Protein AF-0000000080760108 (afdb_homodimer)

Organism: Bordetella avium (strain 197N) (NCBI:txid360910)

Structure (mmCIF, N/CA/C/O backbone):
data_AF-0000000080760108-model_v1
#
loop_
_entity.id
_entity.type
_entity.pdbx_description
1 polymer 'LacI-family transcriptional regulator'
#
loop_
_atom_site.group_PDB
_atom_site.id
_atom_site.type_symbol
_atom_site.label_atom_id
_atom_site.label_alt_id
_atom_site.label_comp_id
_atom_site.label_asym_id
_atom_site.label_entity_id
_atom_site.label_seq_id
_atom_site.pdbx_PDB_ins_code
_atom_site.Cartn_x
_atom_site.Cartn_y
_atom_site.Cartn_z
_atom_site.occupancy
_atom_site.B_iso_or_equiv
_atom_site.auth_seq_id
_atom_site.auth_comp_id
_atom_site.auth_asym_id
_atom_site.auth_atom_id
_atom_site.pdbx_PDB_model_num
ATOM 1 N N . MET A 1 1 ? 56.406 7.102 24.297 1 26.84 1 MET A N 1
ATOM 2 C CA . MET A 1 1 ? 55.156 6.387 24.047 1 26.84 1 MET A CA 1
ATOM 3 C C . MET A 1 1 ? 54 7.359 23.828 1 26.84 1 MET A C 1
ATOM 5 O O . MET A 1 1 ? 53.469 7.953 24.766 1 26.84 1 MET A O 1
ATOM 9 N N . LEU A 1 2 ? 53.938 8.141 22.734 1 29.58 2 LEU A N 1
ATOM 10 C CA . LEU A 1 2 ? 53.25 9.406 22.516 1 29.58 2 LEU A CA 1
ATOM 11 C C . LEU A 1 2 ? 51.75 9.18 22.359 1 29.58 2 LEU A C 1
ATOM 13 O O . LEU A 1 2 ? 51.312 8.211 21.734 1 29.58 2 LEU A O 1
ATOM 17 N N . PRO A 1 3 ? 50.906 9.734 23.25 1 31.17 3 PRO A N 1
ATOM 18 C CA . PRO A 1 3 ? 49.438 9.531 23.359 1 31.17 3 PRO A CA 1
ATOM 19 C C . PRO A 1 3 ? 48.719 9.812 22.047 1 31.17 3 PRO A C 1
ATOM 21 O O . PRO A 1 3 ? 49.062 10.742 21.328 1 31.17 3 PRO A O 1
ATOM 24 N N . SER A 1 4 ? 48.375 8.789 21.188 1 29.73 4 SER A N 1
ATOM 25 C CA . SER A 1 4 ? 47.688 8.844 19.906 1 29.73 4 SER A CA 1
ATOM 26 C C . SER A 1 4 ? 46.344 9.57 20.031 1 29.73 4 SER A C 1
ATOM 28 O O . SER A 1 4 ? 45.469 9.141 20.781 1 29.73 4 SER A O 1
ATOM 30 N N . VAL A 1 5 ? 46.312 10.945 19.953 1 28.78 5 VAL A N 1
ATOM 31 C CA . VAL A 1 5 ? 45.188 11.867 19.953 1 28.78 5 VAL A CA 1
ATOM 32 C C . VAL A 1 5 ? 44.156 11.398 18.938 1 28.78 5 VAL A C 1
ATOM 34 O O . VAL A 1 5 ? 44.438 11.289 17.75 1 28.78 5 VAL A O 1
ATOM 37 N N . VAL A 1 6 ? 43.281 10.5 19.25 1 29.16 6 VAL A N 1
ATOM 38 C CA . VAL A 1 6 ? 42.094 10.117 18.5 1 29.16 6 VAL A CA 1
ATOM 39 C C . VAL A 1 6 ? 41.375 11.375 18.031 1 29.16 6 VAL A C 1
ATOM 41 O O . VAL A 1 6 ? 40.844 12.125 18.859 1 29.16 6 VAL A O 1
ATOM 44 N N . THR A 1 7 ? 41.938 12.148 17.031 1 29.31 7 THR A N 1
ATOM 45 C CA . THR A 1 7 ? 41.281 13.289 16.406 1 29.31 7 THR A CA 1
ATOM 46 C C . THR A 1 7 ? 39.875 12.938 15.977 1 29.31 7 THR A C 1
ATOM 48 O O . THR A 1 7 ? 39.656 11.992 15.211 1 29.31 7 THR A O 1
ATOM 51 N N . SER A 1 8 ? 38.906 12.945 16.797 1 30.22 8 SER A N 1
ATOM 52 C CA . SER A 1 8 ? 37.469 12.875 16.562 1 30.22 8 SER A CA 1
ATOM 53 C C . SER A 1 8 ? 37.062 13.727 15.375 1 30.22 8 SER A C 1
ATOM 55 O O . SER A 1 8 ? 37 14.953 15.469 1 30.22 8 SER A O 1
ATOM 57 N N . LYS A 1 9 ? 37.688 13.648 14.211 1 31.19 9 LYS A N 1
ATOM 58 C CA . LYS A 1 9 ? 37.375 14.461 13.039 1 31.19 9 LYS A CA 1
ATOM 59 C C . LYS A 1 9 ? 35.875 14.406 12.711 1 31.19 9 LYS A C 1
ATOM 61 O O . LYS A 1 9 ? 35.375 13.367 12.258 1 31.19 9 LYS A O 1
ATOM 66 N N . ALA A 1 10 ? 35 14.93 13.469 1 33.34 10 ALA A N 1
ATOM 67 C CA . ALA A 1 10 ? 33.656 15.297 13.008 1 33.34 10 ALA A CA 1
ATOM 68 C C . ALA A 1 10 ? 33.688 15.734 11.547 1 33.34 10 ALA A C 1
ATOM 70 O O . ALA A 1 10 ? 34.375 16.703 11.195 1 33.34 10 ALA A O 1
ATOM 71 N N . SER A 1 11 ? 33.812 14.953 10.594 1 37.62 11 SER A N 1
ATOM 72 C CA . SER A 1 11 ? 33.812 15.25 9.164 1 37.62 11 SER A CA 1
ATOM 73 C C . SER A 1 11 ? 32.844 16.375 8.844 1 37.62 11 SER A C 1
ATOM 75 O O . SER A 1 11 ? 31.625 16.234 9.062 1 37.62 11 SER A O 1
ATOM 77 N N . LEU A 1 12 ? 33.125 17.625 9.109 1 37.25 12 LEU A N 1
ATOM 78 C CA . LEU A 1 12 ? 32.469 18.906 8.844 1 37.25 12 LEU A CA 1
ATOM 79 C C . LEU A 1 12 ? 31.844 18.922 7.457 1 37.25 12 LEU A C 1
ATOM 81 O O . LEU A 1 12 ? 32.531 18.75 6.453 1 37.25 12 LEU A O 1
ATOM 85 N N . ARG A 1 13 ? 30.656 18.359 7.297 1 45.84 13 ARG A N 1
ATOM 86 C CA . ARG A 1 13 ? 29.938 18.703 6.074 1 45.84 13 ARG A CA 1
ATOM 87 C C . ARG A 1 13 ? 30.234 20.141 5.652 1 45.84 13 ARG A C 1
ATOM 89 O O . ARG A 1 13 ? 30.281 21.047 6.492 1 45.84 13 ARG A O 1
ATOM 96 N N . THR A 1 14 ? 30.922 20.297 4.52 1 54.53 14 THR A N 1
ATOM 97 C CA . THR A 1 14 ? 31.266 21.578 3.945 1 54.53 14 THR A CA 1
ATOM 98 C C . THR A 1 14 ? 30.078 22.547 3.992 1 54.53 14 THR A C 1
ATOM 100 O O . THR A 1 14 ? 29 22.219 3.518 1 54.53 14 THR A O 1
ATOM 103 N N . SER A 1 15 ? 30.094 23.484 4.891 1 61.66 15 SER A N 1
ATOM 104 C CA . SER A 1 15 ? 29.062 24.5 5.102 1 61.66 15 SER A CA 1
ATOM 105 C C . SER A 1 15 ? 29.031 25.5 3.951 1 61.66 15 SER A C 1
ATOM 107 O O . SER A 1 15 ? 29.969 25.562 3.145 1 61.66 15 SER A O 1
ATOM 109 N N . ILE A 1 16 ? 27.844 26.062 3.863 1 72.19 16 ILE A N 1
ATOM 110 C CA . ILE A 1 16 ? 27.688 27.125 2.879 1 72.19 16 ILE A CA 1
ATOM 111 C C . ILE A 1 16 ? 28.844 28.125 3.023 1 72.19 16 ILE A C 1
ATOM 113 O O . ILE A 1 16 ? 29.328 28.672 2.029 1 72.19 16 ILE A O 1
ATOM 117 N N . VAL A 1 17 ? 29.312 28.25 4.25 1 74.31 17 VAL A N 1
ATOM 118 C CA . VAL A 1 17 ? 30.391 29.203 4.527 1 74.31 17 VAL A CA 1
ATOM 119 C C . VAL A 1 17 ? 31.703 28.688 3.922 1 74.31 17 VAL A C 1
ATOM 121 O O . VAL A 1 17 ? 32.469 29.453 3.322 1 74.31 17 VAL A O 1
ATOM 124 N N . GLU A 1 18 ? 31.812 27.422 4.016 1 77.75 18 GLU A N 1
ATOM 125 C CA . GLU A 1 18 ? 33.031 26.859 3.467 1 77.75 18 GLU A CA 1
ATOM 126 C C . GLU A 1 18 ? 33.031 26.891 1.941 1 77.75 18 GLU A C 1
ATOM 128 O O . GLU A 1 18 ? 34.062 27.188 1.321 1 77.75 18 GLU A O 1
ATOM 133 N N . ILE A 1 19 ? 31.875 26.625 1.45 1 80.25 19 ILE A N 1
ATOM 134 C CA . ILE A 1 19 ? 31.766 26.688 -0.003 1 80.25 19 ILE A CA 1
ATOM 135 C C . ILE A 1 19 ? 31.984 28.125 -0.473 1 80.25 19 ILE A C 1
ATOM 137 O O . ILE A 1 19 ? 32.656 28.359 -1.484 1 80.25 19 ILE A O 1
ATOM 141 N N . ALA A 1 20 ? 31.469 29 0.285 1 83.69 20 ALA A N 1
ATOM 142 C CA . ALA A 1 20 ? 31.641 30.406 -0.04 1 83.69 20 ALA A CA 1
ATOM 143 C C . ALA A 1 20 ? 33.125 30.797 -0.015 1 83.69 20 ALA A C 1
ATOM 145 O O . ALA A 1 20 ? 33.594 31.469 -0.927 1 83.69 20 ALA A O 1
ATOM 146 N N . ARG A 1 21 ? 33.75 30.344 0.896 1 83.62 21 ARG A N 1
ATOM 147 C CA . ARG A 1 21 ? 35.156 30.609 1.043 1 83.62 21 ARG A CA 1
ATOM 148 C C . ARG A 1 21 ? 35.969 29.984 -0.102 1 83.62 21 ARG A C 1
ATOM 150 O O . ARG A 1 21 ? 36.812 30.641 -0.713 1 83.62 21 ARG A O 1
ATOM 157 N N . LYS A 1 22 ? 35.562 28.859 -0.383 1 85.12 22 LYS A N 1
ATOM 158 C CA . LYS A 1 22 ? 36.281 28.125 -1.404 1 85.12 22 LYS A CA 1
ATOM 159 C C . LYS A 1 22 ? 36 28.672 -2.797 1 85.12 22 LYS A C 1
ATOM 161 O O . LYS A 1 22 ? 36.875 28.672 -3.668 1 85.12 22 LYS A O 1
ATOM 166 N N . ALA A 1 23 ? 34.812 29.062 -2.936 1 86.31 23 ALA A N 1
ATOM 167 C CA . ALA A 1 23 ? 34.406 29.594 -4.227 1 86.31 23 ALA A CA 1
ATOM 168 C C . ALA A 1 23 ? 34.75 31.078 -4.348 1 86.31 23 ALA A C 1
ATOM 170 O O . ALA A 1 23 ? 34.688 31.656 -5.438 1 86.31 23 ALA A O 1
ATOM 171 N N . GLY A 1 24 ? 35.188 31.703 -3.283 1 88.12 24 GLY A N 1
ATOM 172 C CA . GLY A 1 24 ? 35.531 33.125 -3.277 1 88.12 24 GLY A CA 1
ATOM 173 C C . GLY A 1 24 ? 34.312 34 -3.447 1 88.12 24 GLY A C 1
ATOM 174 O O . GLY A 1 24 ? 34.406 35.031 -4.121 1 88.12 24 GLY A O 1
ATOM 175 N N . VAL A 1 25 ? 33.25 33.469 -3.068 1 85.81 25 VAL A N 1
ATOM 176 C CA . VAL A 1 25 ? 32 34.25 -3.162 1 85.81 25 VAL A CA 1
ATOM 177 C C . VAL A 1 25 ? 31.359 34.375 -1.784 1 85.81 25 VAL A C 1
ATOM 179 O O . VAL A 1 25 ? 31.828 33.75 -0.817 1 85.81 25 VAL A O 1
ATOM 182 N N . SER A 1 26 ? 30.453 35.312 -1.681 1 79.5 26 SER A N 1
ATOM 183 C CA . SER A 1 26 ? 29.734 35.438 -0.424 1 79.5 26 SER A CA 1
ATOM 184 C C . SER A 1 26 ? 28.828 34.25 -0.159 1 79.5 26 SER A C 1
ATOM 186 O O . SER A 1 26 ? 28.5 33.5 -1.083 1 79.5 26 SER A O 1
ATOM 188 N N . THR A 1 27 ? 28.453 34.062 1.079 1 79.88 27 THR A N 1
ATOM 189 C CA . THR A 1 27 ? 27.531 33 1.44 1 79.88 27 THR A CA 1
ATOM 190 C C . THR A 1 27 ? 26.188 33.188 0.746 1 79.88 27 THR A C 1
ATOM 192 O O . THR A 1 27 ? 25.516 32.219 0.387 1 79.88 27 THR A O 1
ATOM 195 N N . ALA A 1 28 ? 25.891 34.469 0.446 1 75.31 28 ALA A N 1
ATOM 196 C CA . ALA A 1 28 ? 24.656 34.781 -0.269 1 75.31 28 ALA A CA 1
ATOM 197 C C . ALA A 1 28 ? 24.719 34.312 -1.715 1 75.31 28 ALA A C 1
ATOM 199 O O . ALA A 1 28 ? 23.719 33.781 -2.25 1 75.31 28 ALA A O 1
ATOM 200 N N . THR A 1 29 ? 25.859 34.438 -2.205 1 79.75 29 THR A N 1
ATOM 201 C CA . THR A 1 29 ? 26.062 34 -3.586 1 79.75 29 THR A CA 1
ATOM 202 C C . THR A 1 29 ? 25.953 32.469 -3.701 1 79.75 29 THR A C 1
ATOM 204 O O . THR A 1 29 ? 25.344 31.969 -4.641 1 79.75 29 THR A O 1
ATOM 207 N N . VAL A 1 30 ? 26.469 31.781 -2.717 1 77.75 30 VAL A N 1
ATOM 208 C CA . VAL A 1 30 ? 26.375 30.328 -2.707 1 77.75 30 VAL A CA 1
ATOM 209 C C . VAL A 1 30 ? 24.906 29.906 -2.533 1 77.75 30 VAL A C 1
ATOM 211 O O . VAL A 1 30 ? 24.422 29.031 -3.238 1 77.75 30 VAL A O 1
ATOM 214 N N . SER A 1 31 ? 24.312 30.609 -1.715 1 71.75 31 SER A N 1
ATOM 215 C CA . SER A 1 31 ? 22.891 30.344 -1.481 1 71.75 31 SER A CA 1
ATOM 216 C C . SER A 1 31 ? 22.062 30.547 -2.748 1 71.75 31 SER A C 1
ATOM 218 O O . SER A 1 31 ? 21.25 29.703 -3.107 1 71.75 31 SER A O 1
ATOM 220 N N . ARG A 1 32 ? 22.375 31.672 -3.436 1 72.19 32 ARG A N 1
ATOM 221 C CA . ARG A 1 32 ? 21.656 32 -4.656 1 72.19 32 ARG A CA 1
ATOM 222 C C . ARG A 1 32 ? 21.953 31 -5.762 1 72.19 32 ARG A C 1
ATOM 224 O O . ARG A 1 32 ? 21.062 30.656 -6.551 1 72.19 32 ARG A O 1
ATOM 231 N N . ALA A 1 33 ? 23.047 30.453 -5.762 1 74.12 33 ALA A N 1
ATOM 232 C CA . ALA A 1 33 ? 23.438 29.5 -6.801 1 74.12 33 ALA A CA 1
ATOM 233 C C . ALA A 1 33 ? 22.578 28.234 -6.746 1 74.12 33 ALA A C 1
ATOM 235 O O . ALA A 1 33 ? 22.297 27.625 -7.777 1 74.12 33 ALA A O 1
ATOM 236 N N . PHE A 1 34 ? 22.125 27.953 -5.547 1 69.81 34 PHE A N 1
ATOM 237 C CA . PHE A 1 34 ? 21.406 26.703 -5.391 1 69.81 34 PHE A CA 1
ATOM 238 C C . PHE A 1 34 ? 19.906 26.938 -5.223 1 69.81 34 PHE A C 1
ATOM 240 O O . PHE A 1 34 ? 19.094 26.062 -5.539 1 69.81 34 PHE A O 1
ATOM 247 N N . ASN A 1 35 ? 19.562 28.203 -4.863 1 64.31 35 ASN A N 1
ATOM 248 C CA . ASN A 1 35 ? 18.156 28.438 -4.527 1 64.31 35 ASN A CA 1
ATOM 249 C C . ASN A 1 35 ? 17.484 29.344 -5.543 1 64.31 35 ASN A C 1
ATOM 251 O O . ASN A 1 35 ? 16.281 29.266 -5.758 1 64.31 35 ASN A O 1
ATOM 255 N N . ARG A 1 36 ? 18.141 30.266 -5.949 1 64.5 36 ARG A N 1
ATOM 256 C CA . ARG A 1 36 ? 17.672 31.203 -6.957 1 64.5 36 ARG A CA 1
ATOM 257 C C . ARG A 1 36 ? 18.734 31.422 -8.031 1 64.5 36 ARG A C 1
ATOM 259 O O . ARG A 1 36 ? 19.203 32.562 -8.219 1 64.5 36 ARG A O 1
ATOM 266 N N . PRO A 1 37 ? 18.953 30.344 -8.68 1 70.62 37 PRO A N 1
ATOM 267 C CA . PRO A 1 37 ? 20.047 30.422 -9.648 1 70.62 37 PRO A CA 1
ATOM 268 C C . PRO A 1 37 ? 19.812 31.484 -10.727 1 70.62 37 PRO A C 1
ATOM 270 O O . PRO A 1 37 ? 20.781 31.984 -11.32 1 70.62 37 PRO A O 1
ATOM 273 N N . GLU A 1 38 ? 18.594 31.781 -10.922 1 72.12 38 GLU A N 1
ATOM 274 C CA . GLU A 1 38 ? 18.25 32.75 -11.953 1 72.12 38 GLU A CA 1
ATOM 275 C C . GLU A 1 38 ? 18.812 34.125 -11.609 1 72.12 38 GLU A C 1
ATOM 277 O O . GLU A 1 38 ? 18.938 35 -12.492 1 72.12 38 GLU A O 1
ATOM 282 N N . LEU A 1 39 ? 19.172 34.375 -10.391 1 74.81 39 LEU A N 1
ATOM 283 C CA . LEU A 1 39 ? 19.672 35.656 -9.945 1 74.81 39 LEU A CA 1
ATOM 284 C C . LEU A 1 39 ? 21.172 35.781 -10.164 1 74.81 39 LEU A C 1
ATOM 286 O O . LEU A 1 39 ? 21.766 36.844 -9.961 1 74.81 39 LEU A O 1
ATOM 290 N N . LEU A 1 40 ? 21.75 34.656 -10.594 1 77.88 40 LEU A N 1
ATOM 291 C CA . LEU A 1 40 ? 23.203 34.656 -10.773 1 77.88 40 LEU A CA 1
ATOM 292 C C . LEU A 1 40 ? 23.562 34.531 -12.25 1 77.88 40 LEU A C 1
ATOM 294 O O . LEU A 1 40 ? 22.797 33.969 -13.039 1 77.88 40 LEU A O 1
ATOM 298 N N . ARG A 1 41 ? 24.672 35.188 -12.562 1 83.5 41 ARG A N 1
ATOM 299 C CA . ARG A 1 41 ? 25.25 34.938 -13.875 1 83.5 41 ARG A CA 1
ATOM 300 C C . ARG A 1 41 ? 25.609 33.438 -14.047 1 83.5 41 ARG A C 1
ATOM 302 O O . ARG A 1 41 ? 26.047 32.812 -13.094 1 83.5 41 ARG A O 1
ATOM 309 N N . PRO A 1 42 ? 25.375 32.906 -15.25 1 82.75 42 PRO A N 1
ATOM 310 C CA . PRO A 1 42 ? 25.641 31.5 -15.492 1 82.75 42 PRO A CA 1
ATOM 311 C C . PRO A 1 42 ? 27.031 31.062 -15.07 1 82.75 42 PRO A C 1
ATOM 313 O O . PRO A 1 42 ? 27.219 29.969 -14.523 1 82.75 42 PRO A O 1
ATOM 316 N N . GLU A 1 43 ? 27.969 31.922 -15.305 1 83.38 43 GLU A N 1
ATOM 317 C CA . GLU A 1 43 ? 29.359 31.594 -14.977 1 83.38 43 GLU A CA 1
ATOM 318 C C . GLU A 1 43 ? 29.547 31.391 -13.477 1 83.38 43 GLU A C 1
ATOM 320 O O . GLU A 1 43 ? 30.188 30.438 -13.047 1 83.38 43 GLU A O 1
ATOM 325 N N . THR A 1 44 ? 28.969 32.25 -12.75 1 85.06 44 THR A N 1
ATOM 326 C CA . THR A 1 44 ? 29.094 32.219 -11.297 1 85.06 44 THR A CA 1
ATOM 327 C C . THR A 1 44 ? 28.359 30.984 -10.75 1 85.06 44 THR A C 1
ATOM 329 O O . THR A 1 44 ? 28.859 30.297 -9.859 1 85.06 44 THR A O 1
ATOM 332 N N . ARG A 1 45 ? 27.234 30.75 -11.203 1 85.56 45 ARG A N 1
ATOM 333 C CA . ARG A 1 45 ? 26.438 29.594 -10.805 1 85.56 45 ARG A CA 1
ATOM 334 C C . ARG A 1 45 ? 27.203 28.297 -11.016 1 85.56 45 ARG A C 1
ATOM 336 O O . ARG A 1 45 ? 27.281 27.469 -10.109 1 85.56 45 ARG A O 1
ATOM 343 N N . GLN A 1 46 ? 27.719 28.188 -12.172 1 82.5 46 GLN A N 1
ATOM 344 C CA . GLN A 1 46 ? 28.438 26.984 -12.523 1 82.5 46 GLN A CA 1
ATOM 345 C C . GLN A 1 46 ? 29.672 26.797 -11.633 1 82.5 46 GLN A C 1
ATOM 347 O O . GLN A 1 46 ? 29.984 25.688 -11.219 1 82.5 46 GLN A O 1
ATOM 352 N N . HIS A 1 47 ? 30.359 27.922 -11.438 1 85.81 47 HIS A N 1
ATOM 353 C CA . HIS A 1 47 ? 31.547 27.922 -10.594 1 85.81 47 HIS A CA 1
ATOM 354 C C . HIS A 1 47 ? 31.219 27.406 -9.188 1 85.81 47 HIS A C 1
ATOM 356 O O . HIS A 1 47 ? 31.906 26.531 -8.664 1 85.81 47 HIS A O 1
ATOM 362 N N . VAL A 1 48 ? 30.141 27.906 -8.641 1 85 48 VAL A N 1
ATOM 363 C CA . VAL A 1 48 ? 29.734 27.547 -7.293 1 85 48 VAL A CA 1
ATOM 364 C C . VAL A 1 48 ? 29.281 26.078 -7.27 1 85 48 VAL A C 1
ATOM 366 O O . VAL A 1 48 ? 29.641 25.328 -6.363 1 85 48 VAL A O 1
ATOM 369 N N . GLU A 1 49 ? 28.547 25.719 -8.234 1 79.19 49 GLU A N 1
ATOM 370 C CA . GLU A 1 49 ? 28.047 24.344 -8.32 1 79.19 49 GLU A CA 1
ATOM 371 C C . GLU A 1 49 ? 29.188 23.344 -8.453 1 79.19 49 GLU A C 1
ATOM 373 O O . GLU A 1 49 ? 29.156 22.266 -7.863 1 79.19 49 GLU A O 1
ATOM 378 N N . LYS A 1 50 ? 30.141 23.672 -9.234 1 79.56 50 LYS A N 1
ATOM 379 C CA . LYS A 1 50 ? 31.328 22.828 -9.414 1 79.56 50 LYS A CA 1
ATOM 380 C C . LYS A 1 50 ? 32.062 22.641 -8.102 1 79.56 50 LYS A C 1
ATOM 382 O O . LYS A 1 50 ? 32.469 21.531 -7.758 1 79.56 50 LYS A O 1
ATOM 387 N N . ILE A 1 51 ? 32.281 23.719 -7.418 1 80.38 51 ILE A N 1
ATOM 388 C CA . ILE A 1 51 ? 33 23.672 -6.156 1 80.38 51 ILE A CA 1
ATOM 389 C C . ILE A 1 51 ? 32.219 22.859 -5.133 1 80.38 51 ILE A C 1
ATOM 391 O O . ILE A 1 51 ? 32.781 22.047 -4.395 1 80.38 51 ILE A O 1
ATOM 395 N N . ALA A 1 52 ? 30.938 23.109 -5.18 1 74.81 52 ALA A N 1
ATOM 396 C CA . ALA A 1 52 ? 30.062 22.359 -4.273 1 74.81 52 ALA A CA 1
ATOM 397 C C . ALA A 1 52 ? 30.141 20.859 -4.539 1 74.81 52 ALA A C 1
ATOM 399 O O . ALA A 1 52 ? 30.234 20.062 -3.605 1 74.81 52 ALA A O 1
ATOM 400 N N . LEU A 1 53 ? 30.109 20.562 -5.758 1 69.25 53 LEU A N 1
ATOM 401 C CA . LEU A 1 53 ? 30.203 19.172 -6.172 1 69.25 53 LEU A CA 1
ATOM 402 C C . LEU A 1 53 ? 31.547 18.562 -5.773 1 69.25 53 LEU A C 1
ATOM 404 O O . LEU A 1 53 ? 31.594 17.453 -5.262 1 69.25 53 LEU A O 1
ATOM 408 N N . GLU A 1 54 ? 32.562 19.344 -5.996 1 70.06 54 GLU A N 1
ATOM 409 C CA . GLU A 1 54 ? 33.938 18.891 -5.695 1 70.06 54 GLU A CA 1
ATOM 410 C C . GLU A 1 54 ? 34.094 18.641 -4.199 1 70.06 54 GLU A C 1
ATOM 412 O O . GLU A 1 54 ? 34.875 17.766 -3.801 1 70.06 54 GLU A O 1
ATOM 417 N N . HIS A 1 55 ? 33.344 19.406 -3.523 1 67.06 55 HIS A N 1
ATOM 418 C CA . HIS A 1 55 ? 33.531 19.312 -2.082 1 67.06 55 HIS A CA 1
ATOM 419 C C . HIS A 1 55 ? 32.344 18.641 -1.401 1 67.06 55 HIS A C 1
ATOM 421 O O . HIS A 1 55 ? 32.219 18.703 -0.178 1 67.06 55 HIS A O 1
ATOM 427 N N . GLY A 1 56 ? 31.562 18.109 -2.301 1 59.66 56 GLY A N 1
ATOM 428 C CA . GLY A 1 56 ? 30.469 17.281 -1.797 1 59.66 56 GLY A CA 1
ATOM 429 C C . GLY A 1 56 ? 29.422 18.094 -1.054 1 59.66 56 GLY A C 1
ATOM 430 O O . GLY A 1 56 ? 28.797 17.594 -0.113 1 59.66 56 GLY A O 1
ATOM 431 N N . PHE A 1 57 ? 29.453 19.438 -1.388 1 58.69 57 PHE A N 1
ATOM 432 C CA . PHE A 1 57 ? 28.469 20.297 -0.744 1 58.69 57 PHE A CA 1
ATOM 433 C C . PHE A 1 57 ? 27.094 20.125 -1.387 1 58.69 57 PHE A C 1
ATOM 435 O O . PHE A 1 57 ? 26.953 20.234 -2.607 1 58.69 57 PHE A O 1
ATOM 442 N N . ARG A 1 58 ? 26.219 19.578 -0.699 1 56.5 58 ARG A N 1
ATOM 443 C CA . ARG A 1 58 ? 24.828 19.578 -1.137 1 56.5 58 ARG A CA 1
ATOM 444 C C . ARG A 1 58 ? 24 20.578 -0.343 1 56.5 58 ARG A C 1
ATOM 446 O O . ARG A 1 58 ? 24.047 20.594 0.889 1 56.5 58 ARG A O 1
ATOM 453 N N . PRO A 1 59 ? 23.531 21.641 -1.18 1 50.91 59 PRO A N 1
ATOM 454 C CA . PRO A 1 59 ? 22.703 22.562 -0.421 1 50.91 59 PRO A CA 1
ATOM 455 C C . PRO A 1 59 ? 21.656 21.859 0.446 1 50.91 59 PRO A C 1
ATOM 457 O O . PRO A 1 59 ? 21.078 20.859 0.019 1 50.91 59 PRO A O 1
ATOM 460 N N . ASN A 1 60 ? 21.938 21.922 1.67 1 48.03 60 ASN A N 1
ATOM 461 C CA . ASN A 1 60 ? 21 21.312 2.605 1 48.03 60 ASN A CA 1
ATOM 462 C C . ASN A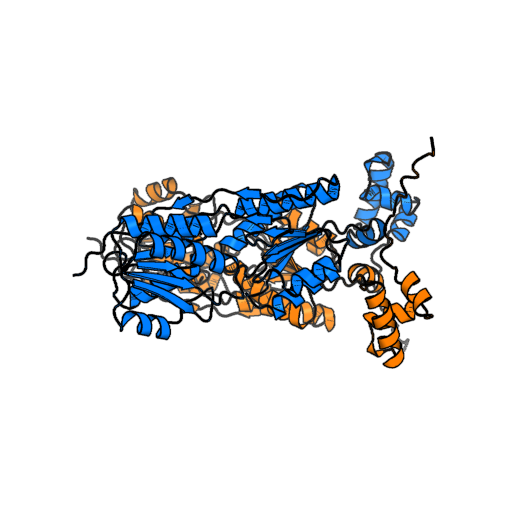 1 60 ? 19.594 21.891 2.445 1 48.03 60 ASN A C 1
ATOM 464 O O . ASN A 1 60 ? 19.391 23.094 2.617 1 48.03 60 ASN A O 1
ATOM 468 N N . LEU A 1 61 ? 18.766 21.281 1.682 1 47.5 61 LEU A N 1
ATOM 469 C CA . LEU A 1 61 ? 17.391 21.75 1.528 1 47.5 61 LEU A CA 1
ATOM 470 C C . LEU A 1 61 ? 16.781 22.094 2.883 1 47.5 61 LEU A C 1
ATOM 472 O O . LEU A 1 61 ? 15.961 23 2.986 1 47.5 61 LEU A O 1
ATOM 476 N N . VAL A 1 62 ? 17.219 21.312 3.92 1 44.94 62 VAL A N 1
ATOM 477 C CA . VAL A 1 62 ? 16.688 21.594 5.25 1 44.94 62 VAL A CA 1
ATOM 478 C C . VAL A 1 62 ? 17.219 22.922 5.766 1 44.94 62 VAL A C 1
ATOM 480 O O . VAL A 1 62 ? 16.484 23.703 6.359 1 44.94 62 VAL A O 1
ATOM 483 N N . GLY A 1 63 ? 18.484 23.109 5.551 1 45.28 63 GLY A N 1
ATOM 484 C CA . GLY A 1 63 ? 19.047 24.406 5.883 1 45.28 63 GLY A CA 1
ATOM 485 C C . GLY A 1 63 ? 18.422 25.547 5.117 1 45.28 63 GLY A C 1
ATOM 486 O O . GLY A 1 63 ? 18.219 26.641 5.664 1 45.28 63 GLY A O 1
ATOM 487 N N . ARG A 1 64 ? 18.172 25.266 3.859 1 43.66 64 ARG A N 1
ATOM 488 C CA . ARG A 1 64 ? 17.453 26.25 3.057 1 43.66 64 ARG A CA 1
ATOM 489 C C . ARG A 1 64 ? 16.078 26.516 3.637 1 43.66 64 ARG A C 1
ATOM 491 O O . ARG A 1 64 ? 15.57 27.641 3.568 1 43.66 64 ARG A O 1
ATOM 498 N N . SER A 1 65 ? 15.453 25.391 4.012 1 46.72 65 SER A N 1
ATOM 499 C CA . SER A 1 65 ? 14.133 25.516 4.613 1 46.72 65 SER A CA 1
ATOM 500 C C . SER A 1 65 ? 14.156 26.469 5.797 1 46.72 65 SER A C 1
ATOM 502 O O . SER A 1 65 ? 13.188 27.203 6.031 1 46.72 65 SER A O 1
ATOM 504 N N . LEU A 1 66 ? 15.242 26.438 6.527 1 42.19 66 LEU A N 1
ATOM 505 C CA . LEU A 1 66 ? 15.367 27.359 7.648 1 42.19 66 LEU A CA 1
ATOM 506 C C . LEU A 1 66 ? 15.398 28.812 7.168 1 42.19 66 LEU A C 1
ATOM 508 O O . LEU A 1 66 ? 14.828 29.688 7.809 1 42.19 66 LEU A O 1
ATOM 512 N N . ARG A 1 67 ? 16.188 29 6.105 1 40.44 67 ARG A N 1
ATOM 513 C CA . ARG A 1 67 ? 16.266 30.391 5.676 1 40.44 67 ARG A CA 1
ATOM 514 C C . ARG A 1 67 ? 15.016 30.797 4.906 1 40.44 67 ARG A C 1
ATOM 516 O O . ARG A 1 67 ? 14.555 31.938 5.027 1 40.44 67 ARG A O 1
ATOM 523 N N . GLN A 1 68 ? 14.586 29.891 4.027 1 44.47 68 GLN A N 1
ATOM 524 C CA . GLN A 1 68 ? 13.414 30.266 3.238 1 44.47 68 GLN A CA 1
ATOM 525 C C . GLN A 1 68 ? 12.125 29.766 3.883 1 44.47 68 GLN A C 1
ATOM 527 O O . GLN A 1 68 ? 11.031 30.109 3.443 1 44.47 68 GLN A O 1
ATOM 532 N N . GLY A 1 69 ? 12.242 29.141 4.969 1 52.25 69 GLY A N 1
ATOM 533 C CA . GLY A 1 69 ? 11.07 28.703 5.723 1 52.25 69 GLY A CA 1
ATOM 534 C C . GLY A 1 69 ? 10.328 27.562 5.07 1 52.25 69 GLY A C 1
ATOM 535 O O . GLY A 1 69 ? 9.195 27.25 5.438 1 52.25 69 GLY A O 1
ATOM 536 N N . ALA A 1 70 ? 10.82 27.047 3.836 1 62.31 70 ALA A N 1
ATOM 537 C CA . ALA A 1 70 ? 10.086 25.984 3.16 1 62.31 70 ALA A CA 1
ATOM 538 C C . ALA A 1 70 ? 10.945 24.734 3.002 1 62.31 70 ALA A C 1
ATOM 540 O O . ALA A 1 70 ? 12.102 24.812 2.584 1 62.31 70 ALA A O 1
ATOM 541 N N . THR A 1 71 ? 10.523 23.578 3.447 1 70.62 71 THR A N 1
ATOM 542 C CA . THR A 1 71 ? 11.219 22.297 3.359 1 70.62 71 THR A CA 1
ATOM 543 C C . THR A 1 71 ? 10.914 21.609 2.027 1 70.62 71 THR A C 1
ATOM 545 O O . THR A 1 71 ? 11.578 20.641 1.664 1 70.62 71 THR A O 1
ATOM 548 N N . ARG A 1 72 ? 10 22.141 1.249 1 82.56 72 ARG A N 1
ATOM 549 C CA . ARG A 1 72 ? 9.508 21.516 0.021 1 82.56 72 ARG A CA 1
ATOM 550 C C . ARG A 1 72 ? 9.07 20.078 0.267 1 82.56 72 ARG A C 1
ATOM 552 O O . ARG A 1 72 ? 9.398 19.188 -0.518 1 82.56 72 ARG A O 1
ATOM 559 N N . THR A 1 73 ? 8.461 19.922 1.418 1 87.5 73 THR A N 1
ATOM 560 C CA . THR A 1 73 ? 7.941 18.609 1.814 1 87.5 73 THR A CA 1
ATOM 561 C C . THR A 1 73 ? 6.465 18.703 2.176 1 87.5 73 THR A C 1
ATOM 563 O O . THR A 1 73 ? 6.047 19.625 2.879 1 87.5 73 THR A O 1
ATOM 566 N N . LEU A 1 74 ? 5.738 17.844 1.575 1 93.19 74 LEU A N 1
ATOM 567 C CA . LEU A 1 74 ? 4.344 17.688 1.975 1 93.19 74 LEU A CA 1
ATOM 568 C C . LEU A 1 74 ? 4.164 16.469 2.877 1 93.19 74 LEU A C 1
ATOM 570 O O . LEU A 1 74 ? 4.797 15.438 2.662 1 93.19 74 LEU A O 1
ATOM 574 N N . GLY A 1 75 ? 3.344 16.609 3.916 1 93.56 75 GLY A N 1
ATOM 575 C CA . GLY A 1 75 ? 2.951 15.484 4.742 1 93.56 75 GLY A CA 1
ATOM 576 C C . GLY A 1 75 ? 1.65 14.844 4.301 1 93.56 75 GLY A C 1
ATOM 577 O O . GLY A 1 75 ? 0.687 15.539 3.975 1 93.56 75 GLY A O 1
ATOM 578 N N . VAL A 1 76 ? 1.693 13.547 4.254 1 94.94 76 VAL A N 1
ATOM 579 C CA . VAL A 1 76 ? 0.487 12.789 3.938 1 94.94 76 VAL A CA 1
ATOM 580 C C . VAL A 1 76 ? 0.158 11.844 5.09 1 94.94 76 VAL A C 1
ATOM 582 O O . VAL A 1 76 ? 1.013 11.07 5.527 1 94.94 76 VAL A O 1
ATOM 585 N N . LEU A 1 77 ? -1.056 11.969 5.605 1 94.5 77 LEU A N 1
ATOM 586 C CA . LEU A 1 77 ? -1.528 11.125 6.695 1 94.5 77 LEU A CA 1
ATOM 587 C C . LEU A 1 77 ? -2.664 10.219 6.227 1 94.5 77 LEU A C 1
ATOM 589 O O . LEU A 1 77 ? -3.721 10.703 5.816 1 94.5 77 LEU A O 1
ATOM 593 N N . LEU A 1 78 ? -2.395 8.914 6.262 1 94.69 78 LEU A N 1
ATOM 594 C CA . LEU A 1 78 ? -3.355 7.918 5.801 1 94.69 78 LEU A CA 1
ATOM 595 C C . LEU A 1 78 ? -3.607 6.867 6.879 1 94.69 78 LEU A C 1
ATOM 597 O O . LEU A 1 78 ? -2.76 6.648 7.746 1 94.69 78 LEU A O 1
ATOM 601 N N . PRO A 1 79 ? -4.77 6.164 6.832 1 93.44 79 PRO A N 1
ATOM 602 C CA . PRO A 1 79 ? -5.023 5.125 7.832 1 93.44 79 PRO A CA 1
ATOM 603 C C . PRO A 1 79 ? -4.043 3.959 7.738 1 93.44 79 PRO A C 1
ATOM 605 O O . PRO A 1 79 ? -3.533 3.492 8.758 1 93.44 79 PRO A O 1
ATOM 608 N N . THR A 1 80 ? -3.844 3.504 6.59 1 90.75 80 THR A N 1
ATOM 609 C CA . THR A 1 80 ? -2.932 2.391 6.352 1 90.75 80 THR A CA 1
ATOM 610 C C . THR A 1 80 ? -2.535 2.32 4.879 1 90.75 80 THR A C 1
ATOM 612 O O . THR A 1 80 ? -3.328 2.666 4 1 90.75 80 THR A O 1
ATOM 615 N N . LEU A 1 81 ? -1.352 1.813 4.637 1 91.12 81 LEU A N 1
ATOM 616 C CA . LEU A 1 81 ? -0.93 1.637 3.25 1 91.12 81 LEU A CA 1
ATOM 617 C C . LEU A 1 81 ? -1.178 0.206 2.785 1 91.12 81 LEU A C 1
ATOM 619 O O . LEU A 1 81 ? -0.936 -0.124 1.621 1 91.12 81 LEU A O 1
ATOM 623 N N . ASN A 1 82 ? -1.736 -0.565 3.65 1 88.56 82 ASN A N 1
ATOM 624 C CA . ASN A 1 82 ? -2.088 -1.932 3.281 1 88.56 82 ASN A CA 1
ATOM 625 C C . ASN A 1 82 ? -3.389 -1.981 2.488 1 88.56 82 ASN A C 1
ATOM 627 O O . ASN A 1 82 ? -3.713 -3.004 1.882 1 88.56 82 ASN A O 1
ATOM 631 N N . ASN A 1 83 ? -4.121 -0.989 2.582 1 93.12 83 ASN A N 1
ATOM 632 C CA . ASN A 1 83 ? -5.25 -0.83 1.674 1 93.12 83 ASN A CA 1
ATOM 633 C C . ASN A 1 83 ? -4.828 -0.189 0.356 1 93.12 83 ASN A C 1
ATOM 635 O O . ASN A 1 83 ? -4.406 0.97 0.331 1 93.12 83 ASN A O 1
ATOM 639 N N . PRO A 1 84 ? -4.996 -0.93 -0.712 1 94.81 84 PRO A N 1
ATOM 640 C CA . PRO A 1 84 ? -4.531 -0.425 -2.006 1 94.81 84 PRO A CA 1
ATOM 641 C C . PRO A 1 84 ? -5.152 0.921 -2.371 1 94.81 84 PRO A C 1
ATOM 643 O O . PRO A 1 84 ? -4.539 1.714 -3.092 1 94.81 84 PRO A O 1
ATOM 646 N N . ALA A 1 85 ? -6.324 1.191 -1.914 1 96.12 85 ALA A N 1
ATOM 647 C CA . ALA A 1 85 ? -6.945 2.482 -2.199 1 96.12 85 ALA A CA 1
ATOM 648 C C . ALA A 1 85 ? -6.07 3.633 -1.707 1 96.12 85 ALA A C 1
ATOM 650 O O . ALA A 1 85 ? -5.879 4.625 -2.416 1 96.12 85 ALA A O 1
ATOM 651 N N . PHE A 1 86 ? -5.531 3.512 -0.55 1 96.31 86 PHE A N 1
ATOM 652 C CA . PHE A 1 86 ? -4.707 4.566 0.03 1 96.31 86 PHE A CA 1
ATOM 653 C C . PHE A 1 86 ? -3.34 4.617 -0.64 1 96.31 86 PHE A C 1
ATOM 655 O O . PHE A 1 86 ? -2.766 5.695 -0.812 1 96.31 86 PHE A O 1
ATOM 662 N N . ALA A 1 87 ? -2.832 3.484 -0.986 1 93.94 87 ALA A N 1
ATOM 663 C CA . ALA A 1 87 ? -1.568 3.449 -1.716 1 93.94 87 ALA A CA 1
ATOM 664 C C . ALA A 1 87 ? -1.688 4.168 -3.057 1 93.94 87 ALA A C 1
ATOM 666 O O . ALA A 1 87 ? -0.784 4.906 -3.457 1 93.94 87 ALA A O 1
ATOM 667 N N . GLU A 1 88 ? -2.766 3.924 -3.715 1 94.88 88 GLU A N 1
ATOM 668 C CA . GLU A 1 88 ? -3.018 4.594 -4.988 1 94.88 88 GLU A CA 1
ATOM 669 C C . GLU A 1 88 ? -3.137 6.102 -4.805 1 94.88 88 GLU A C 1
ATOM 671 O O . GLU A 1 88 ? -2.658 6.875 -5.641 1 94.88 88 GLU A O 1
ATOM 676 N N . CYS A 1 89 ? -3.799 6.484 -3.775 1 96.19 89 CYS A N 1
ATOM 677 C CA . CYS A 1 89 ? -3.914 7.898 -3.439 1 96.19 89 CYS A CA 1
ATOM 678 C C . CYS A 1 89 ? -2.541 8.523 -3.23 1 96.19 89 CYS A C 1
ATOM 680 O O . CYS A 1 89 ? -2.24 9.578 -3.791 1 96.19 89 CYS A O 1
ATOM 682 N N . PHE A 1 90 ? -1.741 7.828 -2.482 1 93.75 90 PHE A N 1
ATOM 683 C CA . PHE A 1 90 ? -0.373 8.266 -2.23 1 93.75 90 PHE A CA 1
ATOM 684 C C . PHE A 1 90 ? 0.397 8.414 -3.537 1 93.75 90 PHE A C 1
ATOM 686 O O . PHE A 1 90 ? 1.076 9.422 -3.754 1 93.75 90 PHE A O 1
ATOM 693 N N . ASP A 1 91 ? 0.254 7.465 -4.355 1 90.75 91 ASP A N 1
ATOM 694 C CA . ASP A 1 91 ? 0.95 7.488 -5.641 1 90.75 91 ASP A CA 1
ATOM 695 C C . ASP A 1 91 ? 0.508 8.688 -6.48 1 90.75 91 ASP A C 1
ATOM 697 O O . ASP A 1 91 ? 1.329 9.32 -7.141 1 90.75 91 ASP A O 1
ATOM 701 N N . GLY A 1 92 ? -0.719 8.883 -6.492 1 92.75 92 GLY A N 1
ATOM 702 C CA . GLY A 1 92 ? -1.233 10.047 -7.199 1 92.75 92 GLY A CA 1
ATOM 703 C C . GLY A 1 92 ? -0.656 11.359 -6.695 1 92.75 92 GLY A C 1
ATOM 704 O O . GLY A 1 92 ? -0.309 12.234 -7.484 1 92.75 92 GLY A O 1
ATOM 705 N N . ALA A 1 93 ? -0.534 11.469 -5.359 1 94.25 93 ALA A N 1
ATOM 706 C CA . ALA A 1 93 ? 0.042 12.664 -4.75 1 94.25 93 ALA A CA 1
ATOM 707 C C . ALA A 1 93 ? 1.521 12.797 -5.102 1 94.25 93 ALA A C 1
ATOM 709 O O . ALA A 1 93 ? 1.998 13.898 -5.387 1 94.25 93 ALA A O 1
ATOM 710 N N . CYS A 1 94 ? 2.252 11.695 -5.105 1 87 94 CYS A N 1
ATOM 711 C CA . CYS A 1 94 ? 3.691 11.688 -5.352 1 87 94 CYS A CA 1
ATOM 712 C C . CYS A 1 94 ? 4.008 12.148 -6.77 1 87 94 CYS A C 1
ATOM 714 O O . CYS A 1 94 ? 4.961 12.898 -6.984 1 87 94 CYS A O 1
ATOM 716 N N . ARG A 1 95 ? 3.301 11.656 -7.695 1 80.88 95 ARG A N 1
ATOM 717 C CA . ARG A 1 95 ? 3.568 11.953 -9.094 1 80.88 95 ARG A CA 1
ATOM 718 C C . ARG A 1 95 ? 3.57 13.461 -9.344 1 80.88 95 ARG A C 1
ATOM 720 O O . ARG A 1 95 ? 4.453 13.977 -10.031 1 80.88 95 ARG A O 1
ATOM 727 N N . ASP A 1 96 ? 2.703 14.125 -8.758 1 80.12 96 ASP A N 1
ATOM 728 C CA . ASP A 1 96 ? 2.609 15.57 -8.969 1 80.12 96 ASP A CA 1
ATOM 729 C C . ASP A 1 96 ? 3.635 16.312 -8.109 1 80.12 96 ASP A C 1
ATOM 731 O O . ASP A 1 96 ? 4.203 17.312 -8.547 1 80.12 96 ASP A O 1
ATOM 735 N N . ALA A 1 97 ? 3.838 15.852 -6.914 1 86.75 97 ALA A N 1
ATOM 736 C CA . ALA A 1 97 ? 4.805 16.5 -6.023 1 86.75 97 ALA A CA 1
ATOM 737 C C . ALA A 1 97 ? 6.207 16.453 -6.621 1 86.75 97 ALA A C 1
ATOM 739 O O . ALA A 1 97 ? 6.914 17.469 -6.621 1 86.75 97 ALA A O 1
ATOM 740 N N . GLN A 1 98 ? 6.539 15.367 -7.145 1 77.31 98 GLN A N 1
ATOM 741 C CA . GLN A 1 98 ? 7.875 15.188 -7.703 1 77.31 98 GLN A CA 1
ATOM 742 C C . GLN A 1 98 ? 8.102 16.109 -8.891 1 77.31 98 GLN A C 1
ATOM 744 O O . GLN A 1 98 ? 9.188 16.672 -9.047 1 77.31 98 GLN A O 1
ATOM 749 N N . LYS A 1 99 ? 7.102 16.266 -9.68 1 77.81 99 LYS A N 1
ATOM 750 C CA . LYS A 1 99 ? 7.188 17.141 -10.844 1 77.81 99 LYS A CA 1
ATOM 751 C C . LYS A 1 99 ? 7.488 18.578 -10.422 1 77.81 99 LYS A C 1
ATOM 753 O O . LYS A 1 99 ? 8.086 19.344 -11.188 1 77.81 99 LYS A O 1
ATOM 758 N N . LEU A 1 100 ? 7.121 18.922 -9.242 1 79.44 100 LEU A N 1
ATOM 759 C CA . LEU A 1 100 ? 7.293 20.297 -8.758 1 79.44 100 LEU A CA 1
ATOM 760 C C . LEU A 1 100 ? 8.398 20.359 -7.703 1 79.44 100 LEU A C 1
ATOM 762 O O . LEU A 1 100 ? 8.469 21.312 -6.93 1 79.44 100 LEU A O 1
ATOM 766 N N . ASN A 1 101 ? 9.141 19.281 -7.645 1 78.06 101 ASN A N 1
ATOM 767 C CA . ASN A 1 101 ? 10.312 19.172 -6.773 1 78.06 101 ASN A CA 1
ATOM 768 C C . ASN A 1 101 ? 9.914 19.188 -5.301 1 78.06 101 ASN A C 1
ATOM 770 O O . ASN A 1 101 ? 10.562 19.844 -4.484 1 78.06 101 ASN A O 1
ATOM 774 N N . TYR A 1 102 ? 8.742 18.719 -5.023 1 84.5 102 TYR A N 1
ATOM 775 C CA . TYR A 1 102 ? 8.312 18.484 -3.65 1 84.5 102 TYR A CA 1
ATOM 776 C C . TYR A 1 102 ? 8.469 17.016 -3.285 1 84.5 102 TYR A C 1
ATOM 778 O O . TYR A 1 102 ? 8.234 16.125 -4.117 1 84.5 102 TYR A O 1
ATOM 786 N N . SER A 1 103 ? 8.812 16.875 -2.043 1 83.31 103 SER A N 1
ATOM 787 C CA . SER A 1 103 ? 8.852 15.516 -1.494 1 83.31 103 SER A CA 1
ATOM 788 C C . SER A 1 103 ? 7.637 15.25 -0.614 1 83.31 103 SER A C 1
ATOM 790 O O . SER A 1 103 ? 6.992 16.188 -0.132 1 83.31 103 SER A O 1
ATOM 792 N N . ILE A 1 104 ? 7.41 13.977 -0.487 1 88.69 104 ILE A N 1
ATOM 793 C CA . ILE A 1 104 ? 6.27 13.609 0.347 1 88.69 104 ILE A CA 1
ATOM 794 C C . ILE A 1 104 ? 6.742 12.75 1.52 1 88.69 104 ILE A C 1
ATOM 796 O O . ILE A 1 104 ? 7.52 11.812 1.337 1 88.69 104 ILE A O 1
ATOM 800 N N . MET A 1 105 ? 6.324 13.102 2.699 1 86.75 105 MET A N 1
ATOM 801 C CA . MET A 1 105 ? 6.457 12.305 3.914 1 86.75 105 MET A CA 1
ATOM 802 C C . MET A 1 105 ? 5.117 11.68 4.301 1 86.75 105 MET A C 1
ATOM 804 O O . MET A 1 105 ? 4.109 12.383 4.402 1 86.75 105 MET A O 1
ATOM 808 N N . VAL A 1 106 ? 5.199 10.375 4.496 1 89.25 106 VAL A N 1
ATOM 809 C CA . VAL A 1 106 ? 3.932 9.703 4.766 1 89.25 106 VAL A CA 1
ATOM 810 C C . VAL A 1 106 ? 3.932 9.148 6.188 1 89.25 106 VAL A C 1
ATOM 812 O O . VAL A 1 106 ? 4.953 8.648 6.668 1 89.25 106 VAL A O 1
ATOM 815 N N . ALA A 1 107 ? 2.824 9.281 6.859 1 88.38 107 ALA A N 1
ATOM 816 C CA . ALA A 1 107 ? 2.549 8.648 8.148 1 88.38 107 ALA A CA 1
ATOM 817 C C . ALA A 1 107 ? 1.193 7.949 8.141 1 88.38 107 ALA A C 1
ATOM 819 O O . ALA A 1 107 ? 0.312 8.297 7.348 1 88.38 107 ALA A O 1
ATOM 820 N N . THR A 1 108 ? 1.094 6.906 8.961 1 90.38 108 THR A N 1
ATOM 821 C CA . THR A 1 108 ? -0.148 6.145 9.023 1 90.38 108 THR A CA 1
ATOM 822 C C . THR A 1 108 ? -0.745 6.207 10.43 1 90.38 108 THR A C 1
ATOM 824 O O . THR A 1 108 ? -0.032 6.461 11.406 1 90.38 108 THR A O 1
ATOM 827 N N . THR A 1 109 ? -2.055 5.992 10.484 1 89.31 109 THR A N 1
ATOM 828 C CA . THR A 1 109 ? -2.734 6.145 11.766 1 89.31 109 THR A CA 1
ATOM 829 C C . THR A 1 109 ? -3.174 4.789 12.305 1 89.31 109 THR A C 1
ATOM 831 O O . THR A 1 109 ? -3.514 4.664 13.484 1 89.31 109 THR A O 1
ATOM 834 N N . ASP A 1 110 ? -3.256 3.766 11.414 1 86.62 110 ASP A N 1
ATOM 835 C CA . ASP A 1 110 ? -3.756 2.434 11.734 1 86.62 110 ASP A CA 1
ATOM 836 C C . ASP A 1 110 ? -5.172 2.502 12.305 1 86.62 110 ASP A C 1
ATOM 838 O O . ASP A 1 110 ? -5.52 1.731 13.203 1 86.62 110 ASP A O 1
ATOM 842 N N . TYR A 1 111 ? -5.867 3.479 11.906 1 89.5 111 TYR A N 1
ATOM 843 C CA . TYR A 1 111 ? -7.246 3.703 12.32 1 89.5 111 TYR A CA 1
ATOM 844 C C . TYR A 1 111 ? -7.336 3.926 13.828 1 89.5 111 TYR A C 1
ATOM 846 O O . TYR A 1 111 ? -8.328 3.545 14.461 1 89.5 111 TYR A O 1
ATOM 854 N N . CYS A 1 112 ? -6.344 4.414 14.344 1 88.44 112 CYS A N 1
ATOM 855 C CA . CYS A 1 112 ? -6.277 4.672 15.773 1 88.44 112 CYS A CA 1
ATOM 856 C C . CYS A 1 112 ? -6.145 6.168 16.047 1 88.44 112 CYS A C 1
ATOM 858 O O . CYS A 1 112 ? -5.223 6.816 15.555 1 88.44 112 CYS A O 1
ATOM 860 N N . THR A 1 113 ? -7.008 6.656 16.938 1 87.88 113 THR A N 1
ATOM 861 C CA . THR A 1 113 ? -7.062 8.086 17.219 1 87.88 113 THR A CA 1
ATOM 862 C C . THR A 1 113 ? -5.766 8.555 17.875 1 87.88 113 THR A C 1
ATOM 864 O O . THR A 1 113 ? -5.262 9.633 17.547 1 87.88 113 THR A O 1
ATOM 867 N N . LYS A 1 114 ? -5.305 7.797 18.781 1 86.81 114 LYS A N 1
ATOM 868 C CA . LYS A 1 114 ? -4.059 8.148 19.453 1 86.81 114 LYS A CA 1
ATOM 869 C C . LYS A 1 114 ? -2.898 8.219 18.469 1 86.81 114 LYS A C 1
ATOM 871 O O . LYS A 1 114 ? -2.135 9.188 18.469 1 86.81 114 LYS A O 1
ATOM 876 N N . THR A 1 115 ? -2.842 7.246 17.625 1 87.06 115 THR A N 1
ATOM 877 C CA . THR A 1 115 ? -1.785 7.207 16.625 1 87.06 115 THR A CA 1
ATOM 878 C C . THR A 1 115 ? -1.949 8.344 15.617 1 87.06 115 THR A C 1
ATOM 880 O O . THR A 1 115 ? -0.961 8.891 15.125 1 87.06 115 THR A O 1
ATOM 883 N N . GLU A 1 116 ? -3.176 8.625 15.312 1 90.69 116 GLU A N 1
ATOM 884 C CA . GLU A 1 116 ? -3.471 9.734 14.422 1 90.69 116 GLU A CA 1
ATOM 885 C C . GLU A 1 116 ? -2.859 11.031 14.93 1 90.69 116 GLU A C 1
ATOM 887 O O . GLU A 1 116 ? -2.184 11.742 14.188 1 90.69 116 GLU A O 1
ATOM 892 N N . LEU A 1 117 ? -3.045 11.328 16.203 1 87.75 117 LEU A N 1
ATOM 893 C CA . LEU A 1 117 ? -2.521 12.547 16.812 1 87.75 117 LEU A CA 1
ATOM 894 C C . LEU A 1 117 ? -0.997 12.523 16.859 1 87.75 117 LEU A C 1
ATOM 896 O O . LEU A 1 117 ? -0.344 13.523 16.547 1 87.75 117 LEU A O 1
ATOM 900 N N . GLU A 1 118 ? -0.491 11.414 17.203 1 83.44 118 GLU A N 1
ATOM 901 C CA . GLU A 1 118 ? 0.959 11.258 17.281 1 83.44 118 GLU A CA 1
ATOM 902 C C . GLU A 1 118 ? 1.604 11.469 15.914 1 83.44 118 GLU A C 1
ATOM 904 O O . GLU A 1 118 ? 2.617 12.164 15.797 1 83.44 118 GLU A O 1
ATOM 909 N N . SER A 1 119 ? 1.016 10.875 14.93 1 87.75 119 SER A N 1
ATOM 910 C CA . SER A 1 119 ? 1.534 10.992 13.57 1 87.75 119 SER A CA 1
ATOM 911 C C . SER A 1 119 ? 1.415 12.422 13.055 1 87.75 119 SER A C 1
ATOM 913 O O . SER A 1 119 ? 2.305 12.906 12.352 1 87.75 119 SER A O 1
ATOM 915 N N . LEU A 1 120 ? 0.317 13.047 13.391 1 89.56 120 LEU A N 1
ATOM 916 C CA . LEU A 1 120 ? 0.134 14.445 13.008 1 89.56 120 LEU A CA 1
ATOM 917 C C . LEU A 1 120 ? 1.219 15.32 13.617 1 89.56 120 LEU A C 1
ATOM 919 O O . LEU A 1 120 ? 1.834 16.141 12.93 1 89.56 120 LEU A O 1
ATOM 923 N N . HIS A 1 121 ? 1.472 15.141 14.867 1 83.94 121 HIS A N 1
ATOM 924 C CA . HIS A 1 121 ? 2.508 15.906 15.555 1 83.94 121 HIS A CA 1
ATOM 925 C C . HIS A 1 121 ? 3.879 15.656 14.93 1 83.94 121 HIS A C 1
ATOM 927 O O . HIS A 1 121 ? 4.676 16.578 14.789 1 83.94 121 HIS A O 1
ATOM 933 N N . MET A 1 122 ? 4.078 14.484 14.594 1 80 122 MET A N 1
ATOM 934 C CA . MET A 1 122 ? 5.348 14.133 13.969 1 80 122 MET A CA 1
ATOM 935 C C . MET A 1 122 ? 5.535 14.898 12.656 1 80 122 MET A C 1
ATOM 937 O O . MET A 1 122 ? 6.602 15.461 12.414 1 80 122 MET A O 1
ATOM 941 N N . LEU A 1 123 ? 4.578 14.914 11.805 1 85.81 123 LEU A N 1
ATOM 942 C CA . LEU A 1 123 ? 4.652 15.625 10.531 1 85.81 123 LEU A CA 1
ATOM 943 C C . LEU A 1 123 ? 4.855 17.125 10.758 1 85.81 123 LEU A C 1
ATOM 945 O O . LEU A 1 123 ? 5.66 17.75 10.07 1 85.81 123 LEU A O 1
ATOM 949 N N . LEU A 1 124 ? 4.172 17.656 11.742 1 83.5 124 LEU A N 1
ATOM 950 C CA . LEU A 1 124 ? 4.297 19.078 12.07 1 83.5 124 LEU A CA 1
ATOM 951 C C . LEU A 1 124 ? 5.699 19.391 12.586 1 83.5 124 LEU A C 1
ATOM 953 O O . LEU A 1 124 ? 6.277 20.422 12.219 1 83.5 124 LEU A O 1
ATOM 957 N N . ASP A 1 125 ? 6.164 18.484 13.359 1 73.75 125 ASP A N 1
ATOM 958 C CA . ASP A 1 125 ? 7.5 18.672 13.922 1 73.75 125 ASP A CA 1
ATOM 959 C C . ASP A 1 125 ? 8.562 18.672 12.836 1 73.75 125 ASP A C 1
ATOM 961 O O . ASP A 1 125 ? 9.625 19.281 12.992 1 73.75 125 ASP A O 1
ATOM 965 N N . HIS A 1 126 ? 8.258 18.109 11.758 1 76.38 126 HIS A N 1
ATOM 966 C CA . HIS A 1 126 ? 9.203 18.047 10.648 1 76.38 126 HIS A CA 1
ATOM 967 C C . HIS A 1 126 ? 9.047 19.266 9.734 1 76.38 126 HIS A C 1
ATOM 969 O O . HIS A 1 126 ? 9.688 19.328 8.68 1 76.38 126 HIS A O 1
ATOM 975 N N . GLN A 1 127 ? 8.18 20.078 10.047 1 77.75 127 GLN A N 1
ATOM 976 C CA . GLN A 1 127 ? 7.984 21.375 9.391 1 77.75 127 GLN A CA 1
ATOM 977 C C . GLN A 1 127 ? 7.648 21.188 7.914 1 77.75 127 GLN A C 1
ATOM 979 O O . GLN A 1 127 ? 8.25 21.828 7.055 1 77.75 127 GLN A O 1
ATOM 984 N N . VAL A 1 128 ? 6.785 20.266 7.695 1 85.69 128 VAL A N 1
ATOM 985 C CA . VAL A 1 128 ? 6.305 20.109 6.328 1 85.69 128 VAL A CA 1
ATOM 986 C C . VAL A 1 128 ? 5.598 21.391 5.887 1 85.69 128 VAL A C 1
ATOM 988 O O . VAL A 1 128 ? 5.125 22.172 6.723 1 85.69 128 VAL A O 1
ATOM 991 N N . ASP A 1 129 ? 5.57 21.594 4.57 1 89.12 129 ASP A N 1
ATOM 992 C CA . ASP A 1 129 ? 4.996 22.828 4.043 1 89.12 129 ASP A CA 1
ATOM 993 C C . ASP A 1 129 ? 3.471 22.766 4.02 1 89.12 129 ASP A C 1
ATOM 995 O O . ASP A 1 129 ? 2.793 23.797 4.027 1 89.12 129 ASP A O 1
ATOM 999 N N . GLY A 1 130 ? 2.947 21.672 3.967 1 94.5 130 GLY A N 1
ATOM 1000 C CA . GLY A 1 130 ? 1.516 21.422 3.895 1 94.5 130 GLY A CA 1
ATOM 1001 C C . GLY A 1 130 ? 1.147 19.969 4.156 1 94.5 130 GLY A C 1
ATOM 1002 O O . GLY A 1 130 ? 2.012 19.094 4.137 1 94.5 130 GLY A O 1
ATOM 1003 N N . LEU A 1 131 ? -0.195 19.828 4.426 1 96 131 LEU A N 1
ATOM 1004 C CA . LEU A 1 131 ? -0.637 18.484 4.832 1 96 131 LEU A CA 1
ATOM 1005 C C . LEU A 1 131 ? -1.81 18.031 3.977 1 96 131 LEU A C 1
ATOM 1007 O O . LEU A 1 131 ? -2.715 18.812 3.676 1 96 131 LEU A O 1
ATOM 1011 N N . ILE A 1 132 ? -1.729 16.781 3.521 1 96.94 132 ILE A N 1
ATOM 1012 C CA . ILE A 1 132 ? -2.871 16.031 3 1 96.94 132 ILE A CA 1
ATOM 1013 C C . ILE A 1 132 ? -3.297 14.969 4.004 1 96.94 132 ILE A C 1
ATOM 1015 O O . ILE A 1 132 ? -2.537 14.039 4.297 1 96.94 132 ILE A O 1
ATOM 1019 N N . LEU A 1 133 ? -4.598 15.086 4.477 1 96.19 133 LEU A N 1
ATOM 1020 C CA . LEU A 1 133 ? -4.961 14.297 5.648 1 96.19 133 LEU A CA 1
ATOM 1021 C C . LEU A 1 133 ? -6.191 13.445 5.371 1 96.19 133 LEU A C 1
ATOM 1023 O O . LEU A 1 133 ? -7.145 13.914 4.742 1 96.19 133 LEU A O 1
ATOM 1027 N N . THR A 1 134 ? -6.078 12.18 5.715 1 95.69 134 THR A N 1
ATOM 1028 C CA . THR A 1 134 ? -7.258 11.336 5.883 1 95.69 134 THR A CA 1
ATOM 1029 C C . THR A 1 134 ? -7.527 11.07 7.359 1 95.69 134 THR A C 1
ATOM 1031 O O . THR A 1 134 ? -6.797 10.32 8.008 1 95.69 134 THR A O 1
ATOM 1034 N N . LEU A 1 135 ? -8.57 11.617 7.848 1 90.69 135 LEU A N 1
ATOM 1035 C CA . LEU A 1 135 ? -8.852 11.57 9.281 1 90.69 135 LEU A CA 1
ATOM 1036 C C . LEU A 1 135 ? -10.023 10.648 9.578 1 90.69 135 LEU A C 1
ATOM 1038 O O . LEU A 1 135 ? -10.859 10.398 8.711 1 90.69 135 LEU A O 1
ATOM 1042 N N . GLY A 1 136 ? -9.938 9.836 10.688 1 80.25 136 GLY A N 1
ATOM 1043 C CA . GLY A 1 136 ? -10.969 8.883 11.078 1 80.25 136 GLY A CA 1
ATOM 1044 C C . GLY A 1 136 ? -12.289 9.547 11.43 1 80.25 136 GLY A C 1
ATOM 1045 O O . GLY A 1 136 ? -13.352 8.953 11.25 1 80.25 136 GLY A O 1
ATOM 1046 N N . GLY A 1 137 ? -12.203 10.531 12.258 1 71.19 137 GLY A N 1
ATOM 1047 C CA . GLY A 1 137 ? -13.461 10.797 12.945 1 71.19 137 GLY A CA 1
ATOM 1048 C C . GLY A 1 137 ? -14.016 12.18 12.664 1 71.19 137 GLY A C 1
ATOM 1049 O O . GLY A 1 137 ? -13.508 12.891 11.797 1 71.19 137 GLY A O 1
ATOM 1050 N N . ALA A 1 138 ? -14.766 12.727 13.742 1 61.44 138 ALA A N 1
ATOM 1051 C CA . ALA A 1 138 ? -15.875 13.656 13.93 1 61.44 138 ALA A CA 1
ATOM 1052 C C . ALA A 1 138 ? -15.391 15.102 13.844 1 61.44 138 ALA A C 1
ATOM 1054 O O . ALA A 1 138 ? -14.203 15.383 14.016 1 61.44 138 ALA A O 1
ATOM 1055 N N . GLN A 1 139 ? -16.203 15.859 13.406 1 60.44 139 GLN A N 1
ATOM 1056 C CA . GLN A 1 139 ? -16.109 17.312 13.328 1 60.44 139 GLN A CA 1
ATOM 1057 C C . GLN A 1 139 ? -15.25 17.859 14.461 1 60.44 139 GLN A C 1
ATOM 1059 O O . GLN A 1 139 ? -14.508 18.828 14.273 1 60.44 139 GLN A O 1
ATOM 1064 N N . GLU A 1 140 ? -15.203 17.062 15.508 1 64.31 140 GLU A N 1
ATOM 1065 C CA . GLU A 1 140 ? -14.492 17.641 16.641 1 64.31 140 GLU A CA 1
ATOM 1066 C C . GLU A 1 140 ? -13.336 16.734 17.078 1 64.31 140 GLU A C 1
ATOM 1068 O O . GLU A 1 140 ? -13.109 16.547 18.281 1 64.31 140 GLU A O 1
ATOM 1073 N N . SER A 1 141 ? -12.562 16.391 16.062 1 76.44 141 SER A N 1
ATOM 1074 C CA . SER A 1 141 ? -11.445 15.523 16.422 1 76.44 141 SER A CA 1
ATOM 1075 C C . SER A 1 141 ? -10.273 16.328 16.969 1 76.44 141 SER A C 1
ATOM 1077 O O . SER A 1 141 ? -10.156 17.531 16.703 1 76.44 141 SER A O 1
ATOM 1079 N N . GLU A 1 142 ? -9.461 15.727 17.875 1 82.19 142 GLU A N 1
ATOM 1080 C CA . GLU A 1 142 ? -8.258 16.344 18.438 1 82.19 142 GLU A CA 1
ATOM 1081 C C . GLU A 1 142 ? -7.297 16.766 17.328 1 82.19 142 GLU A C 1
ATOM 1083 O O . GLU A 1 142 ? -6.617 17.781 17.453 1 82.19 142 GLU A O 1
ATOM 1088 N N . ALA A 1 143 ? -7.379 16.047 16.312 1 85.75 143 ALA A N 1
ATOM 1089 C CA . ALA A 1 143 ? -6.504 16.375 15.188 1 85.75 143 ALA A CA 1
ATOM 1090 C C . ALA A 1 143 ? -6.879 17.734 14.594 1 85.75 143 ALA A C 1
ATOM 1092 O O . ALA A 1 143 ? -6.004 18.547 14.312 1 85.75 143 ALA A O 1
ATOM 1093 N N . ILE A 1 144 ? -8.102 18 14.438 1 85 144 ILE A N 1
ATOM 1094 C CA . ILE A 1 144 ? -8.578 19.25 13.859 1 85 144 ILE A CA 1
ATOM 1095 C C . ILE A 1 144 ? -8.281 20.406 14.805 1 85 144 ILE A C 1
ATOM 1097 O O . ILE A 1 144 ? -7.941 21.5 14.367 1 85 144 ILE A O 1
ATOM 1101 N N . LYS A 1 145 ? -8.422 20.125 16.047 1 84.62 145 LYS A N 1
ATOM 1102 C CA . LYS A 1 145 ? -8.094 21.141 17.031 1 84.62 145 LYS A CA 1
ATOM 1103 C C . LYS A 1 145 ? -6.629 21.547 16.922 1 84.62 145 LYS A C 1
ATOM 1105 O O . LYS A 1 145 ? -6.309 22.75 16.938 1 84.62 145 LYS A O 1
ATOM 1110 N N . VAL A 1 146 ? -5.844 20.578 16.812 1 85.56 146 VAL A N 1
ATOM 1111 C CA . VAL A 1 146 ? -4.41 20.828 16.688 1 85.56 146 VAL A CA 1
ATOM 1112 C C . VAL A 1 146 ? -4.137 21.641 15.414 1 85.56 146 VAL A C 1
ATOM 1114 O O . VAL A 1 146 ? -3.361 22.594 15.438 1 85.56 146 VAL A O 1
ATOM 1117 N N . LEU A 1 147 ? -4.801 21.328 14.367 1 86.38 147 LEU A N 1
ATOM 1118 C CA . LEU A 1 147 ? -4.598 21.984 13.078 1 86.38 147 LEU A CA 1
ATOM 1119 C C . LEU A 1 147 ? -5.074 23.422 13.125 1 86.38 147 LEU A C 1
ATOM 1121 O O . LEU A 1 147 ? -4.457 24.312 12.523 1 86.38 147 LEU A O 1
ATOM 1125 N N . ARG A 1 148 ? -6.109 23.656 13.789 1 82.5 148 ARG A N 1
ATOM 1126 C CA . ARG A 1 148 ? -6.641 25.016 13.93 1 82.5 148 ARG A CA 1
ATOM 1127 C C . ARG A 1 148 ? -5.695 25.891 14.742 1 82.5 148 ARG A C 1
ATOM 1129 O O . ARG A 1 148 ? -5.613 27.094 14.508 1 82.5 148 ARG A O 1
ATOM 1136 N N . GLU A 1 149 ? -5.059 25.203 15.633 1 79.56 149 GLU A N 1
ATOM 1137 C CA . GLU A 1 149 ? -4.09 25.938 16.453 1 79.56 149 GLU A CA 1
ATOM 1138 C C . GLU A 1 149 ? -2.828 26.266 15.664 1 79.56 149 GLU A C 1
ATOM 1140 O O . GLU A 1 149 ? -2.15 27.25 15.953 1 79.56 149 GLU A O 1
ATOM 1145 N N . GLU A 1 150 ? -2.619 25.438 14.766 1 76.19 150 GLU A N 1
ATOM 1146 C CA . GLU A 1 150 ? -1.478 25.672 13.883 1 76.19 150 GLU A CA 1
ATOM 1147 C C . GLU A 1 150 ? -1.869 26.531 12.688 1 76.19 150 GLU A C 1
ATOM 1149 O O . GLU A 1 150 ? -1.844 26.062 11.547 1 76.19 150 GLU A O 1
ATOM 1154 N N . LYS A 1 151 ? -2.092 27.734 12.852 1 68.25 151 LYS A N 1
ATOM 1155 C CA . LYS A 1 151 ? -2.738 28.641 11.906 1 68.25 151 LYS A CA 1
ATOM 1156 C C . LYS A 1 151 ? -1.948 28.719 10.602 1 68.25 151 LYS A C 1
ATOM 1158 O O . LYS A 1 151 ? -2.529 28.891 9.531 1 68.25 151 LYS A O 1
ATOM 1163 N N . ALA A 1 152 ? -0.835 28.5 10.617 1 76.25 152 ALA A N 1
ATOM 1164 C CA . ALA A 1 152 ? -0.005 28.734 9.438 1 76.25 152 ALA A CA 1
ATOM 1165 C C . ALA A 1 152 ? 0.165 27.453 8.625 1 76.25 152 ALA A C 1
ATOM 1167 O O . ALA A 1 152 ? 0.669 27.484 7.5 1 76.25 152 ALA A O 1
ATOM 1168 N N . MET A 1 153 ? -0.437 26.406 9.062 1 89.5 153 MET A N 1
ATOM 1169 C CA . MET A 1 153 ? -0.232 25.141 8.352 1 89.5 153 MET A CA 1
ATOM 1170 C C . MET A 1 153 ? -1.374 24.875 7.375 1 89.5 153 MET A C 1
ATOM 1172 O O . MET A 1 153 ? -2.494 24.578 7.789 1 89.5 153 MET A O 1
ATOM 1176 N N . PRO A 1 154 ? -1.087 25.016 6.098 1 95.19 154 PRO A N 1
ATOM 1177 C CA . PRO A 1 154 ? -2.123 24.656 5.129 1 95.19 154 PRO A CA 1
ATOM 1178 C C . PRO A 1 154 ? -2.377 23.141 5.074 1 95.19 154 PRO A C 1
ATOM 1180 O O . PRO A 1 154 ? -1.436 22.359 5.172 1 95.19 154 PRO A O 1
ATOM 1183 N N . TYR A 1 155 ? -3.637 22.781 5.031 1 95.81 155 TYR A N 1
ATOM 1184 C CA . TYR A 1 155 ? -3.977 21.375 4.938 1 95.81 155 TYR A CA 1
ATOM 1185 C C . TYR A 1 155 ? -5.258 21.172 4.133 1 95.81 155 TYR A C 1
ATOM 1187 O O . TYR A 1 155 ? -6.078 22.078 4.027 1 95.81 155 TYR A O 1
ATOM 1195 N N . ILE A 1 156 ? -5.383 20.047 3.539 1 97.12 156 ILE A N 1
ATOM 1196 C CA . ILE A 1 156 ? -6.555 19.609 2.787 1 97.12 156 ILE A CA 1
ATOM 1197 C C . ILE A 1 156 ? -6.859 18.156 3.109 1 97.12 156 ILE A C 1
ATOM 1199 O O . ILE A 1 156 ? -5.945 17.359 3.33 1 97.12 156 ILE A O 1
ATOM 1203 N N . LEU A 1 157 ? -8.148 17.875 3.205 1 96.5 157 LEU A N 1
ATOM 1204 C CA . LEU A 1 157 ? -8.547 16.5 3.494 1 96.5 157 LEU A CA 1
ATOM 1205 C C . LEU A 1 157 ? -8.664 15.68 2.211 1 96.5 157 LEU A C 1
ATOM 1207 O O . LEU A 1 157 ? -9.07 16.203 1.171 1 96.5 157 LEU A O 1
ATOM 1211 N N . ALA A 1 158 ? -8.25 14.414 2.277 1 97.19 158 ALA A N 1
ATOM 1212 C CA . ALA A 1 158 ? -8.492 13.406 1.246 1 97.19 158 ALA A CA 1
ATOM 1213 C C . ALA A 1 158 ? -9.422 12.312 1.755 1 97.19 158 ALA A C 1
ATOM 1215 O O . ALA A 1 158 ? -9.203 11.75 2.832 1 97.19 158 ALA A O 1
ATOM 1216 N N . TYR A 1 159 ? -10.492 11.906 1.027 1 96.25 159 TYR A N 1
ATOM 1217 C CA . TYR A 1 159 ? -11.5 10.906 1.354 1 96.25 159 TYR A CA 1
ATOM 1218 C C . TYR A 1 159 ? -12.438 11.406 2.447 1 96.25 159 TYR A C 1
ATOM 1220 O O . TYR A 1 159 ? -13.656 11.273 2.338 1 96.25 159 TYR A O 1
ATOM 1228 N N . SER A 1 160 ? -11.852 12.016 3.473 1 92.62 160 SER A N 1
ATOM 1229 C CA . SER A 1 160 ? -12.648 12.492 4.602 1 92.62 160 SER A CA 1
ATOM 1230 C C . SER A 1 160 ? -13.195 13.891 4.336 1 92.62 160 SER A C 1
ATOM 1232 O O . SER A 1 160 ? -12.625 14.648 3.549 1 92.62 160 SER A O 1
ATOM 1234 N N . THR A 1 161 ? -14.273 14.156 5.016 1 90.75 161 THR A N 1
ATOM 1235 C CA . THR A 1 161 ? -14.891 15.477 4.902 1 90.75 161 THR A CA 1
ATOM 1236 C C . THR A 1 161 ? -15.281 16.016 6.277 1 90.75 161 THR A C 1
ATOM 1238 O O . THR A 1 161 ? -15.852 15.281 7.094 1 90.75 161 THR A O 1
ATOM 1241 N N . ILE A 1 162 ? -14.859 17.141 6.504 1 87.69 162 ILE A N 1
ATOM 1242 C CA . ILE A 1 162 ? -15.242 17.891 7.691 1 87.69 162 ILE A CA 1
ATOM 1243 C C . ILE A 1 162 ? -15.758 19.266 7.277 1 87.69 162 ILE A C 1
ATOM 1245 O O . ILE A 1 162 ? -15.172 19.922 6.41 1 87.69 162 ILE A O 1
ATOM 1249 N N . GLN A 1 163 ? -16.812 19.672 7.961 1 86.69 163 GLN A N 1
ATOM 1250 C CA . GLN A 1 163 ? -17.406 20.953 7.621 1 86.69 163 GLN A CA 1
ATOM 1251 C C . GLN A 1 163 ? -16.406 22.094 7.805 1 86.69 163 GLN A C 1
ATOM 1253 O O . GLN A 1 163 ? -15.734 22.188 8.836 1 86.69 163 GLN A O 1
ATOM 1258 N N . GLY A 1 164 ? -16.234 22.859 6.805 1 87.38 164 GLY A N 1
ATOM 1259 C CA . GLY A 1 164 ? -15.383 24.031 6.883 1 87.38 164 GLY A CA 1
ATOM 1260 C C . GLY A 1 164 ? -13.938 23.734 6.508 1 87.38 164 GLY A C 1
ATOM 1261 O O . GLY A 1 164 ? -13.117 24.656 6.422 1 87.38 164 GLY A O 1
ATOM 1262 N N . VAL A 1 165 ? -13.664 22.531 6.266 1 91.75 165 VAL A N 1
ATOM 1263 C CA . VAL A 1 165 ? -12.305 22.156 5.898 1 91.75 165 VAL A CA 1
ATOM 1264 C C . VAL A 1 165 ? -12.266 21.703 4.441 1 91.75 165 VAL A C 1
ATOM 1266 O O . VAL A 1 165 ? -13.055 20.844 4.031 1 91.75 165 VAL A O 1
ATOM 1269 N N . PRO A 1 166 ? -11.367 22.312 3.611 1 95.94 166 PRO A N 1
ATOM 1270 C CA . PRO A 1 166 ? -11.258 21.859 2.223 1 95.94 166 PRO A CA 1
ATOM 1271 C C . PRO A 1 166 ? -10.945 20.375 2.113 1 95.94 166 PRO A C 1
ATOM 1273 O O . PRO A 1 166 ? -10.164 19.844 2.906 1 95.94 166 PRO A O 1
ATOM 1276 N N . SER A 1 167 ? -11.609 19.734 1.146 1 97.19 167 SER A N 1
ATOM 1277 C CA . SER A 1 167 ? -11.453 18.297 1.01 1 97.19 167 SER A CA 1
ATOM 1278 C C . SER A 1 167 ? -11.586 17.859 -0.445 1 97.19 167 SER A C 1
ATOM 1280 O O . SER A 1 167 ? -12.156 18.578 -1.266 1 97.19 167 SER A O 1
ATOM 1282 N N . VAL A 1 168 ? -10.906 16.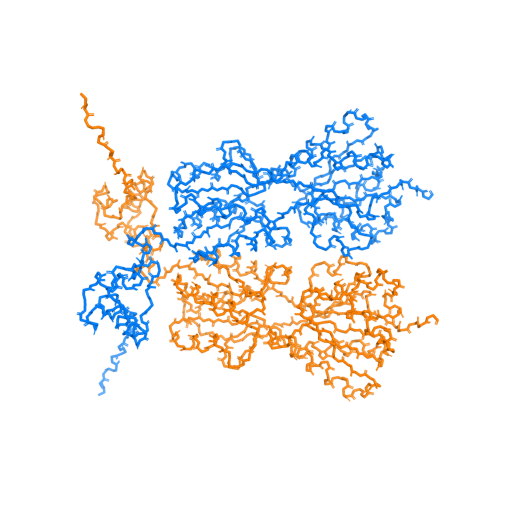766 -0.809 1 98.38 168 VAL A N 1
ATOM 1283 C CA . VAL A 1 168 ? -11.102 16.047 -2.064 1 98.38 168 VAL A CA 1
ATOM 1284 C C . VAL A 1 168 ? -11.633 14.633 -1.779 1 98.38 168 VAL A C 1
ATOM 1286 O O . VAL A 1 168 ? -10.961 13.836 -1.128 1 98.38 168 VAL A O 1
ATOM 1289 N N . SER A 1 169 ? -12.836 14.336 -2.184 1 97.75 169 SER A N 1
ATOM 1290 C CA . SER A 1 169 ? -13.461 13.047 -1.891 1 97.75 169 SER A CA 1
ATOM 1291 C C . SER A 1 169 ? -14.617 12.773 -2.84 1 97.75 169 SER A C 1
ATOM 1293 O O . SER A 1 169 ? -15.039 13.648 -3.596 1 97.75 169 SER A O 1
ATOM 1295 N N . ILE A 1 170 ? -15.047 11.555 -2.838 1 98.19 170 ILE A N 1
ATOM 1296 C CA . ILE A 1 170 ? -16.359 11.297 -3.402 1 98.19 170 ILE A CA 1
ATOM 1297 C C . ILE A 1 170 ? -17.453 11.672 -2.391 1 98.19 170 ILE A C 1
ATOM 1299 O O . ILE A 1 170 ? -17.141 12.047 -1.256 1 98.19 170 ILE A O 1
ATOM 1303 N N . ASP A 1 171 ? -18.719 11.695 -2.832 1 98.06 171 ASP A N 1
ATOM 1304 C CA . ASP A 1 171 ? -19.844 11.773 -1.918 1 98.06 171 ASP A CA 1
ATOM 1305 C C . ASP A 1 171 ? -20.203 10.398 -1.361 1 98.06 171 ASP A C 1
ATOM 1307 O O . ASP A 1 171 ? -20.984 9.664 -1.964 1 98.06 171 ASP A O 1
ATOM 1311 N N . ASP A 1 172 ? -19.656 10.117 -0.204 1 97.88 172 ASP A N 1
ATOM 1312 C CA . ASP A 1 172 ? -19.781 8.781 0.365 1 97.88 172 ASP A CA 1
ATOM 1313 C C . ASP A 1 172 ? -21.234 8.438 0.662 1 97.88 172 ASP A C 1
ATOM 1315 O O . ASP A 1 172 ? -21.641 7.281 0.553 1 97.88 172 ASP A O 1
ATOM 1319 N N . GLN A 1 173 ? -22 9.414 1.065 1 98.12 173 GLN A N 1
ATOM 1320 C CA . GLN A 1 173 ? -23.406 9.156 1.323 1 98.12 173 GLN A CA 1
ATOM 1321 C C . GLN A 1 173 ? -24.156 8.82 0.033 1 98.12 173 GLN A C 1
ATOM 1323 O O . GLN A 1 173 ? -24.922 7.859 -0.011 1 98.12 173 GLN A O 1
ATOM 1328 N N . LEU A 1 174 ? -23.891 9.609 -0.981 1 98.56 174 LEU A N 1
ATOM 1329 C CA . LEU A 1 174 ? -24.484 9.32 -2.281 1 98.56 174 LEU A CA 1
ATOM 1330 C C . LEU A 1 174 ? -24.031 7.957 -2.793 1 98.56 174 LEU A C 1
ATOM 1332 O O . LEU A 1 174 ? -24.828 7.203 -3.354 1 98.56 174 LEU A O 1
ATOM 1336 N N . ALA A 1 175 ? -22.797 7.691 -2.637 1 98.75 175 ALA A N 1
ATOM 1337 C CA . ALA A 1 175 ? -22.266 6.398 -3.057 1 98.75 175 ALA A CA 1
ATOM 1338 C C . ALA A 1 175 ? -22.969 5.25 -2.336 1 98.75 175 ALA A C 1
ATOM 1340 O O . ALA A 1 175 ? -23.266 4.223 -2.945 1 98.75 175 ALA A O 1
ATOM 1341 N N . GLY A 1 176 ? -23.156 5.445 -1 1 98.69 176 GLY A N 1
ATOM 1342 C CA . GLY A 1 176 ? -23.906 4.457 -0.241 1 98.69 176 GLY A CA 1
ATOM 1343 C C . GLY A 1 176 ? -25.312 4.246 -0.764 1 98.69 176 GLY A C 1
ATOM 1344 O O . GLY A 1 176 ? -25.781 3.107 -0.877 1 98.69 176 GLY A O 1
ATOM 1345 N N . ARG A 1 177 ? -25.984 5.316 -1.091 1 98.56 177 ARG A N 1
ATOM 1346 C CA . ARG A 1 177 ? -27.328 5.242 -1.648 1 98.56 177 ARG A CA 1
ATOM 1347 C C . ARG A 1 177 ? -27.328 4.48 -2.969 1 98.56 177 ARG A C 1
ATOM 1349 O O . ARG A 1 177 ? -28.141 3.564 -3.16 1 98.56 177 ARG A O 1
ATOM 1356 N N . ASP A 1 178 ? -26.406 4.863 -3.834 1 98.69 178 ASP A N 1
ATOM 1357 C CA . ASP A 1 178 ? -26.359 4.273 -5.168 1 98.69 178 ASP A CA 1
ATOM 1358 C C . ASP A 1 178 ? -26.109 2.771 -5.094 1 98.69 178 ASP A C 1
ATOM 1360 O O . ASP A 1 178 ? -26.75 1.993 -5.801 1 98.69 178 ASP A O 1
ATOM 1364 N N . LEU A 1 179 ? -25.203 2.381 -4.211 1 98.69 179 LEU A N 1
ATOM 1365 C CA . LEU A 1 179 ? -24.875 0.965 -4.105 1 98.69 179 LEU A CA 1
ATOM 1366 C C . LEU A 1 179 ? -26.031 0.178 -3.51 1 98.69 179 LEU A C 1
ATOM 1368 O O . LEU A 1 179 ? -26.328 -0.935 -3.953 1 98.69 179 LEU A O 1
ATOM 1372 N N . ALA A 1 180 ? -26.672 0.75 -2.545 1 98.25 180 ALA A N 1
ATOM 1373 C CA . ALA A 1 180 ? -27.844 0.105 -1.944 1 98.25 180 ALA A CA 1
ATOM 1374 C C . ALA A 1 180 ? -28.953 -0.081 -2.971 1 98.25 180 ALA A C 1
ATOM 1376 O O . ALA A 1 180 ? -29.594 -1.135 -3.018 1 98.25 180 ALA A O 1
ATOM 1377 N N . GLU A 1 181 ? -29.203 0.906 -3.732 1 97.81 181 GLU A N 1
ATOM 1378 C CA . GLU A 1 181 ? -30.203 0.817 -4.789 1 97.81 181 GLU A CA 1
ATOM 1379 C C . GLU A 1 181 ? -29.844 -0.263 -5.805 1 97.81 181 GLU A C 1
ATOM 1381 O O . GLU A 1 181 ? -30.703 -1.01 -6.262 1 97.81 181 GLU A O 1
ATOM 1386 N N . TYR A 1 182 ? -28.578 -0.271 -6.16 1 98.12 182 TYR A N 1
ATOM 1387 C CA . TYR A 1 182 ? -28.094 -1.299 -7.07 1 98.12 182 TYR A CA 1
ATOM 1388 C C . TYR A 1 182 ? -28.375 -2.693 -6.527 1 98.12 182 TYR A C 1
ATOM 1390 O O . TYR A 1 182 ? -28.906 -3.549 -7.242 1 98.12 182 TYR A O 1
ATOM 1398 N N . VAL A 1 183 ? -28.078 -2.936 -5.27 1 97.88 183 VAL A N 1
ATOM 1399 C CA . VAL A 1 183 ? -28.281 -4.23 -4.633 1 97.88 183 VAL A CA 1
ATOM 1400 C C . VAL A 1 183 ? -29.781 -4.555 -4.578 1 97.88 183 VAL A C 1
ATOM 1402 O O . VAL A 1 183 ? -30.188 -5.68 -4.879 1 97.88 183 VAL A O 1
ATOM 1405 N N . ALA A 1 184 ? -30.578 -3.623 -4.258 1 95.31 184 ALA A N 1
ATOM 1406 C CA . ALA A 1 184 ? -32.031 -3.811 -4.137 1 95.31 184 ALA A CA 1
ATOM 1407 C C . ALA A 1 184 ? -32.625 -4.168 -5.48 1 95.31 184 ALA A C 1
ATOM 1409 O O . ALA A 1 184 ? -33.656 -4.848 -5.539 1 95.31 184 ALA A O 1
ATOM 1410 N N . SER A 1 185 ? -32.031 -3.66 -6.508 1 96.06 185 SER A N 1
ATOM 1411 C CA . SER A 1 185 ? -32.562 -3.914 -7.848 1 96.06 185 SER A CA 1
ATOM 1412 C C . SER A 1 185 ? -32.5 -5.398 -8.188 1 96.06 185 SER A C 1
ATOM 1414 O O . SER A 1 185 ? -33.156 -5.852 -9.117 1 96.06 185 SER A O 1
ATOM 1416 N N . PHE A 1 186 ? -31.766 -6.129 -7.461 1 96.44 186 PHE A N 1
ATOM 1417 C CA . PHE A 1 186 ? -31.703 -7.578 -7.621 1 96.44 186 PHE A CA 1
ATOM 1418 C C . PHE A 1 186 ? -32.688 -8.273 -6.688 1 96.44 186 PHE A C 1
ATOM 1420 O O . PHE A 1 186 ? -32.562 -9.477 -6.445 1 96.44 186 PHE A O 1
ATOM 1427 N N . GLN A 1 187 ? -33.562 -7.5 -6.004 1 93.5 187 GLN A N 1
ATOM 1428 C CA . GLN A 1 187 ? -34.688 -7.977 -5.23 1 93.5 187 GLN A CA 1
ATOM 1429 C C . GLN A 1 187 ? -34.25 -8.492 -3.863 1 93.5 187 GLN A C 1
ATOM 1431 O O . GLN A 1 187 ? -34.938 -9.344 -3.273 1 93.5 187 GLN A O 1
ATOM 1436 N N . HIS A 1 188 ? -33.125 -8.102 -3.451 1 94.38 188 HIS A N 1
ATOM 1437 C CA . HIS A 1 188 ? -32.719 -8.398 -2.078 1 94.38 188 HIS A CA 1
ATOM 1438 C C . HIS A 1 188 ? -33.562 -7.578 -1.086 1 94.38 188 HIS A C 1
ATOM 1440 O O . HIS A 1 188 ? -33.625 -6.352 -1.188 1 94.38 188 HIS A O 1
ATOM 1446 N N . LYS A 1 189 ? -34.094 -8.297 -0.113 1 91.25 189 LYS A N 1
ATOM 1447 C CA . LYS A 1 189 ? -34.938 -7.621 0.875 1 91.25 189 LYS A CA 1
ATOM 1448 C C . LYS A 1 189 ? -34.312 -7.715 2.27 1 91.25 189 LYS A C 1
ATOM 1450 O O . LYS A 1 189 ? -34.719 -6.996 3.184 1 91.25 189 LYS A O 1
ATOM 1455 N N . ASN A 1 190 ? -33.469 -8.633 2.475 1 94.69 190 ASN A N 1
ATOM 1456 C CA . ASN A 1 190 ? -32.688 -8.773 3.689 1 94.69 190 ASN A CA 1
ATOM 1457 C C . ASN A 1 190 ? -31.219 -8.406 3.453 1 94.69 190 ASN A C 1
ATOM 1459 O O . ASN A 1 190 ? -30.438 -9.219 2.969 1 94.69 190 ASN A O 1
ATOM 1463 N N . ILE A 1 191 ? -30.938 -7.152 3.832 1 96.44 191 ILE A N 1
ATOM 1464 C CA . ILE A 1 191 ? -29.625 -6.598 3.506 1 96.44 191 ILE A CA 1
ATOM 1465 C C . ILE A 1 191 ? -28.906 -6.203 4.789 1 96.44 191 ILE A C 1
ATOM 1467 O O . ILE A 1 191 ? -29.516 -5.672 5.719 1 96.44 191 ILE A O 1
ATOM 1471 N N . ALA A 1 192 ? -27.609 -6.52 4.863 1 97.44 192 ALA A N 1
ATOM 1472 C CA . ALA A 1 192 ? -26.766 -6.07 5.973 1 97.44 192 ALA A CA 1
ATOM 1473 C C . ALA A 1 192 ? -25.656 -5.137 5.484 1 97.44 192 ALA A C 1
ATOM 1475 O O . ALA A 1 192 ? -25.25 -5.211 4.324 1 97.44 192 ALA A O 1
ATOM 1476 N N . PHE A 1 193 ? -25.312 -4.195 6.352 1 98.5 193 PHE A N 1
ATOM 1477 C CA . PHE A 1 193 ? -24.109 -3.383 6.18 1 98.5 193 PHE A CA 1
ATOM 1478 C C . PHE A 1 193 ? -23.016 -3.824 7.141 1 98.5 193 PHE A C 1
ATOM 1480 O O . PHE A 1 193 ? -23.281 -4.07 8.32 1 98.5 193 PHE A O 1
ATOM 1487 N N . LEU A 1 194 ? -21.828 -3.988 6.582 1 98.44 194 LEU A N 1
ATOM 1488 C CA . LEU A 1 194 ? -20.703 -4.465 7.371 1 98.44 194 LEU A CA 1
ATOM 1489 C C . LEU A 1 194 ? -19.578 -3.43 7.402 1 98.44 194 LEU A C 1
ATOM 1491 O O . LEU A 1 194 ? -19.141 -2.961 6.352 1 98.44 194 LEU A O 1
ATOM 1495 N N . SER A 1 195 ? -19.078 -3.045 8.594 1 98.12 195 SER A N 1
ATOM 1496 C CA . SER A 1 195 ? -17.984 -2.084 8.719 1 98.12 195 SER A CA 1
ATOM 1497 C C . SER A 1 195 ? -17.156 -2.348 9.969 1 98.12 195 SER A C 1
ATOM 1499 O O . SER A 1 195 ? -17.547 -3.137 10.828 1 98.12 195 SER A O 1
ATOM 1501 N N . GLY A 1 196 ? -15.93 -1.707 9.977 1 96.38 196 GLY A N 1
ATOM 1502 C CA . GLY A 1 196 ? -15.258 -1.518 11.258 1 96.38 196 GLY A CA 1
ATOM 1503 C C . GLY A 1 196 ? -15.922 -0.461 12.125 1 96.38 196 GLY A C 1
ATOM 1504 O O . GLY A 1 196 ? -17.031 -0.02 11.836 1 96.38 196 GLY A O 1
ATOM 1505 N N . PRO A 1 197 ? -15.203 -0.046 13.203 1 95.25 197 PRO A N 1
ATOM 1506 C CA . PRO A 1 197 ? -15.781 0.955 14.102 1 95.25 197 PRO A CA 1
ATOM 1507 C C . PRO A 1 197 ? -16.016 2.297 13.414 1 95.25 197 PRO A C 1
ATOM 1509 O O . PRO A 1 197 ? -15.078 2.9 12.891 1 95.25 197 PRO A O 1
ATOM 1512 N N . LEU A 1 198 ? -17.172 2.822 13.523 1 94.12 198 LEU A N 1
ATOM 1513 C CA . LEU A 1 198 ? -17.562 4 12.758 1 94.12 198 LEU A CA 1
ATOM 1514 C C . LEU A 1 198 ? -16.859 5.25 13.281 1 94.12 198 LEU A C 1
ATOM 1516 O O . LEU A 1 198 ? -16.672 6.211 12.539 1 94.12 198 LEU A O 1
ATOM 1520 N N . HIS A 1 199 ? -16.453 5.246 14.492 1 89.94 199 HIS A N 1
ATOM 1521 C CA . HIS A 1 199 ? -15.836 6.434 15.07 1 89.94 199 HIS A CA 1
ATOM 1522 C C . HIS A 1 199 ? -14.43 6.641 14.516 1 89.94 199 HIS A C 1
ATOM 1524 O O . HIS A 1 199 ? -13.844 7.711 14.695 1 89.94 199 HIS A O 1
ATOM 1530 N N . THR A 1 200 ? -13.93 5.691 13.859 1 91 200 THR A N 1
ATOM 1531 C CA . THR A 1 200 ? -12.586 5.82 13.312 1 91 200 THR A CA 1
ATOM 1532 C C . THR A 1 200 ? -12.625 5.922 11.789 1 91 200 THR A C 1
ATOM 1534 O O . THR A 1 200 ? -11.586 5.867 11.125 1 91 200 THR A O 1
ATOM 1537 N N . SER A 1 201 ? -13.828 6.047 11.25 1 93 201 SER A N 1
ATOM 1538 C CA . SER A 1 201 ? -13.969 6.195 9.805 1 93 201 SER A CA 1
ATOM 1539 C C . SER A 1 201 ? -15.242 6.957 9.445 1 93 201 SER A C 1
ATOM 1541 O O . SER A 1 201 ? -16.328 6.367 9.359 1 93 201 SER A O 1
ATOM 1543 N N . ASP A 1 202 ? -15.062 8.18 9.109 1 92.44 202 ASP A N 1
ATOM 1544 C CA . ASP A 1 202 ? -16.203 8.992 8.703 1 92.44 202 ASP A CA 1
ATOM 1545 C C . ASP A 1 202 ? -16.766 8.508 7.363 1 92.44 202 ASP A C 1
ATOM 1547 O O . ASP A 1 202 ? -17.969 8.609 7.117 1 92.44 202 ASP A O 1
ATOM 1551 N N . ARG A 1 203 ? -15.938 7.996 6.48 1 95.06 203 ARG A N 1
ATOM 1552 C CA . ARG A 1 203 ? -16.359 7.441 5.199 1 95.06 203 ARG A CA 1
ATOM 1553 C C . ARG A 1 203 ? -17.359 6.305 5.398 1 95.06 203 ARG A C 1
ATOM 1555 O O . ARG A 1 203 ? -18.438 6.305 4.797 1 95.06 203 ARG A O 1
ATOM 1562 N N . ALA A 1 204 ? -16.984 5.387 6.277 1 96.62 204 ALA A N 1
ATOM 1563 C CA . ALA A 1 204 ? -17.875 4.262 6.562 1 96.62 204 ALA A CA 1
ATOM 1564 C C . ALA A 1 204 ? -19.219 4.738 7.117 1 96.62 204 ALA A C 1
ATOM 1566 O O . ALA A 1 204 ? -20.266 4.227 6.734 1 96.62 204 ALA A O 1
ATOM 1567 N N . ALA A 1 205 ? -19.141 5.734 7.977 1 96.31 205 ALA A N 1
ATOM 1568 C CA . ALA A 1 205 ? -20.344 6.273 8.586 1 96.31 205 ALA A CA 1
ATOM 1569 C C . ALA A 1 205 ? -21.266 6.891 7.527 1 96.31 205 ALA A C 1
ATOM 1571 O O . ALA A 1 205 ? -22.469 6.66 7.535 1 96.31 205 ALA A O 1
ATOM 1572 N N . ARG A 1 206 ? -20.75 7.605 6.656 1 96.62 206 ARG A N 1
ATOM 1573 C CA . ARG A 1 206 ? -21.547 8.273 5.621 1 96.62 206 ARG A CA 1
ATOM 1574 C C . ARG A 1 206 ? -22.109 7.262 4.633 1 96.62 206 ARG A C 1
ATOM 1576 O O . ARG A 1 206 ? -23.25 7.41 4.18 1 96.62 206 ARG A O 1
ATOM 1583 N N . ARG A 1 207 ? -21.328 6.293 4.285 1 98.25 207 ARG A N 1
ATOM 1584 C CA . ARG A 1 207 ? -21.812 5.223 3.42 1 98.25 207 ARG A CA 1
ATOM 1585 C C . ARG A 1 207 ? -23 4.516 4.047 1 98.25 207 ARG A C 1
ATOM 1587 O O . ARG A 1 207 ? -24 4.266 3.379 1 98.25 207 ARG A O 1
ATOM 1594 N N . LEU A 1 208 ? -22.828 4.234 5.34 1 98.56 208 LEU A N 1
ATOM 1595 C CA . LEU A 1 208 ? -23.938 3.604 6.066 1 98.56 208 LEU A CA 1
ATOM 1596 C C . LEU A 1 208 ? -25.188 4.473 6.027 1 98.56 208 LEU A C 1
ATOM 1598 O O . LEU A 1 208 ? -26.297 3.967 5.848 1 98.56 208 LEU A O 1
ATOM 1602 N N . LEU A 1 209 ? -25.016 5.762 6.242 1 97.94 209 LEU A N 1
ATOM 1603 C CA . LEU A 1 209 ? -26.141 6.684 6.207 1 97.94 209 LEU A CA 1
ATOM 1604 C C . LEU A 1 209 ? -26.875 6.586 4.875 1 97.94 209 LEU A C 1
ATOM 1606 O O . LEU A 1 209 ? -28.109 6.574 4.844 1 97.94 209 LEU A O 1
ATOM 1610 N N . GLY A 1 210 ? -26.141 6.512 3.807 1 98.56 210 GLY A N 1
ATOM 1611 C CA . GLY A 1 210 ? -26.734 6.363 2.488 1 98.56 210 GLY A CA 1
ATOM 1612 C C . GLY A 1 210 ? -27.484 5.059 2.316 1 98.56 210 GLY A C 1
ATOM 1613 O O . GLY A 1 210 ? -28.609 5.039 1.801 1 98.56 210 GLY A O 1
ATOM 1614 N N . VAL A 1 211 ? -26.875 3.996 2.785 1 98.62 211 VAL A N 1
ATOM 1615 C CA . VAL A 1 211 ? -27.484 2.676 2.676 1 98.62 211 VAL A CA 1
ATOM 1616 C C . VAL A 1 211 ? -28.766 2.631 3.496 1 98.62 211 VAL A C 1
ATOM 1618 O O . VAL A 1 211 ? -29.781 2.113 3.035 1 98.62 211 VAL A O 1
ATOM 1621 N N . ARG A 1 212 ? -28.703 3.176 4.66 1 98.19 212 ARG A N 1
ATOM 1622 C CA . ARG A 1 212 ? -29.844 3.201 5.555 1 98.19 212 ARG A CA 1
ATOM 1623 C C . ARG A 1 212 ? -31 3.988 4.941 1 98.19 212 ARG A C 1
ATOM 1625 O O . ARG A 1 212 ? -32.156 3.617 5.102 1 98.19 212 ARG A O 1
ATOM 1632 N N . GLN A 1 213 ? -30.75 5.07 4.312 1 97.94 213 GLN A N 1
ATOM 1633 C CA . GLN A 1 213 ? -31.781 5.883 3.654 1 97.94 213 GLN A CA 1
ATOM 1634 C C . GLN A 1 213 ? -32.531 5.07 2.613 1 97.94 213 GLN A C 1
ATOM 1636 O O . GLN A 1 213 ? -33.781 5.141 2.545 1 97.94 213 GLN A O 1
ATOM 1641 N N . VAL A 1 214 ? -31.797 4.312 1.854 1 97.75 214 VAL A N 1
ATOM 1642 C CA . VAL A 1 214 ? -32.406 3.498 0.814 1 97.75 214 VAL A CA 1
ATOM 1643 C C . VAL A 1 214 ? -33.219 2.363 1.452 1 97.75 214 VAL A C 1
ATOM 1645 O O . VAL A 1 214 ? -34.312 2.045 1.006 1 97.75 214 VAL A O 1
ATOM 1648 N N . ALA A 1 215 ? -32.688 1.79 2.49 1 97 215 ALA A N 1
ATOM 1649 C CA . ALA A 1 215 ? -33.375 0.71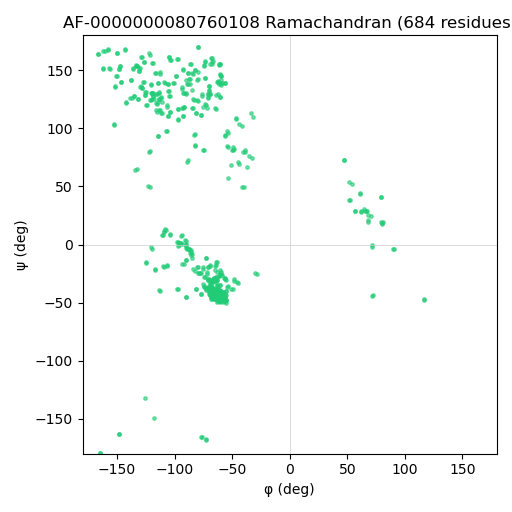9 3.193 1 97 215 ALA A CA 1
ATOM 1650 C C . ALA A 1 215 ? -34.719 1.2 3.717 1 97 215 ALA A C 1
ATOM 1652 O O . ALA A 1 215 ? -35.75 0.492 3.607 1 97 215 ALA A O 1
ATOM 1653 N N . ARG A 1 216 ? -34.75 2.361 4.262 1 96.56 216 ARG A N 1
ATOM 1654 C CA . ARG A 1 216 ? -35.969 2.955 4.785 1 96.56 216 ARG A CA 1
ATOM 1655 C C . ARG A 1 216 ? -36.938 3.277 3.658 1 96.56 216 ARG A C 1
ATOM 1657 O O . ARG A 1 216 ? -38.125 2.961 3.75 1 96.56 216 ARG A O 1
ATOM 1664 N N . ARG A 1 217 ? -36.438 3.875 2.654 1 96.38 217 ARG A N 1
ATOM 1665 C CA . ARG A 1 217 ? -37.25 4.312 1.53 1 96.38 217 ARG A CA 1
ATOM 1666 C C . ARG A 1 217 ? -37.938 3.125 0.851 1 96.38 217 ARG A C 1
ATOM 1668 O O . ARG A 1 217 ? -39.094 3.195 0.487 1 96.38 217 ARG A O 1
ATOM 1675 N N . LEU A 1 218 ? -37.188 2.029 0.722 1 94.81 218 LEU A N 1
ATOM 1676 C CA . LEU A 1 218 ? -37.688 0.86 0.011 1 94.81 218 LEU A CA 1
ATOM 1677 C C . LEU A 1 218 ? -38.406 -0.077 0.962 1 94.81 218 LEU A C 1
ATOM 1679 O O . LEU A 1 218 ? -38.938 -1.109 0.541 1 94.81 218 LEU A O 1
ATOM 1683 N N . LYS A 1 219 ? -38.438 0.265 2.207 1 92.38 219 LYS A N 1
ATOM 1684 C CA . LYS A 1 219 ? -39.094 -0.536 3.238 1 92.38 219 LYS A CA 1
ATOM 1685 C C . LYS A 1 219 ? -38.625 -1.981 3.203 1 92.38 219 LYS A C 1
ATOM 1687 O O . LYS A 1 219 ? -39.438 -2.912 3.152 1 92.38 219 LYS A O 1
ATOM 1692 N N . LEU A 1 220 ? -37.375 -2.121 3.264 1 91.38 220 LEU A N 1
ATOM 1693 C CA . LEU A 1 220 ? -36.781 -3.459 3.271 1 91.38 220 LEU A CA 1
ATOM 1694 C C . LEU A 1 220 ? -37.281 -4.266 4.461 1 91.38 220 LEU A C 1
ATOM 1696 O O . LEU A 1 220 ? -37.531 -3.713 5.539 1 91.38 220 LEU A O 1
ATOM 1700 N N . SER A 1 221 ? -37.438 -5.535 4.258 1 87.75 221 SER A N 1
ATOM 1701 C CA . SER A 1 221 ? -37.969 -6.398 5.316 1 87.75 221 SER A CA 1
ATOM 1702 C C . SER A 1 221 ? -37.031 -6.414 6.52 1 87.75 221 SER A C 1
ATOM 1704 O O . SER A 1 221 ? -37.469 -6.453 7.664 1 87.75 221 SER A O 1
ATOM 1706 N N . ARG A 1 222 ? -35.719 -6.371 6.172 1 91.88 222 ARG A N 1
ATOM 1707 C CA . ARG A 1 222 ? -34.75 -6.363 7.25 1 91.88 222 ARG A CA 1
ATOM 1708 C C . ARG A 1 222 ? -33.469 -5.648 6.816 1 91.88 222 ARG A C 1
ATOM 1710 O O . ARG A 1 222 ? -33 -5.84 5.695 1 91.88 222 ARG A O 1
ATOM 1717 N N . PHE A 1 223 ? -33 -4.848 7.727 1 95.19 223 PHE A N 1
ATOM 1718 C CA . PHE A 1 223 ? -31.719 -4.188 7.566 1 95.19 223 PHE A CA 1
ATOM 1719 C C . PHE A 1 223 ? -30.938 -4.199 8.875 1 95.19 223 PHE A C 1
ATOM 1721 O O . PHE A 1 223 ? -31.453 -3.807 9.922 1 95.19 223 PHE A O 1
ATOM 1728 N N . CYS A 1 224 ? -29.688 -4.707 8.812 1 95 224 CYS A N 1
ATOM 1729 C CA . CYS A 1 224 ? -28.844 -4.777 10 1 95 224 CYS A CA 1
ATOM 1730 C C . CYS A 1 224 ? -27.453 -4.199 9.719 1 95 224 CYS A C 1
ATOM 1732 O O . CYS A 1 224 ? -27 -4.203 8.57 1 95 224 CYS A O 1
ATOM 1734 N N . HIS A 1 225 ? -26.906 -3.652 10.75 1 97.06 225 HIS A N 1
ATOM 1735 C CA . HIS A 1 225 ? -25.531 -3.189 10.711 1 97.06 225 HIS A CA 1
ATOM 1736 C C . HIS A 1 225 ? -24.625 -4.051 11.586 1 97.06 225 HIS A C 1
ATOM 1738 O O . HIS A 1 225 ? -24.781 -4.059 12.812 1 97.06 225 HIS A O 1
ATOM 1744 N N . TYR A 1 226 ? -23.719 -4.777 10.938 1 96.19 226 TYR A N 1
ATOM 1745 C CA . TYR A 1 226 ? -22.688 -5.547 11.641 1 96.19 226 TYR A CA 1
ATOM 1746 C C . TYR A 1 226 ? -21.422 -4.738 11.812 1 96.19 226 TYR A C 1
ATOM 1748 O O . TYR A 1 226 ? -20.906 -4.16 10.852 1 96.19 226 TYR A O 1
ATOM 1756 N N . VAL A 1 227 ? -20.875 -4.684 13.039 1 97 227 VAL A N 1
ATOM 1757 C CA . VAL A 1 227 ? -19.641 -3.945 13.312 1 97 227 VAL A CA 1
ATOM 1758 C C . VAL A 1 227 ? -18.531 -4.918 13.688 1 97 227 VAL A C 1
ATOM 1760 O O . VAL A 1 227 ? -18.703 -5.742 14.586 1 97 227 VAL A O 1
ATOM 1763 N N . LEU A 1 228 ? -17.438 -4.828 12.961 1 97.38 228 LEU A N 1
ATOM 1764 C CA . LEU A 1 228 ? -16.25 -5.613 13.227 1 97.38 228 LEU A CA 1
ATOM 1765 C C . LEU A 1 228 ? -15.234 -4.809 14.039 1 97.38 228 LEU A C 1
ATOM 1767 O O . LEU A 1 228 ? -15.305 -3.58 14.086 1 97.38 228 LEU A O 1
ATOM 1771 N N . PRO A 1 229 ? -14.312 -5.527 14.695 1 95.62 229 PRO A N 1
ATOM 1772 C CA . PRO A 1 229 ? -13.273 -4.812 15.445 1 95.62 229 PRO A CA 1
ATOM 1773 C C . PRO A 1 229 ? -12.289 -4.082 14.539 1 95.62 229 PRO A C 1
ATOM 1775 O O . PRO A 1 229 ? -11.57 -3.193 14.992 1 95.62 229 PRO A O 1
ATOM 1778 N N . SER A 1 230 ? -12.266 -4.48 13.289 1 94.69 230 SER A N 1
ATOM 1779 C CA . SER A 1 230 ? -11.273 -3.932 12.359 1 94.69 230 SER A CA 1
ATOM 1780 C C . SER A 1 230 ? -11.922 -3.506 11.047 1 94.69 230 SER A C 1
ATOM 1782 O O . SER A 1 230 ? -12.961 -4.047 10.656 1 94.69 230 SER A O 1
ATOM 1784 N N . HIS A 1 231 ? -11.242 -2.521 10.383 1 94.94 231 HIS A N 1
ATOM 1785 C CA . HIS A 1 231 ? -11.695 -2.082 9.07 1 94.94 231 HIS A CA 1
ATOM 1786 C C . HIS A 1 231 ? -11.047 -2.895 7.957 1 94.94 231 HIS A C 1
ATOM 1788 O O . HIS A 1 231 ? -11.352 -2.701 6.781 1 94.94 231 HIS A O 1
ATOM 1794 N N . THR A 1 232 ? -10.234 -3.902 8.328 1 92.44 232 THR A N 1
ATOM 1795 C CA . THR A 1 232 ? -9.406 -4.48 7.277 1 92.44 232 THR A CA 1
ATOM 1796 C C . THR A 1 232 ? -9.617 -5.992 7.191 1 92.44 232 THR A C 1
ATOM 1798 O O . THR A 1 232 ? -9.227 -6.621 6.211 1 92.44 232 THR A O 1
ATOM 1801 N N . GLN A 1 233 ? -10.172 -6.547 8.133 1 93.56 233 GLN A N 1
ATOM 1802 C CA . GLN A 1 233 ? -10.32 -8 8.156 1 93.56 233 GLN A CA 1
ATOM 1803 C C . GLN A 1 233 ? -11.57 -8.406 8.938 1 93.56 233 GLN A C 1
ATOM 1805 O O . GLN A 1 233 ? -11.891 -7.805 9.961 1 93.56 233 GLN A O 1
ATOM 1810 N N . CYS A 1 234 ? -12.133 -9.477 8.414 1 96.44 234 CYS A N 1
ATOM 1811 C CA . CYS A 1 234 ? -13.289 -10.031 9.109 1 96.44 234 CYS A CA 1
ATOM 1812 C C . CYS A 1 234 ? -12.852 -11.055 10.156 1 96.44 234 CYS A C 1
ATOM 1814 O O . CYS A 1 234 ? -11.922 -11.828 9.922 1 96.44 234 CYS A O 1
ATOM 1816 N N . GLU A 1 235 ? -13.492 -10.961 11.242 1 95.31 235 GLU A N 1
ATOM 1817 C CA . GLU A 1 235 ? -13.289 -11.984 12.266 1 95.31 235 GLU A CA 1
ATOM 1818 C C . GLU A 1 235 ? -14.156 -13.211 12 1 95.31 235 GLU A C 1
ATOM 1820 O O . GLU A 1 235 ? -15.391 -13.125 12.039 1 95.31 235 GLU A O 1
ATOM 1825 N N . PRO A 1 236 ? -13.57 -14.383 11.898 1 94.06 236 PRO A N 1
ATOM 1826 C CA . PRO A 1 236 ? -14.312 -15.562 11.453 1 94.06 236 PRO A CA 1
ATOM 1827 C C . PRO A 1 236 ? -15.453 -15.938 12.398 1 94.06 236 PRO A C 1
ATOM 1829 O O . PRO A 1 236 ? -16.547 -16.297 11.953 1 94.06 236 PRO A O 1
ATOM 1832 N N . GLN A 1 237 ? -15.195 -15.844 13.688 1 93.88 237 GLN A N 1
ATOM 1833 C CA . GLN A 1 237 ? -16.219 -16.234 14.648 1 93.88 237 GLN A CA 1
ATOM 1834 C C . GLN A 1 237 ? -17.438 -15.328 14.562 1 93.88 237 GLN A C 1
ATOM 1836 O O . GLN A 1 237 ? -18.578 -15.789 14.688 1 93.88 237 GLN A O 1
ATOM 1841 N N . LEU A 1 238 ? -17.203 -14.094 14.375 1 93.81 238 LEU A N 1
ATOM 1842 C CA . LEU A 1 238 ? -18.312 -13.148 14.25 1 93.81 238 LEU A CA 1
ATOM 1843 C C . LEU A 1 238 ? -19.109 -13.414 12.977 1 93.81 238 LEU A C 1
ATOM 1845 O O . LEU A 1 238 ? -20.344 -13.367 12.992 1 93.81 238 LEU A O 1
ATOM 1849 N N . VAL A 1 239 ? -18.438 -13.672 11.906 1 94.06 239 VAL A N 1
ATOM 1850 C CA . VAL A 1 239 ? -19.078 -13.977 10.633 1 94.06 239 VAL A CA 1
ATOM 1851 C C . VAL A 1 239 ? -19.953 -15.219 10.781 1 94.06 239 VAL A C 1
ATOM 1853 O O . VAL A 1 239 ? -21.109 -15.234 10.352 1 94.06 239 VAL A O 1
ATOM 1856 N N . LYS A 1 240 ? -19.469 -16.203 11.414 1 93.25 240 LYS A N 1
ATOM 1857 C CA . LYS A 1 240 ? -20.234 -17.438 11.641 1 93.25 240 LYS A CA 1
ATOM 1858 C C . LYS A 1 240 ? -21.5 -17.156 12.445 1 93.25 240 LYS A C 1
ATOM 1860 O O . LYS A 1 240 ? -22.562 -17.703 12.148 1 93.25 240 LYS A O 1
ATOM 1865 N N . ASN A 1 241 ? -21.312 -16.344 13.422 1 91.5 241 ASN A N 1
ATOM 1866 C CA . ASN A 1 241 ? -22.453 -16 14.258 1 91.5 241 ASN A CA 1
ATOM 1867 C C . ASN A 1 241 ? -23.562 -15.328 13.453 1 91.5 241 ASN A C 1
ATOM 1869 O O . ASN A 1 241 ? -24.734 -15.625 13.641 1 91.5 241 ASN A O 1
ATOM 1873 N N . TRP A 1 242 ? -23.188 -14.422 12.578 1 89.62 242 TRP A N 1
ATOM 1874 C CA . TRP A 1 242 ? -24.156 -13.688 11.766 1 89.62 242 TRP A CA 1
ATOM 1875 C C . TRP A 1 242 ? -24.859 -14.609 10.789 1 89.62 242 TRP A C 1
ATOM 1877 O O . TRP A 1 242 ? -26.031 -14.391 10.445 1 89.62 242 TRP A O 1
ATOM 1887 N N . LEU A 1 243 ? -24.234 -15.656 10.336 1 89.12 243 LEU A N 1
ATOM 1888 C CA . LEU A 1 243 ? -24.766 -16.562 9.32 1 89.12 243 LEU A CA 1
ATOM 1889 C C . LEU A 1 243 ? -25.688 -17.609 9.938 1 89.12 243 LEU A C 1
ATOM 1891 O O . LEU A 1 243 ? -26.484 -18.234 9.234 1 89.12 243 LEU A O 1
ATOM 1895 N N . SER A 1 244 ? -25.531 -17.828 11.242 1 87.69 244 SER A N 1
ATOM 1896 C CA . SER A 1 244 ? -26.297 -18.859 11.914 1 87.69 244 SER A CA 1
ATOM 1897 C C . SER A 1 244 ? -27.719 -18.422 12.195 1 87.69 244 SER A C 1
ATOM 1899 O O . SER A 1 244 ? -28.625 -19.25 12.344 1 87.69 244 SER A O 1
ATOM 1901 N N . SER A 1 245 ? -27.922 -17.203 12.281 1 80 245 SER A N 1
ATOM 1902 C CA . SER A 1 245 ? -29.234 -16.688 12.617 1 80 245 SER A CA 1
ATOM 1903 C C . SER A 1 245 ? -29.844 -15.906 11.453 1 80 245 SER A C 1
ATOM 1905 O O . SER A 1 245 ? -29.641 -14.695 11.336 1 80 245 SER A O 1
ATOM 1907 N N . ASN A 1 246 ? -30.672 -16.516 10.539 1 82.12 246 ASN A N 1
ATOM 1908 C CA . ASN A 1 246 ? -31.344 -15.867 9.414 1 82.12 246 ASN A CA 1
ATOM 1909 C C . ASN A 1 246 ? -30.375 -14.984 8.625 1 82.12 246 ASN A C 1
ATOM 1911 O O . ASN A 1 246 ? -30.484 -13.758 8.664 1 82.12 246 ASN A O 1
ATOM 1915 N N . PRO A 1 247 ? -29.516 -15.516 7.918 1 90.25 247 PRO A N 1
ATOM 1916 C CA . PRO A 1 247 ? -28.5 -14.758 7.195 1 90.25 247 PRO A CA 1
ATOM 1917 C C . PRO A 1 247 ? -29.094 -13.812 6.156 1 90.25 247 PRO A C 1
ATOM 1919 O O . PRO A 1 247 ? -30.094 -14.141 5.516 1 90.25 247 PRO A O 1
ATOM 1922 N N . PRO A 1 248 ? -28.5 -12.633 6.062 1 94.81 248 PRO A N 1
ATOM 1923 C CA . PRO A 1 248 ? -28.891 -11.766 4.953 1 94.81 248 PRO A CA 1
ATOM 1924 C C . PRO A 1 248 ? -28.625 -12.391 3.586 1 94.81 248 PRO A C 1
ATOM 1926 O O . PRO A 1 248 ? -27.812 -13.312 3.479 1 94.81 248 PRO A O 1
ATOM 1929 N N . THR A 1 249 ? -29.375 -11.93 2.625 1 95.56 249 THR A N 1
ATOM 1930 C CA . THR A 1 249 ? -29.141 -12.406 1.269 1 95.56 249 THR A CA 1
ATOM 1931 C C . THR A 1 249 ? -28.125 -11.523 0.552 1 95.56 249 THR A C 1
ATOM 1933 O O . THR A 1 249 ? -27.609 -11.891 -0.509 1 95.56 249 THR A O 1
ATOM 1936 N N . ALA A 1 250 ? -27.844 -10.336 1.141 1 97.5 250 ALA A N 1
ATOM 1937 C CA . ALA A 1 250 ? -26.828 -9.43 0.612 1 97.5 250 ALA A CA 1
ATOM 1938 C C . ALA A 1 250 ? -26.125 -8.68 1.737 1 97.5 250 ALA A C 1
ATOM 1940 O O . ALA A 1 250 ? -26.75 -8.273 2.713 1 97.5 250 ALA A O 1
ATOM 1941 N N . ILE A 1 251 ? -24.844 -8.523 1.609 1 98.25 251 ILE A N 1
ATOM 1942 C CA . ILE A 1 251 ? -24.047 -7.754 2.559 1 98.25 251 ILE A CA 1
ATOM 1943 C C . ILE A 1 251 ? -23.266 -6.664 1.819 1 98.25 251 ILE A C 1
ATOM 1945 O O . ILE A 1 251 ? -22.516 -6.953 0.893 1 98.25 251 ILE A O 1
ATOM 1949 N N . ILE A 1 252 ? -23.531 -5.449 2.197 1 98.81 252 ILE A N 1
ATOM 1950 C CA . ILE A 1 252 ? -22.781 -4.297 1.721 1 98.81 252 ILE A CA 1
ATOM 1951 C C . ILE A 1 252 ? -21.641 -3.99 2.688 1 98.81 252 ILE A C 1
ATOM 1953 O O . ILE A 1 252 ? -21.875 -3.539 3.812 1 98.81 252 ILE A O 1
ATOM 1957 N N . CYS A 1 253 ? -20.422 -4.234 2.238 1 98.81 253 CYS A N 1
ATOM 1958 C CA . CYS A 1 253 ? -19.25 -3.973 3.068 1 98.81 253 CYS A CA 1
ATOM 1959 C C . CYS A 1 253 ? -18.766 -2.539 2.891 1 98.81 253 CYS A C 1
ATOM 1961 O O . CYS A 1 253 ? -18.781 -2.006 1.78 1 98.81 253 CYS A O 1
ATOM 1963 N N . SER A 1 254 ? -18.234 -1.969 3.926 1 98.5 254 SER A N 1
ATOM 1964 C CA . SER A 1 254 ? -17.844 -0.562 3.916 1 98.5 254 SER A CA 1
ATOM 1965 C C . SER A 1 254 ? -16.625 -0.334 3.039 1 98.5 254 SER A C 1
ATOM 1967 O O . SER A 1 254 ? -16.297 0.806 2.701 1 98.5 254 SER A O 1
ATOM 1969 N N . ASN A 1 255 ? -15.883 -1.331 2.736 1 98.19 255 ASN A N 1
ATOM 1970 C CA . ASN A 1 255 ? -14.727 -1.234 1.856 1 98.19 255 ASN A CA 1
ATOM 1971 C C . ASN A 1 255 ? -14.367 -2.588 1.246 1 98.19 255 ASN A C 1
ATOM 1973 O O . ASN A 1 255 ? -14.875 -3.623 1.683 1 98.19 255 ASN A O 1
ATOM 1977 N N . ASP A 1 256 ? -13.539 -2.547 0.284 1 98.06 256 ASP A N 1
ATOM 1978 C CA . ASP A 1 256 ? -13.219 -3.738 -0.495 1 98.06 256 ASP A CA 1
ATOM 1979 C C . ASP A 1 256 ? -12.398 -4.727 0.33 1 98.06 256 ASP A C 1
ATOM 1981 O O . ASP A 1 256 ? -12.477 -5.938 0.115 1 98.06 256 ASP A O 1
ATOM 1985 N N . LEU A 1 257 ? -11.602 -4.285 1.263 1 96.94 257 LEU A N 1
ATOM 1986 C CA . LEU A 1 257 ? -10.82 -5.203 2.086 1 96.94 257 LEU A CA 1
ATOM 1987 C C . LEU A 1 257 ? -11.734 -6.105 2.91 1 96.94 257 LEU A C 1
ATOM 1989 O O . LEU A 1 257 ? -11.539 -7.32 2.947 1 96.94 257 LEU A O 1
ATOM 1993 N N . LEU A 1 258 ? -12.664 -5.48 3.523 1 97.56 258 LEU A N 1
ATOM 1994 C CA . LEU A 1 258 ? -13.633 -6.262 4.289 1 97.56 258 LEU A CA 1
ATOM 1995 C C . LEU A 1 258 ? -14.43 -7.184 3.377 1 97.56 258 LEU A C 1
ATOM 1997 O O . LEU A 1 258 ? -14.703 -8.336 3.732 1 97.56 258 LEU A O 1
ATOM 2001 N N . ALA A 1 259 ? -14.773 -6.668 2.203 1 98.31 259 ALA A N 1
ATOM 2002 C CA . ALA A 1 259 ? -15.539 -7.473 1.252 1 98.31 259 ALA A CA 1
ATOM 2003 C C . ALA A 1 259 ? -14.758 -8.719 0.84 1 98.31 259 ALA A C 1
ATOM 2005 O O . ALA A 1 259 ? -15.289 -9.836 0.883 1 98.31 259 ALA A O 1
ATOM 2006 N N . LEU A 1 260 ? -13.5 -8.516 0.473 1 97.06 260 LEU A N 1
ATOM 2007 C CA . LEU A 1 260 ? -12.68 -9.633 0.03 1 97.06 260 LEU A CA 1
ATOM 2008 C C . LEU A 1 260 ? -12.414 -10.602 1.176 1 97.06 260 LEU A C 1
ATOM 2010 O O . LEU A 1 260 ? -12.414 -11.82 0.975 1 97.06 260 LEU A O 1
ATOM 2014 N N . SER A 1 261 ? -12.211 -10.062 2.352 1 96.62 261 SER A N 1
ATOM 2015 C CA . SER A 1 261 ? -12.047 -10.898 3.537 1 96.62 261 SER A CA 1
ATOM 2016 C C . SER A 1 261 ? -13.281 -11.758 3.779 1 96.62 261 SER A C 1
ATOM 2018 O O . SER A 1 261 ? -13.172 -12.961 4.035 1 96.62 261 SER A O 1
ATOM 2020 N N . LEU A 1 262 ? -14.383 -11.148 3.666 1 97.5 262 LEU A N 1
ATOM 2021 C CA . LEU A 1 262 ? -15.648 -11.859 3.861 1 97.5 262 LEU A CA 1
ATOM 2022 C C . LEU A 1 262 ? -15.859 -12.906 2.777 1 97.5 262 LEU A C 1
ATOM 2024 O O . LEU A 1 262 ? -16.25 -14.039 3.074 1 97.5 262 LEU A O 1
ATOM 2028 N N . MET A 1 263 ? -15.648 -12.555 1.541 1 97.19 263 MET A N 1
ATOM 2029 C CA . MET A 1 263 ? -15.805 -13.484 0.43 1 97.19 263 MET A CA 1
ATOM 2030 C C . MET A 1 263 ? -14.938 -14.727 0.632 1 97.19 263 MET A C 1
ATOM 2032 O O . MET A 1 263 ? -15.398 -15.852 0.411 1 97.19 263 MET A O 1
ATOM 2036 N N . SER A 1 264 ? -13.727 -14.477 1.032 1 95.06 264 SER A N 1
ATOM 2037 C CA . SER A 1 264 ? -12.812 -15.586 1.281 1 95.06 264 SER A CA 1
ATOM 2038 C C . SER A 1 264 ? -13.352 -16.516 2.357 1 95.06 264 SER A C 1
ATOM 2040 O O . SER A 1 264 ? -13.32 -17.75 2.197 1 95.06 264 SER A O 1
ATOM 2042 N N . GLN A 1 265 ? -13.836 -16 3.43 1 95.31 265 GLN A N 1
ATOM 2043 C CA . GLN A 1 265 ? -14.367 -16.797 4.535 1 95.31 265 GLN A CA 1
ATOM 2044 C C . GLN A 1 265 ? -15.625 -17.547 4.121 1 95.31 265 GLN A C 1
ATOM 2046 O O . GLN A 1 265 ? -15.789 -18.719 4.457 1 95.31 265 GLN A O 1
ATOM 2051 N N . LEU A 1 266 ? -16.484 -16.891 3.385 1 96 266 LEU A N 1
ATOM 2052 C CA . LEU A 1 266 ? -17.703 -17.547 2.92 1 96 266 LEU A CA 1
ATOM 2053 C C . LEU A 1 266 ? -17.375 -18.734 2.016 1 96 266 LEU A C 1
ATOM 2055 O O . LEU A 1 266 ? -18 -19.781 2.109 1 96 266 LEU A O 1
ATOM 2059 N N . HIS A 1 267 ? -16.422 -18.5 1.155 1 93.75 267 HIS A N 1
ATOM 2060 C CA . HIS A 1 267 ? -15.961 -19.609 0.314 1 93.75 267 HIS A CA 1
ATOM 2061 C C . HIS A 1 267 ? -15.5 -20.781 1.157 1 93.75 267 HIS A C 1
ATOM 2063 O O . HIS A 1 267 ? -15.852 -21.938 0.869 1 93.75 267 HIS A O 1
ATOM 2069 N N . ALA A 1 268 ? -14.773 -20.484 2.158 1 92 268 ALA A N 1
ATOM 2070 C CA . ALA A 1 268 ? -14.273 -21.531 3.047 1 92 268 ALA A CA 1
ATOM 2071 C C . ALA A 1 268 ? -15.414 -22.25 3.758 1 92 268 ALA A C 1
ATOM 2073 O O . ALA A 1 268 ? -15.305 -23.422 4.094 1 92 268 ALA A O 1
ATOM 2074 N N . PHE A 1 269 ? -16.5 -21.547 3.957 1 93.5 269 PHE A N 1
ATOM 2075 C CA . PHE A 1 269 ? -17.656 -22.094 4.637 1 93.5 269 PHE A CA 1
ATOM 2076 C C . PHE A 1 269 ? -18.578 -22.812 3.652 1 93.5 269 PHE A C 1
ATOM 2078 O O . PHE A 1 269 ? -19.609 -23.375 4.043 1 93.5 269 PHE A O 1
ATOM 2085 N N . GLY A 1 270 ? -18.281 -22.781 2.357 1 93.19 270 GLY A N 1
ATOM 2086 C CA . GLY A 1 270 ? -19.078 -23.422 1.337 1 93.19 270 GLY A CA 1
ATOM 2087 C C . GLY A 1 270 ? -20.297 -22.609 0.935 1 93.19 270 GLY A C 1
ATOM 2088 O O . GLY A 1 270 ? -21.266 -23.156 0.406 1 93.19 270 GLY A O 1
ATOM 2089 N N . ILE A 1 271 ? -20.297 -21.375 1.238 1 94.44 271 ILE A N 1
ATOM 2090 C CA . ILE A 1 271 ? -21.391 -20.484 0.886 1 94.44 271 ILE A CA 1
ATOM 2091 C C . ILE A 1 271 ? -21.141 -19.859 -0.486 1 94.44 271 ILE A C 1
ATOM 2093 O O . ILE A 1 271 ? -20.062 -19.297 -0.726 1 94.44 271 ILE A O 1
ATOM 2097 N N . ARG A 1 272 ? -22.156 -19.953 -1.294 1 95.56 272 ARG A N 1
ATOM 2098 C CA . ARG A 1 272 ? -21.969 -19.5 -2.668 1 95.56 272 ARG A CA 1
ATOM 2099 C C . ARG A 1 272 ? -22.25 -18 -2.791 1 95.56 272 ARG A C 1
ATOM 2101 O O . ARG A 1 272 ? -23.234 -17.5 -2.232 1 95.56 272 ARG A O 1
ATOM 2108 N N . ILE A 1 273 ? -21.375 -17.312 -3.564 1 96.44 273 ILE A N 1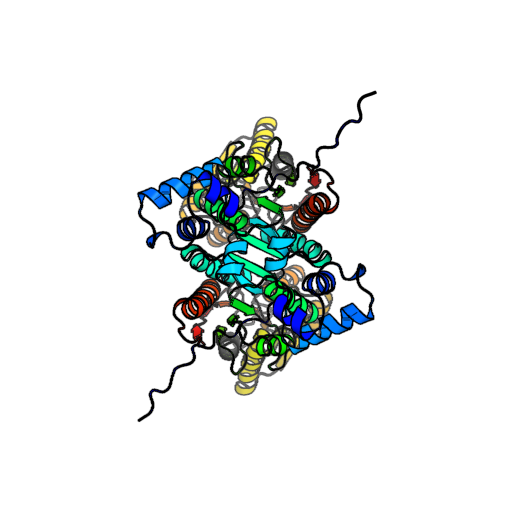
ATOM 2109 C CA . ILE A 1 273 ? -21.531 -15.898 -3.912 1 96.44 273 ILE A CA 1
ATOM 2110 C C . ILE A 1 273 ? -21.75 -15.766 -5.418 1 96.44 273 ILE A C 1
ATOM 2112 O O . ILE A 1 273 ? -20.938 -16.25 -6.215 1 96.44 273 ILE A O 1
ATOM 2116 N N . PRO A 1 274 ? -22.797 -15.18 -5.863 1 96.62 274 PRO A N 1
ATOM 2117 C CA . PRO A 1 274 ? -23.797 -14.422 -5.113 1 96.62 274 PRO A CA 1
ATOM 2118 C C . PRO A 1 274 ? -25.016 -15.266 -4.754 1 96.62 274 PRO A C 1
ATOM 2120 O O . PRO A 1 274 ? -25.953 -14.766 -4.133 1 96.62 274 PRO A O 1
ATOM 2123 N N . ASP A 1 275 ? -25.078 -16.5 -5.121 1 95.75 275 ASP A N 1
ATOM 2124 C CA . ASP A 1 275 ? -26.297 -17.281 -5.117 1 95.75 275 ASP A CA 1
ATOM 2125 C C . ASP A 1 275 ? -26.891 -17.359 -3.713 1 95.75 275 ASP A C 1
ATOM 2127 O O . ASP A 1 275 ? -28.109 -17.297 -3.547 1 95.75 275 ASP A O 1
ATOM 2131 N N . ASP A 1 276 ? -26.062 -17.594 -2.73 1 94.88 276 ASP A N 1
ATOM 2132 C CA . ASP A 1 276 ? -26.531 -17.656 -1.351 1 94.88 276 ASP A CA 1
ATOM 2133 C C . ASP A 1 276 ? -26.484 -16.281 -0.688 1 94.88 276 ASP A C 1
ATOM 2135 O O . ASP A 1 276 ? -27.422 -15.891 0.011 1 94.88 276 ASP A O 1
ATOM 2139 N N . ILE A 1 277 ? -25.406 -15.578 -0.862 1 96.81 277 ILE A N 1
ATOM 2140 C CA . ILE A 1 277 ? -25.234 -14.242 -0.297 1 96.81 277 ILE A CA 1
ATOM 2141 C C . ILE A 1 277 ? -24.484 -13.359 -1.288 1 96.81 277 ILE A C 1
ATOM 2143 O O . ILE A 1 277 ? -23.375 -13.688 -1.706 1 96.81 277 ILE A O 1
ATOM 2147 N N . ALA A 1 278 ? -25.078 -12.281 -1.667 1 98.19 278 ALA A N 1
ATOM 2148 C CA . ALA A 1 278 ? -24.406 -11.281 -2.494 1 98.19 278 ALA A CA 1
ATOM 2149 C C . ALA A 1 278 ? -23.5 -10.391 -1.649 1 98.19 278 ALA A C 1
ATOM 2151 O O . ALA A 1 278 ? -23.828 -10.055 -0.509 1 98.19 278 ALA A O 1
ATOM 2152 N N . ILE A 1 279 ? -22.328 -10.023 -2.209 1 98.5 279 ILE A N 1
ATOM 2153 C CA . ILE A 1 279 ? -21.359 -9.188 -1.503 1 98.5 279 ILE A CA 1
ATOM 2154 C C . ILE A 1 279 ? -20.938 -8.023 -2.391 1 98.5 279 ILE A C 1
ATOM 2156 O O . ILE A 1 279 ? -20.719 -8.195 -3.59 1 98.5 279 ILE A O 1
ATOM 2160 N N . CYS A 1 280 ? -20.875 -6.863 -1.84 1 98.75 280 CYS A N 1
ATOM 2161 C CA . CYS A 1 280 ? -20.297 -5.715 -2.537 1 98.75 280 CYS A CA 1
ATOM 2162 C C . CYS A 1 280 ? -19.516 -4.828 -1.579 1 98.75 280 CYS A C 1
ATOM 2164 O O . CYS A 1 280 ? -19.547 -5.043 -0.366 1 98.75 280 CYS A O 1
ATOM 2166 N N . GLY A 1 281 ? -18.734 -3.896 -2.137 1 98.62 281 GLY A N 1
ATOM 2167 C CA . GLY A 1 281 ? -17.891 -3.061 -1.307 1 98.62 281 GLY A CA 1
ATOM 2168 C C . GLY A 1 281 ? -17.688 -1.665 -1.868 1 98.62 281 GLY A C 1
ATOM 2169 O O . GLY A 1 281 ? -18.547 -1.157 -2.598 1 98.62 281 GLY A O 1
ATOM 2170 N N . PHE A 1 282 ? -16.688 -1.01 -1.351 1 98.69 282 PHE A N 1
ATOM 2171 C CA . PHE A 1 282 ? -16.281 0.334 -1.746 1 98.69 282 PHE A CA 1
ATOM 2172 C C . PHE A 1 282 ? -14.773 0.405 -1.961 1 98.69 282 PHE A C 1
ATOM 2174 O O . PHE A 1 282 ? -14.016 -0.3 -1.294 1 98.69 282 PHE A O 1
ATOM 2181 N N . ASP A 1 283 ? -14.328 1.354 -2.824 1 97.81 283 ASP A N 1
ATOM 2182 C CA . ASP A 1 283 ? -12.945 1.728 -3.121 1 97.81 283 ASP A CA 1
ATOM 2183 C C . ASP A 1 283 ? -12.602 1.445 -4.582 1 97.81 283 ASP A C 1
ATOM 2185 O O . ASP A 1 283 ? -11.992 2.277 -5.254 1 97.81 283 ASP A O 1
ATOM 2189 N N . GLY A 1 284 ? -12.969 0.213 -5.027 1 97.81 284 GLY A N 1
ATOM 2190 C CA . GLY A 1 284 ? -12.617 -0.168 -6.387 1 97.81 284 GLY A CA 1
ATOM 2191 C C . GLY A 1 284 ? -11.172 -0.609 -6.527 1 97.81 284 GLY A C 1
ATOM 2192 O O . GLY A 1 284 ? -10.508 -0.282 -7.512 1 97.81 284 GLY A O 1
ATOM 2193 N N . ILE A 1 285 ? -10.68 -1.361 -5.57 1 95.94 285 ILE A N 1
ATOM 2194 C CA . ILE A 1 285 ? -9.281 -1.773 -5.625 1 95.94 285 ILE A CA 1
ATOM 2195 C C . ILE A 1 285 ? -9.102 -2.844 -6.699 1 95.94 285 ILE A C 1
ATOM 2197 O O . ILE A 1 285 ? -10.039 -3.59 -7.004 1 95.94 285 ILE A O 1
ATOM 2201 N N . VAL A 1 286 ? -7.906 -2.996 -7.199 1 93.12 286 VAL A N 1
ATOM 2202 C CA . VAL A 1 286 ? -7.598 -3.838 -8.352 1 93.12 286 VAL A CA 1
ATOM 2203 C C . VAL A 1 286 ? -7.863 -5.301 -8.008 1 93.12 286 VAL A C 1
ATOM 2205 O O . VAL A 1 286 ? -8.297 -6.078 -8.859 1 93.12 286 VAL A O 1
ATOM 2208 N N . PHE A 1 287 ? -7.703 -5.688 -6.809 1 94.5 287 PHE A N 1
ATOM 2209 C CA . PHE A 1 287 ? -7.832 -7.078 -6.387 1 94.5 287 PHE A CA 1
ATOM 2210 C C . PHE A 1 287 ? -9.289 -7.523 -6.426 1 94.5 287 PHE A C 1
ATOM 2212 O O . PHE A 1 287 ? -9.578 -8.703 -6.629 1 94.5 287 PHE A O 1
ATOM 2219 N N . GLY A 1 288 ? -10.164 -6.543 -6.195 1 95.81 288 GLY A N 1
ATOM 2220 C CA . GLY A 1 288 ? -11.57 -6.879 -6.332 1 95.81 288 GLY A CA 1
ATOM 2221 C C . GLY A 1 288 ? -11.945 -7.34 -7.727 1 95.81 288 GLY A C 1
ATOM 2222 O O . GLY A 1 288 ? -12.766 -8.242 -7.887 1 95.81 288 GLY A O 1
ATOM 2223 N N . ALA A 1 289 ? -11.312 -6.758 -8.695 1 92.5 289 ALA A N 1
ATOM 2224 C CA . ALA A 1 289 ? -11.57 -7.094 -10.094 1 92.5 289 ALA A CA 1
ATOM 2225 C C . ALA A 1 289 ? -10.938 -8.438 -10.461 1 92.5 289 ALA A C 1
ATOM 2227 O O . ALA A 1 289 ? -11.391 -9.102 -11.391 1 92.5 289 ALA A O 1
ATOM 2228 N N . MET A 1 290 ? -9.969 -8.852 -9.688 1 91.38 290 MET A N 1
ATOM 2229 C CA . MET A 1 290 ? -9.234 -10.078 -9.984 1 91.38 290 MET A CA 1
ATOM 2230 C C . MET A 1 290 ? -9.859 -11.281 -9.281 1 91.38 290 MET A C 1
ATOM 2232 O O . MET A 1 290 ? -9.578 -12.422 -9.633 1 91.38 290 MET A O 1
ATOM 2236 N N . TYR A 1 291 ? -10.688 -11.016 -8.305 1 92.62 291 TYR A N 1
ATOM 2237 C CA . TYR A 1 291 ? -11.258 -12.07 -7.477 1 92.62 291 TYR A CA 1
ATOM 2238 C C . TYR A 1 291 ? -12.336 -12.836 -8.234 1 92.62 291 TYR A C 1
ATOM 2240 O O . TYR A 1 291 ? -12.875 -12.336 -9.227 1 92.62 291 TYR A O 1
ATOM 2248 N N . THR A 1 292 ? -12.555 -14.141 -7.832 1 89.44 292 THR A N 1
ATOM 2249 C CA . THR A 1 292 ? -13.664 -14.93 -8.352 1 89.44 292 THR A CA 1
ATOM 2250 C C . THR A 1 292 ? -14.648 -15.273 -7.238 1 89.44 292 THR A C 1
ATOM 2252 O O . THR A 1 292 ? -14.305 -15.992 -6.297 1 89.44 292 THR A O 1
ATOM 2255 N N . PRO A 1 293 ? -15.914 -14.844 -7.387 1 93.25 293 PRO A N 1
ATOM 2256 C CA . PRO A 1 293 ? -16.406 -13.938 -8.43 1 93.25 293 PRO A CA 1
ATOM 2257 C C . PRO A 1 293 ? -15.852 -12.523 -8.297 1 93.25 293 PRO A C 1
ATOM 2259 O O . PRO A 1 293 ? -15.453 -12.109 -7.203 1 93.25 293 PRO A O 1
ATOM 2262 N N . GLN A 1 294 ? -15.852 -11.805 -9.406 1 95.44 294 GLN A N 1
ATOM 2263 C CA . GLN A 1 294 ? -15.414 -10.414 -9.383 1 95.44 294 GLN A CA 1
ATOM 2264 C C . GLN A 1 294 ? -16.266 -9.578 -8.422 1 95.44 294 GLN A C 1
ATOM 2266 O O . GLN A 1 294 ? -17.5 -9.68 -8.438 1 95.44 294 GLN A O 1
ATOM 2271 N N . LEU A 1 295 ? -15.609 -8.742 -7.711 1 97.94 295 LEU A N 1
ATOM 2272 C CA . LEU A 1 295 ? -16.297 -7.977 -6.668 1 97.94 295 LEU A CA 1
ATOM 2273 C C . LEU A 1 295 ? -17.031 -6.789 -7.266 1 97.94 295 LEU A C 1
ATOM 2275 O O . LEU A 1 295 ? -16.453 -5.996 -8.016 1 97.94 295 LEU A O 1
ATOM 2279 N N . THR A 1 296 ? -18.328 -6.727 -7.004 1 98.69 296 THR A N 1
ATOM 2280 C CA . THR A 1 296 ? -19.078 -5.496 -7.23 1 98.69 296 THR A CA 1
ATOM 2281 C C . THR A 1 296 ? -18.703 -4.434 -6.207 1 98.69 296 THR A C 1
ATOM 2283 O O . THR A 1 296 ? -18.672 -4.703 -5.004 1 98.69 296 THR A O 1
ATOM 2286 N N . THR A 1 297 ? -18.375 -3.227 -6.668 1 98.75 297 THR A N 1
ATOM 2287 C CA . THR A 1 297 ? -17.859 -2.221 -5.746 1 98.75 297 THR A CA 1
ATOM 2288 C C . THR A 1 297 ? -18.094 -0.815 -6.293 1 98.75 297 THR A C 1
ATOM 2290 O O . THR A 1 297 ? -18.25 -0.635 -7.504 1 98.75 297 THR A O 1
ATOM 2293 N N . VAL A 1 298 ? -18.234 0.143 -5.387 1 98.75 298 VAL A N 1
ATOM 2294 C CA . VAL A 1 298 ? -18.109 1.545 -5.773 1 98.75 298 VAL A CA 1
ATOM 2295 C C . VAL A 1 298 ? -16.641 1.876 -6.047 1 98.75 298 VAL A C 1
ATOM 2297 O O . VAL A 1 298 ? -15.789 1.71 -5.172 1 98.75 298 VAL A O 1
ATOM 2300 N N . SER A 1 299 ? -16.391 2.277 -7.211 1 98 299 SER A N 1
ATOM 2301 C CA . SER A 1 299 ? -15.031 2.678 -7.582 1 98 299 SER A CA 1
ATOM 2302 C C . SER A 1 299 ? -14.828 4.176 -7.395 1 98 299 SER A C 1
ATOM 2304 O O . SER A 1 299 ? -15.57 4.984 -7.953 1 98 299 SER A O 1
ATOM 2306 N N . GLN A 1 300 ? -13.961 4.48 -6.555 1 97.38 300 GLN A N 1
ATOM 2307 C CA . GLN A 1 300 ? -13.539 5.871 -6.414 1 97.38 300 GLN A CA 1
ATOM 2308 C C . GLN A 1 300 ? -12.156 6.09 -7.023 1 97.38 300 GLN A C 1
ATOM 2310 O O . GLN A 1 300 ? -11.289 5.211 -6.945 1 97.38 300 GLN A O 1
ATOM 2315 N N . PRO A 1 301 ? -11.93 7.18 -7.73 1 97.06 301 PRO A N 1
ATOM 2316 C CA . PRO A 1 301 ? -10.633 7.445 -8.352 1 97.06 301 PRO A CA 1
ATOM 2317 C C . PRO A 1 301 ? -9.578 7.887 -7.348 1 97.06 301 PRO A C 1
ATOM 2319 O O . PRO A 1 301 ? -9.219 9.062 -7.301 1 97.06 301 PRO A O 1
ATOM 2322 N N . SER A 1 302 ? -8.992 6.922 -6.676 1 97.44 302 SER A N 1
ATOM 2323 C CA . SER A 1 302 ? -8.102 7.191 -5.555 1 97.44 302 SER A CA 1
ATOM 2324 C C . SER A 1 302 ? -6.855 7.945 -6.008 1 97.44 302 SER A C 1
ATOM 2326 O O . SER A 1 302 ? -6.41 8.875 -5.336 1 97.44 302 SER A O 1
ATOM 2328 N N . SER A 1 303 ? -6.285 7.543 -7.125 1 95.94 303 SER A N 1
ATOM 2329 C CA . SER A 1 303 ? -5.129 8.258 -7.656 1 95.94 303 SER A CA 1
ATOM 2330 C C . SER A 1 303 ? -5.457 9.727 -7.914 1 95.94 303 SER A C 1
ATOM 2332 O O . SER A 1 303 ? -4.672 10.609 -7.57 1 95.94 303 SER A O 1
ATOM 2334 N N . ASP A 1 304 ? -6.602 9.938 -8.422 1 97.31 304 ASP A N 1
ATOM 2335 C CA . ASP A 1 304 ? -7.035 11.305 -8.703 1 97.31 304 ASP A CA 1
ATOM 2336 C C . ASP A 1 304 ? -7.254 12.086 -7.414 1 97.31 304 ASP A C 1
ATOM 2338 O O . ASP A 1 304 ? -6.953 13.281 -7.352 1 97.31 304 ASP A O 1
ATOM 2342 N N . ILE A 1 305 ? -7.82 11.438 -6.465 1 98 305 ILE A N 1
ATOM 2343 C CA . ILE A 1 305 ? -8.039 12.094 -5.184 1 98 305 ILE A CA 1
ATOM 2344 C C . ILE A 1 305 ? -6.711 12.602 -4.629 1 98 305 ILE A C 1
ATOM 2346 O O . ILE A 1 305 ? -6.598 13.773 -4.242 1 98 305 ILE A O 1
ATOM 2350 N N . GLY A 1 306 ? -5.723 11.781 -4.629 1 97.38 306 GLY A N 1
ATOM 2351 C CA . GLY A 1 306 ? -4.398 12.18 -4.18 1 97.38 306 GLY A CA 1
ATOM 2352 C C . GLY A 1 306 ? -3.785 13.273 -5.031 1 97.38 306 GLY A C 1
ATOM 2353 O O . GLY A 1 306 ? -3.242 14.242 -4.5 1 97.38 306 GLY A O 1
ATOM 2354 N N . ARG A 1 307 ? -3.875 13.078 -6.305 1 96.62 307 ARG A N 1
ATOM 2355 C CA . ARG A 1 307 ? -3.303 14.023 -7.258 1 96.62 307 ARG A CA 1
ATOM 2356 C C . ARG A 1 307 ? -3.934 15.406 -7.109 1 96.62 307 ARG A C 1
ATOM 2358 O O . ARG A 1 307 ? -3.227 16.406 -7.016 1 96.62 307 ARG A O 1
ATOM 2365 N N . ILE A 1 308 ? -5.246 15.492 -7.059 1 97.88 308 ILE A N 1
ATOM 2366 C CA . ILE A 1 308 ? -5.977 16.75 -6.969 1 97.88 308 ILE A CA 1
ATOM 2367 C C . ILE A 1 308 ? -5.668 17.438 -5.637 1 97.88 308 ILE A C 1
ATOM 2369 O O . ILE A 1 308 ? -5.43 18.641 -5.594 1 97.88 308 ILE A O 1
ATOM 2373 N N . ALA A 1 309 ? -5.672 16.625 -4.543 1 98.06 309 ALA A N 1
ATOM 2374 C CA . ALA A 1 309 ? -5.34 17.188 -3.238 1 98.06 309 ALA A CA 1
ATOM 2375 C C . ALA A 1 309 ? -3.953 17.828 -3.25 1 98.06 309 ALA A C 1
ATOM 2377 O O . ALA A 1 309 ? -3.77 18.938 -2.754 1 98.06 309 ALA A O 1
ATOM 2378 N N . CYS A 1 310 ? -3.02 17.125 -3.852 1 96.75 310 CYS A N 1
ATOM 2379 C CA . CYS A 1 310 ? -1.648 17.609 -3.941 1 96.75 310 CYS A CA 1
ATOM 2380 C C . CYS A 1 310 ? -1.575 18.875 -4.785 1 96.75 310 CYS A C 1
ATOM 2382 O O . CYS A 1 310 ? -0.948 19.859 -4.383 1 96.75 310 CYS A O 1
ATOM 2384 N N . GLN A 1 311 ? -2.221 18.859 -5.895 1 96.38 311 GLN A N 1
ATOM 2385 C CA . GLN A 1 311 ? -2.229 20 -6.797 1 96.38 311 GLN A CA 1
ATOM 2386 C C . GLN A 1 311 ? -2.807 21.234 -6.117 1 96.38 311 GLN A C 1
ATOM 2388 O O . GLN A 1 311 ? -2.248 22.328 -6.223 1 96.38 311 GLN A O 1
ATOM 2393 N N . LYS A 1 312 ? -3.873 21.062 -5.453 1 97.25 312 LYS A N 1
ATOM 2394 C CA . LYS A 1 312 ? -4.512 22.188 -4.762 1 97.25 312 LYS A CA 1
ATOM 2395 C C . LYS A 1 312 ? -3.611 22.734 -3.662 1 97.25 312 LYS A C 1
ATOM 2397 O O . LYS A 1 312 ? -3.494 23.953 -3.504 1 97.25 312 LYS A O 1
ATOM 2402 N N . LEU A 1 313 ? -3.059 21.828 -2.93 1 96.5 313 LEU A N 1
ATOM 2403 C CA . LEU A 1 313 ? -2.172 22.25 -1.853 1 96.5 313 LEU A CA 1
ATOM 2404 C C . LEU A 1 313 ? -0.974 23.016 -2.404 1 96.5 313 LEU A C 1
ATOM 2406 O O . LEU A 1 313 ? -0.604 24.078 -1.873 1 96.5 313 LEU A O 1
ATOM 2410 N N . LEU A 1 314 ? -0.396 22.562 -3.475 1 94.31 314 LEU A N 1
ATOM 2411 C CA . LEU A 1 314 ? 0.768 23.219 -4.074 1 94.31 314 LEU A CA 1
ATOM 2412 C C . LEU A 1 314 ? 0.389 24.547 -4.691 1 94.31 314 LEU A C 1
ATOM 2414 O O . LEU A 1 314 ? 1.164 25.516 -4.629 1 94.31 314 LEU A O 1
ATOM 2418 N N . ALA A 1 315 ? -0.737 24.625 -5.297 1 94.94 315 ALA A N 1
ATOM 2419 C CA . ALA A 1 315 ? -1.225 25.891 -5.832 1 94.94 315 ALA A CA 1
ATOM 2420 C C . ALA A 1 315 ? -1.383 26.922 -4.723 1 94.94 315 ALA A C 1
ATOM 2422 O O . ALA A 1 315 ? -1.078 28.109 -4.918 1 94.94 315 ALA A O 1
ATOM 2423 N N . TYR A 1 316 ? -1.888 26.453 -3.607 1 95.38 316 TYR A N 1
ATOM 2424 C CA . TYR A 1 316 ? -2 27.344 -2.453 1 95.38 316 TYR A CA 1
ATOM 2425 C C . TYR A 1 316 ? -0.626 27.812 -1.986 1 95.38 316 TYR A C 1
ATOM 2427 O O . TYR A 1 316 ? -0.416 29 -1.745 1 95.38 316 TYR A O 1
ATOM 2435 N N . LEU A 1 317 ? 0.308 26.906 -1.895 1 90 317 LEU A N 1
ATOM 2436 C CA . LEU A 1 317 ? 1.634 27.188 -1.354 1 90 317 LEU A CA 1
ATOM 2437 C C . LEU A 1 317 ? 2.424 28.094 -2.291 1 90 317 LEU A C 1
ATOM 2439 O O . LEU A 1 317 ? 3.158 28.969 -1.839 1 90 317 LEU A O 1
ATOM 2443 N N . LYS A 1 318 ? 2.24 27.969 -3.535 1 88.06 318 LYS A N 1
ATOM 2444 C CA . LYS A 1 318 ? 3.076 28.672 -4.508 1 88.06 318 LYS A CA 1
ATOM 2445 C C . LYS A 1 318 ? 2.402 29.953 -4.988 1 88.06 318 LYS A C 1
ATOM 2447 O O . LYS A 1 318 ? 3.074 30.953 -5.234 1 88.06 318 LYS A O 1
ATOM 2452 N N . GLN A 1 319 ? 1.125 29.875 -5.16 1 91.81 319 GLN A N 1
ATOM 2453 C CA . GLN A 1 319 ? 0.433 30.984 -5.809 1 91.81 319 GLN A CA 1
ATOM 2454 C C . GLN A 1 319 ? -0.629 31.578 -4.895 1 91.81 319 GLN A C 1
ATOM 2456 O O . GLN A 1 319 ? -1.38 32.469 -5.305 1 91.81 319 GLN A O 1
ATOM 2461 N N . HIS A 1 320 ? -0.787 31.047 -3.818 1 91.69 320 HIS A N 1
ATOM 2462 C CA . HIS A 1 320 ? -1.741 31.516 -2.822 1 91.69 320 HIS A CA 1
ATOM 2463 C C . HIS A 1 320 ? -3.174 31.391 -3.326 1 91.69 320 HIS A C 1
ATOM 2465 O O . HIS A 1 320 ? -4.023 32.219 -3.02 1 91.69 320 HIS A O 1
ATOM 2471 N N . ILE A 1 321 ? -3.357 30.422 -4.148 1 94.31 321 ILE A N 1
ATOM 2472 C CA . ILE A 1 321 ? -4.719 30.094 -4.555 1 94.31 321 ILE A CA 1
ATOM 2473 C C . ILE A 1 321 ? -5.465 29.453 -3.387 1 94.31 321 ILE A C 1
ATOM 2475 O O . ILE A 1 321 ? -4.977 28.5 -2.785 1 94.31 321 ILE A O 1
ATOM 2479 N N . PRO A 1 322 ? -6.59 29.969 -3.049 1 95.38 322 PRO A N 1
ATOM 2480 C CA . PRO A 1 322 ? -7.305 29.422 -1.89 1 95.38 322 PRO A CA 1
ATOM 2481 C C . PRO A 1 322 ? -7.668 27.953 -2.051 1 95.38 322 PRO A C 1
ATOM 2483 O O . PRO A 1 322 ? -8.016 27.516 -3.148 1 95.38 322 PRO A O 1
ATOM 2486 N N . LEU A 1 323 ? -7.641 27.25 -0.96 1 96.81 323 LEU A N 1
ATOM 2487 C CA . LEU A 1 323 ? -8.016 25.844 -0.935 1 96.81 323 LEU A CA 1
ATOM 2488 C C . LEU A 1 323 ? -9.531 25.672 -0.989 1 96.81 323 LEU A C 1
ATOM 2490 O O . LEU A 1 323 ? -10.258 26.328 -0.236 1 96.81 323 LEU A O 1
ATOM 2494 N N . THR A 1 324 ? -9.969 24.875 -1.897 1 96.94 324 THR A N 1
ATOM 2495 C CA . THR A 1 324 ? -11.391 24.594 -2.035 1 96.94 324 THR A CA 1
ATOM 2496 C C . THR A 1 324 ? -11.648 23.078 -2.064 1 96.94 324 THR A C 1
ATOM 2498 O O . THR A 1 324 ? -10.727 22.297 -2.324 1 96.94 324 THR A O 1
ATOM 2501 N N . SER A 1 325 ? -12.891 22.781 -1.792 1 97.81 325 SER A N 1
ATOM 2502 C CA . SER A 1 325 ? -13.266 21.375 -1.827 1 97.81 325 SER A CA 1
ATOM 2503 C C . SER A 1 325 ? -13.609 20.938 -3.244 1 97.81 325 SER A C 1
ATOM 2505 O O . SER A 1 325 ? -14.055 21.75 -4.062 1 97.81 325 SER A O 1
ATOM 2507 N N . THR A 1 326 ? -13.312 19.672 -3.562 1 98.12 326 THR A N 1
ATOM 2508 C CA . THR A 1 326 ? -13.688 19.047 -4.82 1 98.12 326 THR A CA 1
ATOM 2509 C C . THR A 1 326 ? -14.32 17.672 -4.566 1 98.12 326 THR A C 1
ATOM 2511 O O . THR A 1 326 ? -13.773 16.859 -3.83 1 98.12 326 THR A O 1
ATOM 2514 N N . VAL A 1 327 ? -15.492 17.516 -5.082 1 98.12 327 VAL A N 1
ATOM 2515 C CA . VAL A 1 327 ? -16.125 16.203 -5.074 1 98.12 327 VAL A CA 1
ATOM 2516 C C . VAL A 1 327 ? -15.898 15.508 -6.414 1 98.12 327 VAL A C 1
ATOM 2518 O O . VAL A 1 327 ? -16.297 16.016 -7.465 1 98.12 327 VAL A O 1
ATOM 2521 N N . VAL A 1 328 ? -15.195 14.383 -6.406 1 98.19 328 VAL A N 1
ATOM 2522 C CA . VAL A 1 328 ? -14.945 13.625 -7.629 1 98.19 328 VAL A CA 1
ATOM 2523 C C . VAL A 1 328 ? -16.031 12.562 -7.809 1 98.19 328 VAL A C 1
ATOM 2525 O O . VAL A 1 328 ? -16.562 12.039 -6.828 1 98.19 328 VAL A O 1
ATOM 2528 N N . PRO A 1 329 ? -16.312 12.25 -9.031 1 98 329 PRO A N 1
ATOM 2529 C CA . PRO A 1 329 ? -17.375 11.273 -9.273 1 98 329 PRO A CA 1
ATOM 2530 C C . PRO A 1 329 ? -16.953 9.844 -8.922 1 98 329 PRO A C 1
ATOM 2532 O O . PRO A 1 329 ? -15.781 9.484 -9.086 1 98 329 PRO A O 1
ATOM 2535 N N . HIS A 1 330 ? -17.891 9.117 -8.391 1 98.25 330 HIS A N 1
ATOM 2536 C CA . HIS A 1 330 ? -17.719 7.68 -8.211 1 98.25 330 HIS A CA 1
ATOM 2537 C C . HIS A 1 330 ? -18.531 6.898 -9.25 1 98.25 330 HIS A C 1
ATOM 2539 O O . HIS A 1 330 ? -19.391 7.461 -9.93 1 98.25 330 HIS A O 1
ATOM 2545 N N . ARG A 1 331 ? -18.156 5.625 -9.438 1 98.12 331 ARG A N 1
ATOM 2546 C CA . ARG A 1 331 ? -18.906 4.711 -10.305 1 98.12 331 ARG A CA 1
ATOM 2547 C C . ARG A 1 331 ? -19.062 3.348 -9.641 1 98.12 331 ARG A C 1
ATOM 2549 O O . ARG A 1 331 ? -18.266 2.965 -8.789 1 98.12 331 ARG A O 1
ATOM 2556 N N . ILE A 1 332 ? -20.172 2.719 -10.039 1 98.44 332 ILE A N 1
ATOM 2557 C CA . ILE A 1 332 ? -20.328 1.338 -9.594 1 98.44 332 ILE A CA 1
ATOM 2558 C C . ILE A 1 332 ? -19.734 0.392 -10.633 1 98.44 332 ILE A C 1
ATOM 2560 O O . ILE A 1 332 ? -20.094 0.45 -11.812 1 98.44 332 ILE A O 1
ATOM 2564 N N . PHE A 1 333 ? -18.734 -0.357 -10.258 1 97.88 333 PHE A N 1
ATOM 2565 C CA . PHE A 1 333 ? -18.25 -1.47 -11.062 1 97.88 333 PHE A CA 1
ATOM 2566 C C . PHE A 1 333 ? -19.109 -2.711 -10.844 1 97.88 333 PHE A C 1
ATOM 2568 O O . PHE A 1 333 ? -19.109 -3.295 -9.758 1 97.88 333 PHE A O 1
ATOM 2575 N N . PRO A 1 334 ? -19.812 -3.125 -11.812 1 97.56 334 PRO A N 1
ATOM 2576 C CA . PRO A 1 334 ? -20.719 -4.27 -11.672 1 97.56 334 PRO A CA 1
ATOM 2577 C C . PRO A 1 334 ? -20 -5.609 -11.812 1 97.56 334 PRO A C 1
ATOM 2579 O O . PRO A 1 334 ? -20 -6.195 -12.898 1 97.56 334 PRO A O 1
ATOM 2582 N N . GLY A 1 335 ? -19.453 -6.094 -10.711 1 96.44 335 GLY A N 1
ATOM 2583 C CA . GLY A 1 335 ? -18.844 -7.414 -10.711 1 96.44 335 GLY A CA 1
ATOM 2584 C C . GLY A 1 335 ? -19.859 -8.539 -10.672 1 96.44 335 GLY A C 1
ATOM 2585 O O . GLY A 1 335 ? -21.047 -8.32 -10.914 1 96.44 335 GLY A O 1
ATOM 2586 N N . ALA A 1 336 ? -19.406 -9.75 -10.367 1 96.19 336 ALA A N 1
ATOM 2587 C CA . ALA A 1 336 ? -20.266 -10.93 -10.383 1 96.19 336 ALA A CA 1
ATOM 2588 C C . ALA A 1 336 ? -20.641 -11.359 -8.969 1 96.19 336 ALA A C 1
ATOM 2590 O O . ALA A 1 336 ? -21.234 -12.422 -8.773 1 96.19 336 ALA A O 1
ATOM 2591 N N . SER A 1 337 ? -20.281 -10.492 -8.008 1 97.94 337 SER A N 1
ATOM 2592 C CA . SER A 1 337 ? -20.516 -10.867 -6.613 1 97.94 337 SER A CA 1
ATOM 2593 C C . SER A 1 337 ? -21.906 -10.422 -6.156 1 97.94 337 SER A C 1
ATOM 2595 O O . SER A 1 337 ? -22.297 -10.688 -5.016 1 97.94 337 SER A O 1
ATOM 2597 N N . VAL A 1 338 ? -22.656 -9.727 -6.996 1 97.94 338 VAL A N 1
ATOM 2598 C CA . VAL A 1 338 ? -24.047 -9.359 -6.727 1 97.94 338 VAL A CA 1
ATOM 2599 C C . VAL A 1 338 ? -24.953 -9.961 -7.801 1 97.94 338 VAL A C 1
ATOM 2601 O O . VAL A 1 338 ? -24.641 -9.898 -8.992 1 97.94 338 VAL A O 1
ATOM 2604 N N . GLY A 1 339 ? -25.938 -10.578 -7.418 1 94.19 339 GLY A N 1
ATOM 2605 C CA . GLY A 1 339 ? -26.906 -11.203 -8.297 1 94.19 339 GLY A CA 1
ATOM 2606 C C . GLY A 1 339 ? -28.203 -11.578 -7.582 1 94.19 339 GLY A C 1
ATOM 2607 O O . GLY A 1 339 ? -28.375 -11.281 -6.398 1 94.19 339 GLY A O 1
ATOM 2608 N N . VAL A 1 340 ? -29.172 -12.195 -8.336 1 87.38 340 VAL A N 1
ATOM 2609 C CA . VAL A 1 340 ? -30.453 -12.602 -7.773 1 87.38 340 VAL A CA 1
ATOM 2610 C C . VAL A 1 340 ? -30.25 -13.773 -6.816 1 87.38 340 VAL A C 1
ATOM 2612 O O . VAL A 1 340 ? -29.469 -14.68 -7.098 1 87.38 340 VAL A O 1
ATOM 2615 N N . HIS A 1 341 ? -30.938 -13.5 -5.648 1 82.44 341 HIS A N 1
ATOM 2616 C CA . HIS A 1 341 ? -30.875 -14.57 -4.664 1 82.44 341 HIS A CA 1
ATOM 2617 C C . HIS A 1 341 ? -31.562 -15.836 -5.18 1 82.44 341 HIS A C 1
ATOM 2619 O O . HIS A 1 341 ? -32.719 -15.789 -5.621 1 82.44 341 HIS A O 1
ATOM 2625 N N . SER A 1 342 ? -30.812 -16.891 -5.34 1 72.88 342 SER A N 1
ATOM 2626 C CA . SER A 1 342 ? -31.359 -18.172 -5.734 1 72.88 342 SER A CA 1
ATOM 2627 C C . SER A 1 342 ? -31.031 -19.25 -4.711 1 72.88 342 SER A C 1
ATOM 2629 O O . SER A 1 342 ? -30.062 -20 -4.871 1 72.88 342 SER A O 1
ATOM 2631 N N . PRO A 1 343 ? -31.891 -19.234 -3.521 1 60.09 343 PRO A N 1
ATOM 2632 C CA . PRO A 1 343 ? -31.547 -20.266 -2.529 1 60.09 343 PRO A CA 1
ATOM 2633 C C . PRO A 1 343 ? -31.641 -21.672 -3.086 1 60.09 343 PRO A C 1
ATOM 2635 O O . PRO A 1 343 ? -32.375 -21.922 -4.043 1 60.09 343 PRO A O 1
ATOM 2638 N N . HIS A 1 344 ? -30.781 -22.625 -2.875 1 53.72 344 HIS A N 1
ATOM 2639 C CA . HIS A 1 344 ? -31.016 -24.016 -3.227 1 53.72 344 HIS A CA 1
ATOM 2640 C C . HIS A 1 344 ? -32.312 -24.516 -2.631 1 53.72 344 HIS A C 1
ATOM 2642 O O . HIS A 1 344 ? -32.75 -24.031 -1.588 1 53.72 344 HIS A O 1
ATOM 2648 N N . MET B 1 1 ? -7.703 60.281 1.832 1 26.66 1 MET B N 1
ATOM 2649 C CA . MET B 1 1 ? -7.461 59.125 0.991 1 26.66 1 MET B CA 1
ATOM 2650 C C . MET B 1 1 ? -6.297 58.312 1.531 1 26.66 1 MET B C 1
ATOM 2652 O O . MET B 1 1 ? -5.133 58.656 1.321 1 26.66 1 MET B O 1
ATOM 2656 N N . LEU B 1 2 ? -6.309 57.75 2.762 1 29.66 2 LEU B N 1
ATOM 2657 C CA . LEU B 1 2 ? -5.195 57.312 3.604 1 29.66 2 LEU B CA 1
ATOM 2658 C C . LEU B 1 2 ? -4.555 56.062 3.068 1 29.66 2 LEU B C 1
ATOM 2660 O O . LEU B 1 2 ? -5.25 55.156 2.578 1 29.66 2 LEU B O 1
ATOM 2664 N N . PRO B 1 3 ? -3.256 56.062 2.66 1 32.44 3 PRO B N 1
ATOM 2665 C CA . PRO B 1 3 ? -2.512 54.969 2.006 1 32.44 3 PRO B CA 1
ATOM 2666 C C . PRO B 1 3 ? -2.57 53.656 2.781 1 32.44 3 PRO B C 1
ATOM 2668 O O . PRO B 1 3 ? -2.549 53.656 4.016 1 32.44 3 PRO B O 1
ATOM 2671 N N . SER B 1 4 ? -3.484 52.688 2.465 1 30.28 4 SER B N 1
ATOM 2672 C CA . SER B 1 4 ? -3.727 51.406 3.076 1 30.28 4 SER B CA 1
ATOM 2673 C C . SER B 1 4 ? -2.445 50.562 3.154 1 30.28 4 SER B C 1
ATOM 2675 O O . SER B 1 4 ? -1.836 50.25 2.129 1 30.28 4 SER B O 1
ATOM 2677 N N . VAL B 1 5 ? -1.59 50.781 4.223 1 29.92 5 VAL B N 1
ATOM 2678 C CA . VAL B 1 5 ? -0.34 50.125 4.578 1 29.92 5 VAL B CA 1
ATOM 2679 C C . VAL B 1 5 ? -0.537 48.594 4.562 1 29.92 5 VAL B C 1
ATOM 2681 O O . VAL B 1 5 ? -1.365 48.062 5.305 1 29.92 5 VAL B O 1
ATOM 2684 N N . VAL B 1 6 ? -0.499 47.969 3.463 1 30.19 6 VAL B N 1
ATOM 2685 C CA . VAL B 1 6 ? -0.404 46.5 3.299 1 30.19 6 VAL B CA 1
ATOM 2686 C C . VAL B 1 6 ? 0.632 45.938 4.27 1 30.19 6 VAL B C 1
ATOM 2688 O O . VAL B 1 6 ? 1.83 46.188 4.121 1 30.19 6 VAL B O 1
ATOM 2691 N N . THR B 1 7 ? 0.317 45.969 5.629 1 28.73 7 THR B N 1
ATOM 2692 C CA . THR B 1 7 ? 1.171 45.344 6.645 1 28.73 7 THR B CA 1
ATOM 2693 C C . THR B 1 7 ? 1.55 43.938 6.25 1 28.73 7 THR B C 1
ATOM 2695 O O . THR B 1 7 ? 0.676 43.094 6.016 1 28.73 7 THR B O 1
ATOM 2698 N N . SER B 1 8 ? 2.494 43.688 5.453 1 31.56 8 SER B N 1
ATOM 2699 C CA . SER B 1 8 ? 3.174 42.438 5.113 1 31.56 8 SER B CA 1
ATOM 2700 C C . SER B 1 8 ? 3.383 41.562 6.348 1 31.56 8 SER B C 1
ATOM 2702 O O . SER B 1 8 ? 4.27 41.844 7.16 1 31.56 8 SER B O 1
ATOM 2704 N N . LYS B 1 9 ? 2.422 41.281 7.184 1 33.12 9 LYS B N 1
ATOM 2705 C CA . LYS B 1 9 ? 2.516 40.531 8.438 1 33.12 9 LYS B CA 1
ATOM 2706 C C . LYS B 1 9 ? 3.178 39.156 8.227 1 33.12 9 LYS B C 1
ATOM 2708 O O . LYS B 1 9 ? 2.555 38.25 7.703 1 33.12 9 LYS B O 1
ATOM 2713 N N . ALA B 1 10 ? 4.293 39.031 7.746 1 35.81 10 ALA B N 1
ATOM 2714 C CA . ALA B 1 10 ? 5.137 37.844 7.945 1 35.81 10 ALA B CA 1
ATOM 2715 C C . ALA B 1 10 ? 4.98 37.312 9.359 1 35.81 10 ALA B C 1
ATOM 2717 O O . ALA B 1 10 ? 5.422 37.938 10.328 1 35.81 10 ALA B O 1
ATOM 2718 N N . SER B 1 11 ? 3.912 36.812 9.773 1 37.78 11 SER B N 1
ATOM 2719 C CA . SER B 1 11 ? 3.717 36.188 11.086 1 37.78 11 SER B CA 1
ATOM 2720 C C . SER B 1 11 ? 4.934 35.375 11.492 1 37.78 11 SER B C 1
ATOM 2722 O O . SER B 1 11 ? 5.301 34.406 10.805 1 37.78 11 SER B O 1
ATOM 2724 N N . LEU B 1 12 ? 5.996 35.938 11.977 1 37.47 12 LEU B N 1
ATOM 2725 C CA . LEU B 1 12 ? 7.273 35.531 12.531 1 37.47 12 LEU B CA 1
ATOM 2726 C C . LEU B 1 12 ? 7.094 34.312 13.445 1 37.47 12 LEU B C 1
ATOM 2728 O O . LEU B 1 12 ? 6.379 34.375 14.445 1 37.47 12 LEU B O 1
ATOM 2732 N N . ARG B 1 13 ? 6.988 33.125 12.914 1 45.97 13 ARG B N 1
ATOM 2733 C CA . ARG B 1 13 ? 7.164 31.984 13.82 1 45.97 13 ARG B CA 1
ATOM 2734 C C . ARG B 1 13 ? 8.148 32.312 14.938 1 45.97 13 ARG B C 1
ATOM 2736 O O . ARG B 1 13 ? 9.188 32.938 14.688 1 45.97 13 ARG B O 1
ATOM 2743 N N . THR B 1 14 ? 7.648 32.438 16.109 1 55.03 14 THR B N 1
ATOM 2744 C CA . THR B 1 14 ? 8.43 32.719 17.312 1 55.03 14 THR B CA 1
ATOM 2745 C C . THR B 1 14 ? 9.727 31.922 17.328 1 55.03 14 THR B C 1
ATOM 2747 O O . THR B 1 14 ? 9.695 30.688 17.188 1 55.03 14 THR B O 1
ATOM 2750 N N . SER B 1 15 ? 10.836 32.531 17.016 1 61.91 15 SER B N 1
ATOM 2751 C CA . SER B 1 15 ? 12.172 31.953 16.984 1 61.91 15 SER B CA 1
ATOM 2752 C C . SER B 1 15 ? 12.656 31.578 18.375 1 61.91 15 SER B C 1
ATOM 2754 O O . SER B 1 15 ? 12.078 32 19.375 1 61.91 15 SER B O 1
ATOM 2756 N N . ILE B 1 16 ? 13.57 30.625 18.297 1 72.19 16 ILE B N 1
ATOM 2757 C CA . ILE B 1 16 ? 14.211 30.234 19.547 1 72.19 16 ILE B CA 1
ATOM 2758 C C . ILE B 1 16 ? 14.672 31.484 20.297 1 72.19 16 ILE B C 1
ATOM 2760 O O . ILE B 1 16 ? 14.617 31.531 21.531 1 72.19 16 ILE B O 1
ATOM 2764 N N . VAL B 1 17 ? 14.992 32.5 19.5 1 74.19 17 VAL B N 1
ATOM 2765 C CA . VAL B 1 17 ? 15.484 33.75 20.094 1 74.19 17 VAL B CA 1
ATOM 2766 C C . VAL B 1 17 ? 14.336 34.469 20.781 1 74.19 17 VAL B C 1
ATOM 2768 O O . VAL B 1 17 ? 14.5 35 21.891 1 74.19 17 VAL B O 1
ATOM 2771 N N . GLU B 1 18 ? 13.227 34.375 20.172 1 77.25 18 GLU B N 1
ATOM 2772 C CA . GLU B 1 18 ? 12.07 35.062 20.75 1 77.25 18 GLU B CA 1
ATOM 2773 C C . GLU B 1 18 ? 11.594 34.312 22 1 77.25 18 GLU B C 1
ATOM 2775 O O . GLU B 1 18 ? 11.227 34.969 23 1 77.25 18 GLU B O 1
ATOM 2780 N N . ILE B 1 19 ? 11.656 33.031 21.875 1 80.06 19 ILE B N 1
ATOM 2781 C CA . ILE B 1 19 ? 11.266 32.25 23.047 1 80.06 19 ILE B CA 1
ATOM 2782 C C . ILE B 1 19 ? 12.258 32.5 24.188 1 80.06 19 ILE B C 1
ATOM 2784 O O . ILE B 1 19 ? 11.859 32.625 25.344 1 80.06 19 ILE B O 1
ATOM 2788 N N . ALA B 1 20 ? 13.461 32.594 23.812 1 83.31 20 ALA B N 1
ATOM 2789 C CA . ALA B 1 20 ? 14.492 32.875 24.812 1 83.31 20 ALA B CA 1
ATOM 2790 C C . ALA B 1 20 ? 14.258 34.219 25.484 1 83.31 20 ALA B C 1
ATOM 2792 O O . ALA B 1 20 ? 14.328 34.344 26.719 1 83.31 20 ALA B O 1
ATOM 2793 N N . ARG B 1 21 ? 13.93 35.125 24.734 1 82.88 21 ARG B N 1
ATOM 2794 C CA . ARG B 1 21 ? 13.648 36.469 25.234 1 82.88 21 ARG B CA 1
ATOM 2795 C C . ARG B 1 21 ? 12.422 36.469 26.141 1 82.88 21 ARG B C 1
ATOM 2797 O O . ARG B 1 21 ? 12.453 37 27.234 1 82.88 21 ARG B O 1
ATOM 2804 N N . LYS B 1 22 ? 11.492 35.75 25.703 1 84.94 22 LYS B N 1
ATOM 2805 C CA . LYS B 1 22 ? 10.227 35.75 26.438 1 84.94 22 LYS B CA 1
ATOM 2806 C C . LYS B 1 22 ? 10.344 34.938 27.719 1 84.94 22 LYS B C 1
ATOM 2808 O O . LYS B 1 22 ? 9.703 35.25 28.719 1 84.94 22 LYS B O 1
ATOM 2813 N N . ALA B 1 23 ? 11.109 33.938 27.609 1 86.06 23 ALA B N 1
ATOM 2814 C CA . ALA B 1 23 ? 11.289 33.062 28.766 1 86.06 23 ALA B CA 1
ATOM 2815 C C . ALA B 1 23 ? 12.375 33.625 29.688 1 86.06 23 ALA B C 1
ATOM 2817 O O . ALA B 1 23 ? 12.531 33.125 30.812 1 86.06 23 ALA B O 1
ATOM 2818 N N . GLY B 1 24 ? 13.102 34.594 29.25 1 88.19 24 GLY B N 1
ATOM 2819 C CA . GLY B 1 24 ? 14.18 35.188 30.047 1 88.19 24 GLY B CA 1
ATOM 2820 C C . GLY B 1 24 ? 15.367 34.25 30.203 1 88.19 24 GLY B C 1
ATOM 2821 O O . GLY B 1 24 ? 15.984 34.188 31.266 1 88.19 24 GLY B O 1
ATOM 2822 N N . VAL B 1 25 ? 15.438 33.406 29.266 1 85.88 25 VAL B N 1
ATOM 2823 C CA . VAL B 1 25 ? 16.562 32.469 29.297 1 85.88 25 VAL B CA 1
ATOM 2824 C C . VAL B 1 25 ? 17.375 32.594 28 1 85.88 25 VAL B C 1
ATOM 2826 O O . VAL B 1 25 ? 17 33.344 27.094 1 85.88 25 VAL B O 1
ATOM 2829 N N . SER B 1 26 ? 18.578 32.031 28.047 1 79.75 26 SER B N 1
ATOM 2830 C CA . SER B 1 26 ? 19.406 32.062 26.844 1 79.75 26 SER B CA 1
ATOM 2831 C C . SER B 1 26 ? 18.812 31.172 25.75 1 79.75 26 SER B C 1
ATOM 2833 O O . SER B 1 26 ? 18 30.297 26.031 1 79.75 26 SER B O 1
ATOM 2835 N N . THR B 1 27 ? 19.203 31.406 24.531 1 79.94 27 THR B N 1
ATOM 2836 C CA . THR B 1 27 ? 18.781 30.578 23.406 1 79.94 27 THR B CA 1
ATOM 2837 C C . THR B 1 27 ? 19.25 29.141 23.609 1 79.94 27 THR B C 1
ATOM 2839 O O . THR B 1 27 ? 18.562 28.203 23.203 1 79.94 27 THR B O 1
ATOM 2842 N N . ALA B 1 28 ? 20.344 29 24.359 1 75.31 28 ALA B N 1
ATOM 2843 C CA . ALA B 1 28 ? 20.859 27.672 24.656 1 75.31 28 ALA B CA 1
ATOM 2844 C C . ALA B 1 28 ? 19.922 26.922 25.625 1 75.31 28 ALA B C 1
ATOM 2846 O O . ALA B 1 28 ? 19.703 25.719 25.469 1 75.31 28 ALA B O 1
ATOM 2847 N N . THR B 1 29 ? 19.438 27.703 26.469 1 79.62 29 THR B N 1
ATOM 2848 C CA . THR B 1 29 ? 18.516 27.125 27.453 1 79.62 29 THR B CA 1
ATOM 2849 C C . THR B 1 29 ? 17.219 26.672 26.797 1 79.62 29 THR B C 1
ATOM 2851 O O . THR B 1 29 ? 16.703 25.594 27.094 1 79.62 29 THR B O 1
ATOM 2854 N N . VAL B 1 30 ? 16.766 27.453 25.844 1 77.75 30 VAL B N 1
ATOM 2855 C CA . VAL B 1 30 ? 15.555 27.078 25.109 1 77.75 30 VAL B CA 1
ATOM 2856 C C . VAL B 1 30 ? 15.828 25.828 24.281 1 77.75 30 VAL B C 1
ATOM 2858 O O . VAL B 1 30 ? 15.023 24.906 24.25 1 77.75 30 VAL B O 1
ATOM 2861 N N . SER B 1 31 ? 16.938 25.844 23.734 1 71.81 31 SER B N 1
ATOM 2862 C CA . SER B 1 31 ? 17.328 24.688 22.922 1 71.81 31 SER B CA 1
ATOM 2863 C C . SER B 1 31 ? 17.406 23.422 23.766 1 71.81 31 SER B C 1
ATOM 2865 O O . SER B 1 31 ? 16.875 22.375 23.375 1 71.81 31 SER B O 1
ATOM 2867 N N . ARG B 1 32 ? 18 23.594 24.953 1 71.56 32 ARG B N 1
ATOM 2868 C CA . ARG B 1 32 ? 18.156 22.453 25.859 1 71.56 32 ARG B CA 1
ATOM 2869 C C . ARG B 1 32 ? 16.812 21.969 26.375 1 71.56 32 ARG B C 1
ATOM 2871 O O . ARG B 1 32 ? 16.609 20.766 26.547 1 71.56 32 ARG B O 1
ATOM 2878 N N . ALA B 1 33 ? 15.922 22.797 26.5 1 73.81 33 ALA B N 1
ATOM 2879 C CA . ALA B 1 33 ? 14.609 22.438 27.031 1 73.81 33 ALA B CA 1
ATOM 2880 C C . ALA B 1 33 ? 13.883 21.484 26.094 1 73.81 33 ALA B C 1
ATOM 2882 O O . ALA B 1 33 ? 13.117 20.625 26.531 1 73.81 33 ALA B O 1
ATOM 2883 N N . PHE B 1 34 ? 14.219 21.625 24.812 1 69.94 34 PHE B N 1
ATOM 2884 C CA . PHE B 1 34 ? 13.469 20.828 23.844 1 69.94 34 PHE B CA 1
ATOM 2885 C C . PHE B 1 34 ? 14.312 19.688 23.312 1 69.94 34 PHE B C 1
ATOM 2887 O O . PHE B 1 34 ? 13.773 18.672 22.875 1 69.94 34 PHE B O 1
ATOM 2894 N N . ASN B 1 35 ? 15.648 19.797 23.5 1 64.12 35 ASN B N 1
ATOM 2895 C CA . ASN B 1 35 ? 16.516 18.797 22.859 1 64.12 35 ASN B CA 1
ATOM 2896 C C . ASN B 1 35 ? 17.219 17.922 23.891 1 64.12 35 ASN B C 1
ATOM 2898 O O . ASN B 1 35 ? 17.547 16.766 23.609 1 64.12 35 ASN B O 1
ATOM 2902 N N . ARG B 1 36 ? 17.609 18.469 24.891 1 64.44 36 ARG B N 1
ATOM 2903 C CA . ARG B 1 36 ? 18.266 17.781 25.984 1 64.44 36 ARG B CA 1
ATOM 2904 C C . ARG B 1 36 ? 17.688 18.219 27.328 1 64.44 36 ARG B C 1
ATOM 2906 O O . ARG B 1 36 ? 18.406 18.766 28.172 1 64.44 36 ARG B O 1
ATOM 2913 N N . PRO B 1 37 ? 16.438 17.875 27.422 1 70.38 37 PRO B N 1
ATOM 2914 C CA . PRO B 1 37 ? 15.758 18.375 28.609 1 70.38 37 PRO B CA 1
ATOM 2915 C C . PRO B 1 37 ? 16.391 17.875 29.906 1 70.38 37 PRO B C 1
ATOM 2917 O O . PRO B 1 37 ? 16.25 18.516 30.953 1 70.38 37 PRO B O 1
ATOM 2920 N N . GLU B 1 38 ? 17.078 16.812 29.797 1 72.69 38 GLU B N 1
ATOM 2921 C CA . GLU B 1 38 ? 17.703 16.219 30.969 1 72.69 38 GLU B CA 1
ATOM 2922 C C . GLU B 1 38 ? 18.781 17.141 31.547 1 72.69 38 GLU B C 1
ATOM 2924 O O . GLU B 1 38 ? 19.156 17.016 32.688 1 72.69 38 GLU B O 1
ATOM 2929 N N . LEU B 1 39 ? 19.234 18.062 30.766 1 74.38 39 LEU B N 1
ATOM 2930 C CA . LEU B 1 39 ? 20.297 18.969 31.188 1 74.38 39 LEU B CA 1
ATOM 2931 C C . LEU B 1 39 ? 19.734 20.172 31.938 1 74.38 39 LEU B C 1
ATOM 2933 O O . LEU B 1 39 ? 20.484 20.984 32.469 1 74.38 39 LEU B O 1
ATOM 2937 N N . LEU B 1 40 ? 18.422 20.219 31.969 1 77.62 40 LEU B N 1
ATOM 2938 C CA . LEU B 1 40 ? 17.781 21.375 32.594 1 77.62 40 LEU B CA 1
ATOM 2939 C C . LEU B 1 40 ? 17.047 20.953 33.875 1 77.62 40 LEU B C 1
ATOM 2941 O O . LEU B 1 40 ? 16.609 19.812 34 1 77.62 40 LEU B O 1
ATOM 2945 N N . ARG B 1 41 ? 17.016 21.891 34.812 1 83.12 41 ARG B N 1
ATOM 2946 C CA . ARG B 1 41 ? 16.141 21.703 35.969 1 83.12 41 ARG B CA 1
ATOM 2947 C C . ARG B 1 41 ? 14.68 21.625 35.531 1 83.12 41 ARG B C 1
ATOM 2949 O O . ARG B 1 41 ? 14.273 22.328 34.594 1 83.12 41 ARG B O 1
ATOM 2956 N N . PRO B 1 42 ? 13.938 20.719 36.156 1 82.81 42 PRO B N 1
ATOM 2957 C CA . PRO B 1 42 ? 12.539 20.547 35.781 1 82.81 42 PRO B CA 1
ATOM 2958 C C . PRO B 1 42 ? 11.766 21.859 35.719 1 82.81 42 PRO B C 1
ATOM 2960 O O . PRO B 1 42 ? 10.945 22.062 34.812 1 82.81 42 PRO B O 1
ATOM 2963 N N . GLU B 1 43 ? 12.086 22.734 36.656 1 83.06 43 GLU B N 1
ATOM 2964 C CA . GLU B 1 43 ? 11.367 24 36.719 1 83.06 43 GLU B CA 1
ATOM 2965 C C . GLU B 1 43 ? 11.633 24.844 35.469 1 83.06 43 GLU B C 1
ATOM 2967 O O . GLU B 1 43 ? 10.711 25.422 34.875 1 83.06 43 GLU B O 1
ATOM 2972 N N . THR B 1 44 ? 12.844 24.875 35.062 1 85.06 44 THR B N 1
ATOM 2973 C CA . THR B 1 44 ? 13.234 25.656 33.875 1 85.06 44 THR B CA 1
ATOM 2974 C C . THR B 1 44 ? 12.656 25.047 32.625 1 85.06 44 THR B C 1
ATOM 2976 O O . THR B 1 44 ? 12.164 25.781 31.734 1 85.06 44 THR B O 1
ATOM 2979 N N . ARG B 1 45 ? 12.719 23.828 32.469 1 85.06 45 ARG B N 1
ATOM 2980 C CA . ARG B 1 45 ? 12.18 23.109 31.328 1 85.06 45 ARG B CA 1
ATOM 2981 C C . ARG B 1 45 ? 10.695 23.391 31.156 1 85.06 45 ARG B C 1
ATOM 2983 O O . ARG B 1 45 ? 10.25 23.734 30.062 1 85.06 45 ARG B O 1
ATOM 2990 N N . GLN B 1 46 ? 10.023 23.266 32.25 1 82.44 46 GLN B N 1
ATOM 2991 C CA . GLN B 1 46 ? 8.578 23.484 32.219 1 82.44 46 GLN B CA 1
ATOM 2992 C C . GLN B 1 46 ? 8.242 24.922 31.828 1 82.44 46 GLN B C 1
ATOM 2994 O O . GLN B 1 46 ? 7.301 25.172 31.062 1 82.44 46 GLN B O 1
ATOM 2999 N N . HIS B 1 47 ? 9.008 25.828 32.438 1 85.5 47 HIS B N 1
ATOM 3000 C CA . HIS B 1 47 ? 8.82 27.25 32.125 1 85.5 47 HIS B CA 1
ATOM 3001 C C . HIS B 1 47 ? 8.992 27.547 30.656 1 85.5 47 HIS B C 1
ATOM 3003 O O . HIS B 1 47 ? 8.141 28.203 30.047 1 85.5 47 HIS B O 1
ATOM 3009 N N . VAL B 1 48 ? 10.016 26.969 30.062 1 84.75 48 VAL B N 1
ATOM 3010 C CA . VAL B 1 48 ? 10.32 27.188 28.656 1 84.75 48 VAL B CA 1
ATOM 3011 C C . VAL B 1 48 ? 9.25 26.531 27.781 1 84.75 48 VAL B C 1
ATOM 3013 O O . VAL B 1 48 ? 8.766 27.125 26.812 1 84.75 48 VAL B O 1
ATOM 3016 N N . GLU B 1 49 ? 8.891 25.375 28.141 1 78.94 49 GLU B N 1
ATOM 3017 C CA . GLU B 1 49 ? 7.887 24.625 27.375 1 78.94 49 GLU B CA 1
ATOM 3018 C C . GLU B 1 49 ? 6.539 25.344 27.422 1 78.94 49 GLU B C 1
ATOM 3020 O O . GLU B 1 49 ? 5.824 25.391 26.406 1 78.94 49 GLU B O 1
ATOM 3025 N N . LYS B 1 50 ? 6.199 25.859 28.547 1 79.38 50 LYS B N 1
ATOM 3026 C CA . LYS B 1 50 ? 4.953 26.609 28.703 1 79.38 50 LYS B CA 1
ATOM 3027 C C . LYS B 1 50 ? 4.941 27.844 27.812 1 79.38 50 LYS B C 1
ATOM 3029 O O . LYS B 1 50 ? 3.947 28.109 27.125 1 79.38 50 LYS B O 1
ATOM 3034 N N . ILE B 1 51 ? 6.016 28.562 27.844 1 80.12 51 ILE B N 1
ATOM 3035 C CA . ILE B 1 51 ? 6.109 29.781 27.047 1 80.12 51 ILE B CA 1
ATOM 3036 C C . ILE B 1 51 ? 6.07 29.438 25.547 1 80.12 51 ILE B C 1
ATOM 3038 O O . ILE B 1 51 ? 5.406 30.109 24.766 1 80.12 51 ILE B O 1
ATOM 3042 N N . ALA B 1 52 ? 6.742 28.359 25.266 1 74.38 52 ALA B N 1
ATOM 3043 C CA . ALA B 1 52 ? 6.758 27.906 23.875 1 74.38 52 ALA B CA 1
ATOM 3044 C C . ALA B 1 52 ? 5.352 27.531 23.406 1 74.38 52 ALA B C 1
ATOM 3046 O O . ALA B 1 52 ? 4.941 27.906 22.297 1 74.38 52 ALA B O 1
ATOM 3047 N N . LEU B 1 53 ? 4.707 26.875 24.234 1 68.69 53 LEU B N 1
ATOM 3048 C CA . LEU B 1 53 ? 3.336 26.469 23.938 1 68.69 53 LEU B CA 1
ATOM 3049 C C . LEU B 1 53 ? 2.43 27.688 23.797 1 68.69 53 LEU B C 1
ATOM 3051 O O . LEU B 1 53 ? 1.619 27.75 22.875 1 68.69 53 LEU B O 1
ATOM 3055 N N . GLU B 1 54 ? 2.631 28.609 24.703 1 69.44 54 GLU B N 1
ATOM 3056 C CA . GLU B 1 54 ? 1.819 29.828 24.719 1 69.44 54 GLU B CA 1
ATOM 3057 C C . GLU B 1 54 ? 2.031 30.641 23.438 1 69.44 54 GLU B C 1
ATOM 3059 O O . GLU B 1 54 ? 1.114 31.312 22.969 1 69.44 54 GLU B O 1
ATOM 3064 N N . HIS B 1 55 ? 3.227 30.484 22.969 1 66.81 55 HIS B N 1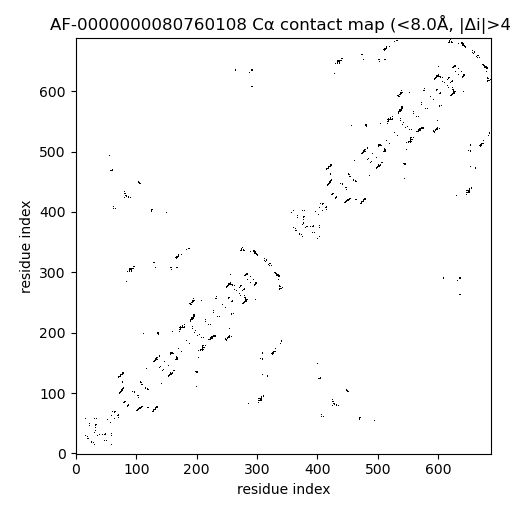
ATOM 3065 C CA . HIS B 1 55 ? 3.545 31.328 21.828 1 66.81 55 HIS B CA 1
ATOM 3066 C C . HIS B 1 55 ? 3.652 30.5 20.547 1 66.81 55 HIS B C 1
ATOM 3068 O O . HIS B 1 55 ? 4.176 30.969 19.547 1 66.81 55 HIS B O 1
ATOM 3074 N N . GLY B 1 56 ? 3.188 29.281 20.75 1 59.28 56 GLY B N 1
ATOM 3075 C CA . GLY B 1 56 ? 3.078 28.438 19.578 1 59.28 56 GLY B CA 1
ATOM 3076 C C . GLY B 1 56 ? 4.422 28.047 19 1 59.28 56 GLY B C 1
ATOM 3077 O O . GLY B 1 56 ? 4.551 27.859 17.781 1 59.28 56 GLY B O 1
ATOM 3078 N N . PHE B 1 57 ? 5.457 28.203 19.938 1 58.81 57 PHE B N 1
ATOM 3079 C CA . PHE B 1 57 ? 6.793 27.828 19.469 1 58.81 57 PHE B CA 1
ATOM 3080 C C . PHE B 1 57 ? 6.961 26.312 19.453 1 58.81 57 PHE B C 1
ATOM 3082 O O . PHE B 1 57 ? 6.703 25.641 20.438 1 58.81 57 PHE B O 1
ATOM 3089 N N . ARG B 1 58 ? 7.055 25.766 18.328 1 55.78 58 ARG B N 1
ATOM 3090 C CA . ARG B 1 58 ? 7.438 24.359 18.203 1 55.78 58 ARG B CA 1
ATOM 3091 C C . ARG B 1 58 ? 8.891 24.234 17.75 1 55.78 58 ARG B C 1
ATOM 3093 O O . ARG B 1 58 ? 9.305 24.859 16.781 1 55.78 58 ARG B O 1
ATOM 3100 N N . PRO B 1 59 ? 9.695 23.641 18.781 1 50.62 59 PRO B N 1
ATOM 3101 C CA . PRO B 1 59 ? 11.078 23.469 18.312 1 50.62 59 PRO B CA 1
ATOM 3102 C C . PRO B 1 59 ? 11.164 22.859 16.922 1 50.62 59 PRO B C 1
ATOM 3104 O O . PRO B 1 59 ? 10.398 21.953 16.594 1 50.62 59 PRO B O 1
ATOM 3107 N N . ASN B 1 60 ? 11.539 23.688 16.047 1 47.97 60 ASN B N 1
ATOM 3108 C CA . ASN B 1 60 ? 11.695 23.219 14.672 1 47.97 60 ASN B CA 1
ATOM 3109 C C . ASN B 1 60 ? 12.664 22.047 14.594 1 47.97 60 ASN B C 1
ATOM 3111 O O . ASN B 1 60 ? 13.836 22.172 14.961 1 47.97 60 ASN B O 1
ATOM 3115 N N . LEU B 1 61 ? 12.188 20.844 14.641 1 47.41 61 LEU B N 1
ATOM 3116 C CA . LEU B 1 61 ? 13.07 19.688 14.516 1 47.41 61 LEU B CA 1
ATOM 3117 C C . LEU B 1 61 ? 14.055 19.875 13.367 1 47.41 61 LEU B C 1
ATOM 3119 O O . LEU B 1 61 ? 15.195 19.406 13.438 1 47.41 61 LEU B O 1
ATOM 3123 N N . VAL B 1 62 ? 13.586 20.594 12.305 1 44.78 62 VAL B N 1
ATOM 3124 C CA . VAL B 1 62 ? 14.477 20.828 11.172 1 44.78 62 VAL B CA 1
ATOM 3125 C C . VAL B 1 62 ? 15.586 21.797 11.586 1 44.78 62 VAL B C 1
ATOM 3127 O O . VAL B 1 62 ? 16.75 21.594 11.227 1 44.78 62 VAL B O 1
ATOM 3130 N N . GLY B 1 63 ? 15.195 22.797 12.289 1 45.22 63 GLY B N 1
ATOM 3131 C CA . GLY B 1 63 ? 16.203 23.703 12.836 1 45.22 63 GLY B CA 1
ATOM 3132 C C . GLY B 1 63 ? 17.172 23 13.781 1 45.22 63 GLY B C 1
ATOM 3133 O O . GLY B 1 63 ? 18.359 23.297 13.781 1 45.22 63 GLY B O 1
ATOM 3134 N N . ARG B 1 64 ? 16.594 22.156 14.578 1 43.66 64 ARG B N 1
ATOM 3135 C CA . ARG B 1 64 ? 17.438 21.344 15.445 1 43.66 64 ARG B CA 1
ATOM 3136 C C . ARG B 1 64 ? 18.391 20.484 14.625 1 43.66 64 ARG B C 1
ATOM 3138 O O . ARG B 1 64 ? 19.531 20.234 15.039 1 43.66 64 ARG B O 1
ATOM 3145 N N . SER B 1 65 ? 17.781 19.922 13.57 1 46.59 65 SER B N 1
ATOM 3146 C CA . SER B 1 65 ? 18.609 19.094 12.695 1 46.59 65 SER B CA 1
ATOM 3147 C C . SER B 1 65 ? 19.828 19.859 12.203 1 46.59 65 SER B C 1
ATOM 3149 O O . SER B 1 65 ? 20.906 19.281 12.039 1 46.59 65 SER B O 1
ATOM 3151 N N . LEU B 1 66 ? 19.625 21.125 11.953 1 42.34 66 LEU B N 1
ATOM 3152 C CA . LEU B 1 66 ? 20.75 21.953 11.531 1 42.34 66 LEU B CA 1
ATOM 3153 C C . LEU B 1 66 ? 21.812 22.031 12.625 1 42.34 66 LEU B C 1
ATOM 3155 O O . LEU B 1 66 ? 23.016 22.031 12.336 1 42.34 66 LEU B O 1
ATOM 3159 N N . ARG B 1 67 ? 21.297 22.234 13.844 1 40.59 67 ARG B N 1
ATOM 3160 C CA . ARG B 1 67 ? 22.312 22.375 14.891 1 40.59 67 ARG B CA 1
ATOM 3161 C C . ARG B 1 67 ? 22.891 21.016 15.289 1 40.59 67 ARG B C 1
ATOM 3163 O O . ARG B 1 67 ? 24.078 20.906 15.578 1 40.59 67 ARG B O 1
ATOM 3170 N N . GLN B 1 68 ? 21.969 20.047 15.414 1 44.72 68 GLN B N 1
ATOM 3171 C CA . GLN B 1 68 ? 22.469 18.75 15.836 1 44.72 68 GLN B CA 1
ATOM 3172 C C . GLN B 1 68 ? 22.75 17.844 14.633 1 44.72 68 GLN B C 1
ATOM 3174 O O . GLN B 1 68 ? 23.312 16.766 14.781 1 44.72 68 GLN B O 1
ATOM 3179 N N . GLY B 1 69 ? 22.547 18.328 13.484 1 52.22 69 GLY B N 1
ATOM 3180 C CA . GLY B 1 69 ? 22.875 17.594 12.273 1 52.22 69 GLY B CA 1
ATOM 3181 C C . GLY B 1 69 ? 21.953 16.438 12 1 52.22 69 GLY B C 1
ATOM 3182 O O . GLY B 1 69 ? 22.25 15.578 11.164 1 52.22 69 GLY B O 1
ATOM 3183 N N . ALA B 1 70 ? 20.922 16.156 12.938 1 62.5 70 ALA B N 1
ATOM 3184 C CA . ALA B 1 70 ? 20.062 15 12.734 1 62.5 70 ALA B CA 1
ATOM 3185 C C . ALA B 1 70 ? 18.609 15.43 12.562 1 62.5 70 ALA B C 1
ATOM 3187 O O . ALA B 1 70 ? 18.094 16.234 13.336 1 62.5 70 ALA B O 1
ATOM 3188 N N . THR B 1 71 ? 17.938 15.055 11.508 1 70.69 71 THR B N 1
ATOM 3189 C CA . THR B 1 71 ? 16.547 15.359 11.203 1 70.69 71 THR B CA 1
ATOM 3190 C C . THR B 1 71 ? 15.617 14.344 11.859 1 70.69 71 THR B C 1
ATOM 3192 O O . THR B 1 71 ? 14.398 14.547 11.914 1 70.69 71 THR B O 1
ATOM 3195 N N . ARG B 1 72 ? 16.156 13.273 12.43 1 82.81 72 ARG B N 1
ATOM 3196 C CA . ARG B 1 72 ? 15.391 12.156 12.961 1 82.81 72 ARG B CA 1
ATOM 3197 C C . ARG B 1 72 ? 14.406 11.617 11.93 1 82.81 72 ARG B C 1
ATOM 3199 O O . ARG B 1 72 ? 13.25 11.344 12.25 1 82.81 72 ARG B O 1
ATOM 3206 N N . THR B 1 73 ? 14.898 11.609 10.711 1 87.44 73 THR B N 1
ATOM 3207 C CA . THR B 1 73 ? 14.117 11.094 9.594 1 87.44 73 THR B CA 1
ATOM 3208 C C . THR B 1 73 ? 14.883 10.016 8.844 1 87.44 73 THR B C 1
ATOM 3210 O O . THR B 1 73 ? 16.078 10.172 8.562 1 87.44 73 THR B O 1
ATOM 3213 N N . LEU B 1 74 ? 14.211 8.938 8.672 1 93.25 74 LEU B N 1
ATOM 3214 C CA . LEU B 1 74 ? 14.75 7.895 7.801 1 93.25 74 LEU B CA 1
ATOM 3215 C C . LEU B 1 74 ? 14.078 7.934 6.434 1 93.25 74 LEU B C 1
ATOM 3217 O O . LEU B 1 74 ? 12.875 8.172 6.336 1 93.25 74 LEU B O 1
ATOM 3221 N N . GLY B 1 75 ? 14.867 7.754 5.379 1 93.56 75 GLY B N 1
ATOM 3222 C CA . GLY B 1 75 ? 14.328 7.59 4.039 1 93.56 75 GLY B CA 1
ATOM 3223 C C . GLY B 1 75 ? 14.125 6.137 3.652 1 93.56 75 GLY B C 1
ATOM 3224 O O . GLY B 1 75 ? 14.977 5.289 3.924 1 93.56 75 GLY B O 1
ATOM 3225 N N . VAL B 1 76 ? 12.984 5.895 3.074 1 94.94 76 VAL B N 1
ATOM 3226 C CA . VAL B 1 76 ? 12.688 4.562 2.561 1 94.94 76 VAL B CA 1
ATOM 3227 C C . VAL B 1 76 ? 12.391 4.641 1.064 1 94.94 76 VAL B C 1
ATOM 3229 O O . VAL B 1 76 ? 11.555 5.434 0.631 1 94.94 76 VAL B O 1
ATOM 3232 N N . LEU B 1 77 ? 13.141 3.871 0.293 1 94.44 77 LEU B N 1
ATOM 3233 C CA . LEU B 1 77 ? 12.969 3.814 -1.153 1 94.44 77 LEU B CA 1
ATOM 3234 C C . LEU B 1 77 ? 12.461 2.441 -1.586 1 94.44 77 LEU B C 1
ATOM 3236 O O . LEU B 1 77 ? 13.148 1.434 -1.382 1 94.44 77 LEU B O 1
ATOM 3240 N N . LEU B 1 78 ? 11.258 2.428 -2.139 1 94.69 78 LEU B N 1
ATOM 3241 C CA . LEU B 1 78 ? 10.617 1.192 -2.568 1 94.69 78 LEU B CA 1
ATOM 3242 C C . LEU B 1 78 ? 10.18 1.283 -4.027 1 94.69 78 LEU B C 1
ATOM 3244 O O . LEU B 1 78 ? 9.969 2.381 -4.547 1 94.69 78 LEU B O 1
ATOM 3248 N N . PRO B 1 79 ? 10.008 0.121 -4.719 1 93.5 79 PRO B N 1
ATOM 3249 C CA . PRO B 1 79 ? 9.555 0.174 -6.113 1 93.5 79 PRO B CA 1
ATOM 3250 C C . PRO B 1 79 ? 8.148 0.75 -6.254 1 93.5 79 PRO B C 1
ATOM 3252 O O . PRO B 1 79 ? 7.902 1.585 -7.129 1 93.5 79 PRO B O 1
ATOM 3255 N N . THR B 1 80 ? 7.289 0.294 -5.469 1 90.69 80 THR B N 1
ATOM 3256 C CA . THR B 1 80 ? 5.902 0.752 -5.492 1 90.69 80 THR B CA 1
ATOM 3257 C C . THR B 1 80 ? 5.191 0.385 -4.191 1 90.69 80 THR B C 1
ATOM 3259 O O . THR B 1 80 ? 5.496 -0.641 -3.578 1 90.69 80 THR B O 1
ATOM 3262 N N . LEU B 1 81 ? 4.207 1.179 -3.832 1 91.06 81 LEU B N 1
ATOM 3263 C CA . LEU B 1 81 ? 3.424 0.852 -2.646 1 91.06 81 LEU B CA 1
ATOM 3264 C C . LEU B 1 81 ? 2.133 0.137 -3.027 1 91.06 81 LEU B C 1
ATOM 3266 O O . LEU B 1 81 ? 1.36 -0.267 -2.156 1 91.06 81 LEU B O 1
ATOM 3270 N N . ASN B 1 82 ? 1.982 -0.091 -4.285 1 88.44 82 ASN B N 1
ATOM 3271 C CA . ASN B 1 82 ? 0.815 -0.833 -4.75 1 88.44 82 ASN B CA 1
ATOM 3272 C C . ASN B 1 82 ? 0.998 -2.336 -4.57 1 88.44 82 ASN B C 1
ATOM 3274 O O . ASN B 1 82 ? 0.035 -3.1 -4.664 1 88.44 82 ASN B O 1
ATOM 3278 N N . ASN B 1 83 ? 2.162 -2.732 -4.43 1 93.06 83 ASN B N 1
ATOM 3279 C CA . ASN B 1 83 ? 2.418 -4.102 -4 1 93.06 83 ASN B CA 1
ATOM 3280 C C . ASN B 1 83 ? 2.352 -4.234 -2.48 1 93.06 83 ASN B C 1
ATOM 3282 O O . ASN B 1 83 ? 3.178 -3.662 -1.768 1 93.06 83 ASN B O 1
ATOM 3286 N N . PRO B 1 84 ? 1.413 -5.02 -2.018 1 94.75 84 PRO B N 1
ATOM 3287 C CA . PRO B 1 84 ? 1.228 -5.137 -0.569 1 94.75 84 PRO B CA 1
ATOM 3288 C C . PRO B 1 84 ? 2.496 -5.582 0.155 1 94.75 84 PRO B C 1
ATOM 3290 O O . PRO B 1 84 ? 2.695 -5.242 1.324 1 94.75 84 PRO B O 1
ATOM 3293 N N . ALA B 1 85 ? 3.334 -6.316 -0.49 1 96.12 85 ALA B N 1
ATOM 3294 C CA . ALA B 1 85 ? 4.582 -6.734 0.144 1 96.12 85 ALA B CA 1
ATOM 3295 C C . ALA B 1 85 ? 5.402 -5.523 0.584 1 96.12 85 ALA B C 1
ATOM 3297 O O . ALA B 1 85 ? 5.938 -5.5 1.694 1 96.12 85 ALA B O 1
ATOM 3298 N N . PHE B 1 86 ? 5.488 -4.535 -0.229 1 96.38 86 PHE B N 1
ATOM 3299 C CA . PHE B 1 86 ? 6.277 -3.348 0.077 1 96.38 86 PHE B CA 1
ATOM 3300 C C . PHE B 1 86 ? 5.566 -2.48 1.111 1 96.38 86 PHE B C 1
ATOM 3302 O O . PHE B 1 86 ? 6.215 -1.858 1.955 1 96.38 86 PHE B O 1
ATOM 3309 N N . ALA B 1 87 ? 4.285 -2.434 1.017 1 94 87 ALA B N 1
ATOM 3310 C CA . ALA B 1 87 ? 3.52 -1.699 2.023 1 94 87 ALA B CA 1
ATOM 3311 C C . ALA B 1 87 ? 3.727 -2.299 3.412 1 94 87 ALA B C 1
ATOM 3313 O O . ALA B 1 87 ? 3.879 -1.567 4.395 1 94 87 ALA B O 1
ATOM 3314 N N . GLU B 1 88 ? 3.707 -3.584 3.469 1 94.88 88 GLU B N 1
ATOM 3315 C CA . GLU B 1 88 ? 3.943 -4.273 4.734 1 94.88 88 GLU B CA 1
ATOM 3316 C C . GLU B 1 88 ? 5.348 -3.992 5.258 1 94.88 88 GLU B C 1
ATOM 3318 O O . GLU B 1 88 ? 5.543 -3.82 6.465 1 94.88 88 GLU B O 1
ATOM 3323 N N . CYS B 1 89 ? 6.285 -3.998 4.383 1 96.25 89 CYS B N 1
ATOM 3324 C CA . CYS B 1 89 ? 7.656 -3.664 4.742 1 96.25 89 CYS B CA 1
ATOM 3325 C C . CYS B 1 89 ? 7.742 -2.264 5.336 1 96.25 89 CYS B C 1
ATOM 3327 O O . CYS B 1 89 ? 8.336 -2.068 6.398 1 96.25 89 CYS B O 1
ATOM 3329 N N . PHE B 1 90 ? 7.09 -1.353 4.668 1 93.75 90 PHE B N 1
ATOM 3330 C CA . PHE B 1 90 ? 7.027 0.027 5.141 1 93.75 90 PHE B CA 1
ATOM 3331 C C . PHE B 1 90 ? 6.418 0.098 6.531 1 93.75 90 PHE B C 1
ATOM 3333 O O . PHE B 1 90 ? 6.949 0.774 7.414 1 93.75 90 PHE B O 1
ATOM 3340 N N . ASP B 1 91 ? 5.371 -0.6 6.695 1 90.81 91 ASP B N 1
ATOM 3341 C CA . ASP B 1 91 ? 4.691 -0.604 7.988 1 90.81 91 ASP B CA 1
ATOM 3342 C C . ASP B 1 91 ? 5.602 -1.149 9.086 1 90.81 91 ASP B C 1
ATOM 3344 O O . ASP B 1 91 ? 5.609 -0.63 10.203 1 90.81 91 ASP B O 1
ATOM 3348 N N . GLY B 1 92 ? 6.238 -2.168 8.781 1 92.94 92 GLY B N 1
ATOM 3349 C CA . GLY B 1 92 ? 7.191 -2.719 9.727 1 92.94 92 GLY B CA 1
ATOM 3350 C C . GLY B 1 92 ? 8.266 -1.73 10.133 1 92.94 92 GLY B C 1
ATOM 3351 O O . GLY B 1 92 ? 8.617 -1.636 11.312 1 92.94 92 GLY B O 1
ATOM 3352 N N . ALA B 1 93 ? 8.773 -0.972 9.141 1 94.31 93 ALA B N 1
ATOM 3353 C CA . ALA B 1 93 ? 9.789 0.042 9.406 1 94.31 93 ALA B CA 1
ATOM 3354 C C . ALA B 1 93 ? 9.227 1.173 10.266 1 94.31 93 ALA B C 1
ATOM 3356 O O . ALA B 1 93 ? 9.891 1.663 11.18 1 94.31 93 ALA B O 1
ATOM 3357 N N . CYS B 1 94 ? 7.996 1.58 9.992 1 87.19 94 CYS B N 1
ATOM 3358 C CA . CYS B 1 94 ? 7.359 2.703 10.664 1 87.19 94 CYS B CA 1
ATOM 3359 C C . CYS B 1 94 ? 7.141 2.398 12.141 1 87.19 94 CYS B C 1
ATOM 3361 O O . CYS B 1 94 ? 7.352 3.262 13 1 87.19 94 CYS B O 1
ATOM 3363 N N . ARG B 1 95 ? 6.668 1.256 12.422 1 81.12 95 ARG B N 1
ATOM 3364 C CA . ARG B 1 95 ? 6.344 0.883 13.797 1 81.12 95 ARG B CA 1
ATOM 3365 C C . ARG B 1 95 ? 7.551 1.059 14.711 1 81.12 95 ARG B C 1
ATOM 3367 O O . ARG B 1 95 ? 7.43 1.594 15.812 1 81.12 95 ARG B O 1
ATOM 3374 N N . ASP B 1 96 ? 8.648 0.729 14.258 1 80.44 96 ASP B N 1
ATOM 3375 C CA . ASP B 1 96 ? 9.852 0.829 15.078 1 80.44 96 ASP B CA 1
ATOM 3376 C C . ASP B 1 96 ? 10.398 2.256 15.086 1 80.44 96 ASP B C 1
ATOM 3378 O O . ASP B 1 96 ? 10.891 2.73 16.109 1 80.44 96 ASP B O 1
ATOM 3382 N N . ALA B 1 97 ? 10.336 2.912 13.969 1 86.94 97 ALA B N 1
ATOM 3383 C CA . ALA B 1 97 ? 10.82 4.285 13.875 1 86.94 97 ALA B CA 1
ATOM 3384 C C . ALA B 1 97 ? 10.055 5.203 14.82 1 86.94 97 ALA B C 1
ATOM 3386 O O . ALA B 1 97 ? 10.648 6.008 15.539 1 86.94 97 ALA B O 1
ATOM 3387 N N . GLN B 1 98 ? 8.812 5.035 14.844 1 77.19 98 GLN B N 1
ATOM 3388 C CA . GLN B 1 98 ? 7.957 5.883 15.664 1 77.19 98 GLN B CA 1
ATOM 3389 C C . GLN B 1 98 ? 8.258 5.695 17.141 1 77.19 98 GLN B C 1
ATOM 3391 O O . GLN B 1 98 ? 8.273 6.664 17.906 1 77.19 98 GLN B O 1
ATOM 3396 N N . LYS B 1 99 ? 8.484 4.48 17.516 1 77.75 99 LYS B N 1
ATOM 3397 C CA . LYS B 1 99 ? 8.812 4.176 18.906 1 77.75 99 LYS B CA 1
ATOM 3398 C C . LYS B 1 99 ? 10.07 4.914 19.344 1 77.75 99 LYS B C 1
ATOM 3400 O O . LYS B 1 99 ? 10.234 5.211 20.531 1 77.75 99 LYS B O 1
ATOM 3405 N N . LEU B 1 100 ? 10.914 5.223 18.438 1 79.5 100 LEU B N 1
ATOM 3406 C CA . LEU B 1 100 ? 12.188 5.867 18.75 1 79.5 100 LEU B CA 1
ATOM 3407 C C . LEU B 1 100 ? 12.18 7.328 18.312 1 79.5 100 LEU B C 1
ATOM 3409 O O . LEU B 1 100 ? 13.234 7.941 18.156 1 79.5 100 LEU B O 1
ATOM 3413 N N . ASN B 1 101 ? 10.984 7.793 18 1 78.31 101 ASN B N 1
ATOM 3414 C CA . ASN B 1 101 ? 10.742 9.188 17.641 1 78.31 101 ASN B CA 1
ATOM 3415 C C . ASN B 1 101 ? 11.414 9.547 16.312 1 78.31 101 ASN B C 1
ATOM 3417 O O . ASN B 1 101 ? 12.008 10.625 16.188 1 78.31 101 ASN B O 1
ATOM 3421 N N . TYR B 1 102 ? 11.555 8.562 15.469 1 84.5 102 TYR B N 1
ATOM 3422 C CA . TYR B 1 102 ? 11.977 8.797 14.094 1 84.5 102 TYR B CA 1
ATOM 3423 C C . TYR B 1 102 ? 10.773 8.82 13.156 1 84.5 102 TYR B C 1
ATOM 3425 O O . TYR B 1 102 ? 9.828 8.055 13.336 1 84.5 102 TYR B O 1
ATOM 3433 N N . SER B 1 103 ? 10.953 9.68 12.195 1 83.44 103 SER B N 1
ATOM 3434 C CA . SER B 1 103 ? 9.969 9.711 11.117 1 83.44 103 SER B CA 1
ATOM 3435 C C . SER B 1 103 ? 10.5 9.031 9.859 1 83.44 103 SER B C 1
ATOM 3437 O O . SER B 1 103 ? 11.719 8.883 9.703 1 83.44 103 SER B O 1
ATOM 3439 N N . ILE B 1 104 ? 9.547 8.656 9.07 1 88.81 104 ILE B N 1
ATOM 3440 C CA . ILE B 1 104 ? 9.961 7.996 7.836 1 88.81 104 ILE B CA 1
ATOM 3441 C C . ILE B 1 104 ? 9.438 8.789 6.637 1 88.81 104 ILE B C 1
ATOM 3443 O O . ILE B 1 104 ? 8.273 9.188 6.605 1 88.81 104 ILE B O 1
ATOM 3447 N N . MET B 1 105 ? 10.305 9.062 5.715 1 86.81 105 MET B N 1
ATOM 3448 C CA . MET B 1 105 ? 9.984 9.594 4.391 1 86.81 105 MET B CA 1
ATOM 3449 C C . MET B 1 105 ? 10.094 8.5 3.328 1 86.81 105 MET B C 1
ATOM 3451 O O . MET B 1 105 ? 11.109 7.816 3.236 1 86.81 105 MET B O 1
ATOM 3455 N N . VAL B 1 106 ? 9.008 8.398 2.572 1 89.19 106 VAL B N 1
ATOM 3456 C CA . VAL B 1 106 ? 9.008 7.305 1.606 1 89.19 106 VAL B CA 1
ATOM 3457 C C . VAL B 1 106 ? 9.016 7.867 0.187 1 89.19 106 VAL B C 1
ATOM 3459 O O . VAL B 1 106 ? 8.359 8.875 -0.092 1 89.19 106 VAL B O 1
ATOM 3462 N N . ALA B 1 107 ? 9.781 7.27 -0.674 1 88.38 107 ALA B N 1
ATOM 3463 C CA . ALA B 1 107 ? 9.789 7.523 -2.113 1 88.38 107 ALA B CA 1
ATOM 3464 C C . ALA B 1 107 ? 9.695 6.215 -2.898 1 88.38 107 ALA B C 1
ATOM 3466 O O . ALA B 1 107 ? 10.062 5.152 -2.389 1 88.38 107 ALA B O 1
ATOM 3467 N N . THR B 1 108 ? 9.133 6.312 -4.094 1 90.31 108 THR B N 1
ATOM 3468 C CA . THR B 1 108 ? 8.977 5.129 -4.934 1 90.31 108 THR B CA 1
ATOM 3469 C C . THR B 1 108 ? 9.734 5.297 -6.246 1 90.31 108 THR B C 1
ATOM 3471 O O . THR B 1 108 ? 10.023 6.418 -6.664 1 90.31 108 THR B O 1
ATOM 3474 N N . THR B 1 109 ? 10.062 4.156 -6.84 1 89.38 109 THR B N 1
ATOM 3475 C CA . THR B 1 109 ? 10.883 4.211 -8.039 1 89.38 109 THR B CA 1
ATOM 3476 C C . THR B 1 109 ? 10.07 3.82 -9.273 1 89.38 109 THR B C 1
ATOM 3478 O O . THR B 1 109 ? 10.5 4.055 -10.406 1 89.38 109 THR B O 1
ATOM 3481 N N . ASP B 1 110 ? 8.922 3.133 -9.062 1 86.44 110 ASP B N 1
ATOM 3482 C CA . ASP B 1 110 ? 8.078 2.594 -10.125 1 86.44 110 ASP B CA 1
ATOM 3483 C C . ASP B 1 110 ? 8.875 1.664 -11.039 1 86.44 110 ASP B C 1
ATOM 3485 O O . ASP B 1 110 ? 8.656 1.637 -12.25 1 86.44 110 ASP B O 1
ATOM 3489 N N . TYR B 1 111 ? 9.844 1.064 -10.492 1 89.62 111 TYR B N 1
ATOM 3490 C CA . TYR B 1 111 ? 10.711 0.119 -11.195 1 89.62 111 TYR B CA 1
ATOM 3491 C C . TYR B 1 111 ? 11.445 0.799 -12.336 1 89.62 111 TYR B C 1
ATOM 3493 O O . TYR B 1 111 ? 11.711 0.179 -13.375 1 89.62 111 TYR B O 1
ATOM 3501 N N . CYS B 1 112 ? 11.656 1.998 -12.188 1 88.62 112 CYS B N 1
ATOM 3502 C CA . CYS B 1 112 ? 12.344 2.787 -13.203 1 88.62 112 CYS B CA 1
ATOM 3503 C C . CYS B 1 112 ? 13.672 3.32 -12.68 1 88.62 112 CYS B C 1
ATOM 3505 O O . CYS B 1 112 ? 13.711 4.004 -11.656 1 88.62 112 CYS B O 1
ATOM 3507 N N . THR B 1 113 ? 14.727 3.092 -13.461 1 87.88 113 THR B N 1
ATOM 3508 C CA . THR B 1 113 ? 16.062 3.459 -13.031 1 87.88 113 THR B CA 1
ATOM 3509 C C . THR B 1 113 ? 16.203 4.973 -12.891 1 87.88 113 THR B C 1
ATOM 3511 O O . THR B 1 113 ? 16.828 5.465 -11.953 1 87.88 113 THR B O 1
ATOM 3514 N N . LYS B 1 114 ? 15.68 5.648 -13.828 1 86.75 114 LYS B N 1
ATOM 3515 C CA . LYS B 1 114 ? 15.734 7.105 -13.781 1 86.75 114 LYS B CA 1
ATOM 3516 C C . LYS B 1 114 ? 15.016 7.648 -12.555 1 86.75 114 LYS B C 1
ATOM 3518 O O . LYS B 1 114 ? 15.555 8.492 -11.828 1 86.75 114 LYS B O 1
ATOM 3523 N N . THR B 1 115 ? 13.875 7.113 -12.312 1 86.94 115 THR B N 1
ATOM 3524 C CA . THR B 1 115 ? 13.094 7.543 -11.156 1 86.94 115 THR B CA 1
ATOM 3525 C C . THR B 1 115 ? 13.789 7.148 -9.859 1 86.94 115 THR B C 1
ATOM 3527 O O . THR B 1 115 ? 13.719 7.871 -8.859 1 86.94 115 THR B O 1
ATOM 3530 N N . GLU B 1 116 ? 14.391 6.004 -9.906 1 90.81 116 GLU B N 1
ATOM 3531 C CA . GLU B 1 116 ? 15.148 5.539 -8.75 1 90.81 116 GLU B CA 1
ATOM 3532 C C . GLU B 1 116 ? 16.203 6.559 -8.344 1 90.81 116 GLU B C 1
ATOM 3534 O O . GLU B 1 116 ? 16.312 6.918 -7.168 1 90.81 116 GLU B O 1
ATOM 3539 N N . LEU B 1 117 ? 16.969 7.059 -9.305 1 87.81 117 LEU B N 1
ATOM 3540 C CA . LEU B 1 117 ? 18.016 8.031 -9.039 1 87.81 117 LEU B CA 1
ATOM 3541 C C . LEU B 1 117 ? 17.438 9.359 -8.57 1 87.81 117 LEU B C 1
ATOM 3543 O O . LEU B 1 117 ? 17.938 9.977 -7.633 1 87.81 117 LEU B O 1
ATOM 3547 N N . GLU B 1 118 ? 16.406 9.75 -9.203 1 83.5 118 GLU B N 1
ATOM 3548 C CA . GLU B 1 118 ? 15.75 11 -8.844 1 83.5 118 GLU B CA 1
ATOM 3549 C C . GLU B 1 118 ? 15.219 10.945 -7.414 1 83.5 118 GLU B C 1
ATOM 3551 O O . GLU B 1 118 ? 15.383 11.898 -6.648 1 83.5 118 GLU B O 1
ATOM 3556 N N . SER B 1 119 ? 14.594 9.852 -7.09 1 87.81 119 SER B N 1
ATOM 3557 C CA . SER B 1 119 ? 14.031 9.68 -5.758 1 87.81 119 SER B CA 1
ATOM 3558 C C . SER B 1 119 ? 15.125 9.609 -4.699 1 87.81 119 SER B C 1
ATOM 3560 O O . SER B 1 119 ? 14.969 10.133 -3.594 1 87.81 119 SER B O 1
ATOM 3562 N N . LEU B 1 120 ? 16.188 8.945 -5.051 1 89.56 120 LEU B N 1
ATOM 3563 C CA . LEU B 1 120 ? 17.328 8.875 -4.145 1 89.56 120 LEU B CA 1
ATOM 3564 C C . LEU B 1 120 ? 17.875 10.273 -3.855 1 89.56 120 LEU B C 1
ATOM 3566 O O . LEU B 1 120 ? 18.109 10.625 -2.697 1 89.56 120 LEU B O 1
ATOM 3570 N N . HIS B 1 121 ? 18.047 11.047 -4.863 1 84 121 HIS B N 1
ATOM 3571 C CA . HIS B 1 121 ? 18.547 12.406 -4.703 1 84 121 HIS B CA 1
ATOM 3572 C C . HIS B 1 121 ? 17.594 13.242 -3.846 1 84 121 HIS B C 1
ATOM 3574 O O . HIS B 1 121 ? 18.031 14.039 -3.02 1 84 121 HIS B O 1
ATOM 3580 N N . MET B 1 122 ? 16.406 13.023 -4.066 1 79.94 122 MET B N 1
ATOM 3581 C CA . MET B 1 122 ? 15.398 13.75 -3.287 1 79.94 122 MET B CA 1
ATOM 3582 C C . MET B 1 122 ? 15.539 13.445 -1.8 1 79.94 122 MET B C 1
ATOM 3584 O O . MET B 1 122 ? 15.531 14.352 -0.969 1 79.94 122 MET B O 1
ATOM 3588 N N . LEU B 1 123 ? 15.625 12.219 -1.425 1 85.81 123 LEU B N 1
ATOM 3589 C CA . LEU B 1 123 ? 15.781 11.82 -0.031 1 85.81 123 LEU B CA 1
ATOM 3590 C C . LEU B 1 123 ? 17.062 12.391 0.563 1 85.81 123 LEU B C 1
ATOM 3592 O O . LEU B 1 123 ? 17.062 12.875 1.698 1 85.81 123 LEU B O 1
ATOM 3596 N N . LEU B 1 124 ? 18.109 12.383 -0.214 1 83.25 124 LEU B N 1
ATOM 3597 C CA . LEU B 1 124 ? 19.391 12.922 0.235 1 83.25 124 LEU B CA 1
ATOM 3598 C C . LEU B 1 124 ? 19.297 14.43 0.448 1 83.25 124 LEU B C 1
ATOM 3600 O O . LEU B 1 124 ? 19.844 14.953 1.427 1 83.25 124 LEU B O 1
ATOM 3604 N N . ASP B 1 125 ? 18.625 15.023 -0.448 1 73.75 125 ASP B N 1
ATOM 3605 C CA . ASP B 1 125 ? 18.453 16.469 -0.37 1 73.75 125 ASP B CA 1
ATOM 3606 C C . ASP B 1 125 ? 17.688 16.875 0.882 1 73.75 125 ASP B C 1
ATOM 3608 O O . ASP B 1 125 ? 17.859 17.969 1.404 1 73.75 125 ASP B O 1
ATOM 3612 N N . HIS B 1 126 ? 16.938 15.977 1.379 1 76.31 126 HIS B N 1
ATOM 3613 C CA . HIS B 1 126 ? 16.156 16.266 2.576 1 76.31 126 HIS B CA 1
ATOM 3614 C C . HIS B 1 126 ? 16.938 15.93 3.84 1 76.31 126 HIS B C 1
ATOM 3616 O O . HIS B 1 126 ? 16.406 15.992 4.945 1 76.31 126 HIS B O 1
ATOM 3622 N N . GLN B 1 127 ? 18.078 15.492 3.686 1 77.75 127 GLN B N 1
ATOM 3623 C CA . GLN B 1 127 ? 19.047 15.266 4.762 1 77.75 127 GLN B CA 1
ATOM 3624 C C . GLN B 1 127 ? 18.516 14.234 5.762 1 77.75 127 GLN B C 1
ATOM 3626 O O . GLN B 1 127 ? 18.531 14.469 6.969 1 77.75 127 GLN B O 1
ATOM 3631 N N . VAL B 1 128 ? 17.969 13.211 5.215 1 85.81 128 VAL B N 1
ATOM 3632 C CA . VAL B 1 128 ? 17.562 12.117 6.09 1 85.81 128 VAL B CA 1
ATOM 3633 C C . VAL B 1 128 ? 18.781 11.547 6.812 1 85.81 128 VAL B C 1
ATOM 3635 O O . VAL B 1 128 ? 19.922 11.695 6.348 1 85.81 128 VAL B O 1
ATOM 3638 N N . ASP B 1 129 ? 18.531 10.953 7.965 1 89.19 129 ASP B N 1
ATOM 3639 C CA . ASP B 1 129 ? 19.625 10.453 8.781 1 89.19 129 ASP B CA 1
ATOM 3640 C C . ASP B 1 129 ? 20.141 9.109 8.25 1 89.19 129 ASP B C 1
ATOM 3642 O O . ASP B 1 129 ? 21.281 8.734 8.516 1 89.19 129 ASP B O 1
ATOM 3646 N N . GLY B 1 130 ? 19.375 8.414 7.59 1 94.56 130 GLY B N 1
ATOM 3647 C CA . GLY B 1 130 ? 19.688 7.105 7.047 1 94.56 130 GLY B CA 1
ATOM 3648 C C . GLY B 1 130 ? 18.672 6.633 6.02 1 94.56 130 GLY B C 1
ATOM 3649 O O . GLY B 1 130 ? 17.578 7.191 5.914 1 94.56 130 GLY B O 1
ATOM 3650 N N . LEU B 1 131 ? 19.156 5.578 5.273 1 96 131 LEU B N 1
ATOM 3651 C CA . LEU B 1 131 ? 18.312 5.133 4.164 1 96 131 LEU B CA 1
ATOM 3652 C C . LEU B 1 131 ? 18.078 3.629 4.234 1 96 131 LEU B C 1
ATOM 3654 O O . LEU B 1 131 ? 18.984 2.861 4.547 1 96 131 LEU B O 1
ATOM 3658 N N . ILE B 1 132 ? 16.812 3.236 4.039 1 97 132 ILE B N 1
ATOM 3659 C CA . ILE B 1 132 ? 16.422 1.863 3.725 1 97 132 ILE B CA 1
ATOM 3660 C C . ILE B 1 132 ? 16.016 1.767 2.256 1 97 132 ILE B C 1
ATOM 3662 O O . ILE B 1 132 ? 15.039 2.379 1.837 1 97 132 ILE B O 1
ATOM 3666 N N . LEU B 1 133 ? 16.797 0.898 1.482 1 96.19 133 LEU B N 1
ATOM 3667 C CA . LEU B 1 133 ? 16.656 0.987 0.033 1 96.19 133 LEU B CA 1
ATOM 3668 C C . LEU B 1 133 ? 16.297 -0.37 -0.564 1 96.19 133 LEU B C 1
ATOM 3670 O O . LEU B 1 133 ? 16.859 -1.396 -0.159 1 96.19 133 LEU B O 1
ATOM 3674 N N . THR B 1 134 ? 15.281 -0.361 -1.405 1 95.75 134 THR B N 1
ATOM 3675 C CA . THR B 1 134 ? 15.062 -1.461 -2.338 1 95.75 134 THR B CA 1
ATOM 3676 C C . THR B 1 134 ? 15.438 -1.048 -3.758 1 95.75 134 THR B C 1
ATOM 3678 O O . THR B 1 134 ? 14.727 -0.264 -4.395 1 95.75 134 THR B O 1
ATOM 3681 N N . LEU B 1 135 ? 16.484 -1.601 -4.25 1 90.69 135 LEU B N 1
ATOM 3682 C CA . LEU B 1 135 ? 17.047 -1.169 -5.527 1 90.69 135 LEU B CA 1
ATOM 3683 C C . LEU B 1 135 ? 16.797 -2.217 -6.609 1 90.69 135 LEU B C 1
ATOM 3685 O O . LEU B 1 135 ? 16.609 -3.398 -6.305 1 90.69 135 LEU B O 1
ATOM 3689 N N . GLY B 1 136 ? 16.438 -1.795 -7.855 1 80.19 136 GLY B N 1
ATOM 3690 C CA . GLY B 1 136 ? 16.156 -2.68 -8.977 1 80.19 136 GLY B CA 1
ATOM 3691 C C . GLY B 1 136 ? 17.359 -3.523 -9.383 1 80.19 136 GLY B C 1
ATOM 3692 O O . GLY B 1 136 ? 17.188 -4.652 -9.852 1 80.19 136 GLY B O 1
ATOM 3693 N N . GLY B 1 137 ? 18.438 -2.934 -9.539 1 70.12 137 GLY B N 1
ATOM 3694 C CA . GLY B 1 137 ? 19.328 -3.725 -10.375 1 70.12 137 GLY B CA 1
ATOM 3695 C C . GLY B 1 137 ? 20.672 -3.971 -9.734 1 70.12 137 GLY B C 1
ATOM 3696 O O . GLY B 1 137 ? 20.859 -3.709 -8.547 1 70.12 137 GLY B O 1
ATOM 3697 N N . ALA B 1 138 ? 21.781 -3.719 -10.547 1 61.12 138 ALA B N 1
ATOM 3698 C CA . ALA B 1 138 ? 23.078 -4.336 -10.742 1 61.12 138 ALA B CA 1
ATOM 3699 C C . ALA B 1 138 ? 24.125 -3.738 -9.805 1 61.12 138 ALA B C 1
ATOM 3701 O O . ALA B 1 138 ? 23.969 -2.613 -9.32 1 61.12 138 ALA B O 1
ATOM 3702 N N . GLN B 1 139 ? 24.906 -4.582 -9.375 1 60.31 139 GLN B N 1
ATOM 3703 C CA . GLN B 1 139 ? 26.094 -4.266 -8.602 1 60.31 139 GLN B CA 1
ATOM 3704 C C . GLN B 1 139 ? 26.641 -2.887 -8.969 1 60.31 139 GLN B C 1
ATOM 3706 O O . GLN B 1 139 ? 27.125 -2.15 -8.109 1 60.31 139 GLN B O 1
ATOM 3711 N N . GLU B 1 140 ? 26.312 -2.543 -10.164 1 64.31 140 GLU B N 1
ATOM 3712 C CA . GLU B 1 140 ? 26.922 -1.284 -10.586 1 64.31 140 GLU B CA 1
ATOM 3713 C C . GLU B 1 140 ? 25.844 -0.258 -10.969 1 64.31 140 GLU B C 1
ATOM 3715 O O . GLU B 1 140 ? 26 0.473 -11.945 1 64.31 140 GLU B O 1
ATOM 3720 N N . SER B 1 141 ? 24.922 -0.159 -10.031 1 76.19 141 SER B N 1
ATOM 3721 C CA . SER B 1 141 ? 23.875 0.803 -10.352 1 76.19 141 SER B CA 1
ATOM 3722 C C . SER B 1 141 ? 24.297 2.225 -10.008 1 76.19 141 SER B C 1
ATOM 3724 O O . SER B 1 141 ? 25.203 2.428 -9.188 1 76.19 141 SER B O 1
ATOM 3726 N N . GLU B 1 142 ? 23.781 3.217 -10.75 1 82.19 142 GLU B N 1
ATOM 3727 C CA . GLU B 1 142 ? 24.031 4.633 -10.5 1 82.19 142 GLU B CA 1
ATOM 3728 C C . GLU B 1 142 ? 23.656 5.016 -9.07 1 82.19 142 GLU B C 1
ATOM 3730 O O . GLU B 1 142 ? 24.312 5.855 -8.453 1 82.19 142 GLU B O 1
ATOM 3735 N N . ALA B 1 143 ? 22.719 4.32 -8.617 1 85.75 143 ALA B N 1
ATOM 3736 C CA . ALA B 1 143 ? 22.281 4.598 -7.25 1 85.75 143 ALA B CA 1
ATOM 3737 C C . ALA B 1 143 ? 23.391 4.258 -6.246 1 85.75 143 ALA B C 1
ATOM 3739 O O . ALA B 1 143 ? 23.656 5.035 -5.328 1 85.75 143 ALA B O 1
ATOM 3740 N N . ILE B 1 144 ? 24.016 3.189 -6.422 1 85.25 144 ILE B N 1
ATOM 3741 C CA . ILE B 1 144 ? 25.078 2.744 -5.52 1 85.25 144 ILE B CA 1
ATOM 3742 C C . ILE B 1 144 ? 26.281 3.674 -5.637 1 85.25 144 ILE B C 1
ATOM 3744 O O . ILE B 1 144 ? 26.953 3.963 -4.645 1 85.25 144 ILE B O 1
ATOM 3748 N N . LYS B 1 145 ? 26.516 4.09 -6.824 1 84.5 145 LYS B N 1
ATOM 3749 C CA . LYS B 1 145 ? 27.609 5.043 -7.027 1 84.5 145 LYS B CA 1
ATOM 3750 C C . LYS B 1 145 ? 27.359 6.328 -6.238 1 84.5 145 LYS B C 1
ATOM 3752 O O . LYS B 1 145 ? 28.266 6.836 -5.574 1 84.5 145 LYS B O 1
ATOM 3757 N N . VAL B 1 146 ? 26.188 6.762 -6.336 1 85.5 146 VAL B N 1
ATOM 3758 C CA . VAL B 1 146 ? 25.812 7.977 -5.625 1 85.5 146 VAL B CA 1
ATOM 3759 C C . VAL B 1 146 ? 25.969 7.766 -4.121 1 85.5 146 VAL B C 1
ATOM 3761 O O . VAL B 1 146 ? 26.5 8.633 -3.416 1 85.5 146 VAL B O 1
ATOM 3764 N N . LEU B 1 147 ? 25.594 6.633 -3.648 1 86.44 147 LEU B N 1
ATOM 3765 C CA . LEU B 1 147 ? 25.641 6.324 -2.225 1 86.44 147 LEU B CA 1
ATOM 3766 C C . LEU B 1 147 ? 27.094 6.219 -1.738 1 86.44 147 LEU B C 1
ATOM 3768 O O . LEU B 1 147 ? 27.406 6.625 -0.618 1 86.44 147 LEU B O 1
ATOM 3772 N N . ARG B 1 148 ? 27.906 5.695 -2.527 1 82.56 148 ARG B N 1
ATOM 3773 C CA . ARG B 1 148 ? 29.312 5.57 -2.182 1 82.56 148 ARG B CA 1
ATOM 3774 C C . ARG B 1 148 ? 29.984 6.938 -2.1 1 82.56 148 ARG B C 1
ATOM 3776 O O . ARG B 1 148 ? 30.922 7.133 -1.31 1 82.56 148 ARG B O 1
ATOM 3783 N N . GLU B 1 149 ? 29.469 7.77 -2.918 1 79.56 149 GLU B N 1
ATOM 3784 C CA . GLU B 1 149 ? 30 9.133 -2.914 1 79.56 149 GLU B CA 1
ATOM 3785 C C . GLU B 1 149 ? 29.531 9.898 -1.685 1 79.56 149 GLU B C 1
ATOM 3787 O O . GLU B 1 149 ? 30.219 10.812 -1.218 1 79.56 149 GLU B O 1
ATOM 3792 N N . GLU B 1 150 ? 28.453 9.5 -1.269 1 76 150 GLU B N 1
ATOM 3793 C CA . GLU B 1 150 ? 27.906 10.109 -0.058 1 76 150 GLU B CA 1
ATOM 3794 C C . GLU B 1 150 ? 28.375 9.383 1.191 1 76 150 GLU B C 1
ATOM 3796 O O . GLU B 1 150 ? 27.578 8.773 1.908 1 76 150 GLU B O 1
ATOM 3801 N N . LYS B 1 151 ? 29.531 9.484 1.531 1 67.81 151 LYS B N 1
ATOM 3802 C CA . LYS B 1 151 ? 30.234 8.656 2.508 1 67.81 151 LYS B CA 1
ATOM 3803 C C . LYS B 1 151 ? 29.562 8.734 3.877 1 67.81 151 LYS B C 1
ATOM 3805 O O . LYS B 1 151 ? 29.578 7.762 4.637 1 67.81 151 LYS B O 1
ATOM 3810 N N . ALA B 1 152 ? 28.953 9.648 4.137 1 76.12 152 ALA B N 1
ATOM 3811 C CA . ALA B 1 152 ? 28.438 9.844 5.488 1 76.12 152 ALA B CA 1
ATOM 3812 C C . ALA B 1 152 ? 26.984 9.359 5.598 1 76.12 152 ALA B C 1
ATOM 3814 O O . ALA B 1 152 ? 26.438 9.258 6.699 1 76.12 152 ALA B O 1
ATOM 3815 N N . MET B 1 153 ? 26.469 8.852 4.547 1 89.38 153 MET B N 1
ATOM 3816 C CA . MET B 1 153 ? 25.078 8.445 4.598 1 89.38 153 MET B CA 1
ATOM 3817 C C . MET B 1 153 ? 24.953 6.949 4.879 1 89.38 153 MET B C 1
ATOM 3819 O O . MET B 1 153 ? 25.266 6.125 4.016 1 89.38 153 MET B O 1
ATOM 3823 N N . PRO B 1 154 ? 24.516 6.621 6.074 1 95.19 154 PRO B N 1
ATOM 3824 C CA . PRO B 1 154 ? 24.266 5.199 6.332 1 95.19 154 PRO B CA 1
ATOM 3825 C C . PRO B 1 154 ? 23.062 4.664 5.574 1 95.19 154 PRO B C 1
ATOM 3827 O O . PRO B 1 154 ? 22.047 5.367 5.438 1 95.19 154 PRO B O 1
ATOM 3830 N N . TYR B 1 155 ? 23.234 3.482 5.012 1 95.75 155 TYR B N 1
ATOM 3831 C CA . TYR B 1 155 ? 22.109 2.869 4.305 1 95.75 155 TYR B CA 1
ATOM 3832 C C . TYR B 1 155 ? 22.156 1.351 4.426 1 95.75 155 TYR B C 1
ATOM 3834 O O . TYR B 1 155 ? 23.219 0.772 4.664 1 95.75 155 TYR B O 1
ATOM 3842 N N . ILE B 1 156 ? 21.031 0.749 4.328 1 97.12 156 ILE B N 1
ATOM 3843 C CA . ILE B 1 156 ? 20.859 -0.698 4.336 1 97.12 156 ILE B CA 1
ATOM 3844 C C . ILE B 1 156 ? 19.828 -1.094 3.275 1 97.12 156 ILE B C 1
ATOM 3846 O O . ILE B 1 156 ? 18.859 -0.363 3.031 1 97.12 156 ILE B O 1
ATOM 3850 N N . LEU B 1 157 ? 20.109 -2.211 2.627 1 96.44 157 LEU B N 1
ATOM 3851 C CA . LEU B 1 157 ? 19.172 -2.686 1.604 1 96.44 157 LEU B CA 1
ATOM 3852 C C . LEU B 1 157 ? 18.094 -3.553 2.219 1 96.44 157 LEU B C 1
ATOM 3854 O O . LEU B 1 157 ? 18.344 -4.285 3.178 1 96.44 157 LEU B O 1
ATOM 3858 N N . ALA B 1 158 ? 16.875 -3.412 1.703 1 97.19 158 ALA B N 1
ATOM 3859 C CA . ALA B 1 158 ? 15.742 -4.301 1.984 1 97.19 158 ALA B CA 1
ATOM 3860 C C . ALA B 1 158 ? 15.328 -5.074 0.736 1 97.19 158 ALA B C 1
ATOM 3862 O O . ALA B 1 158 ? 15.133 -4.484 -0.329 1 97.19 158 ALA B O 1
ATOM 3863 N N . TYR B 1 159 ? 15.148 -6.422 0.763 1 96.25 159 TYR B N 1
ATOM 3864 C CA . TYR B 1 159 ? 14.781 -7.328 -0.318 1 96.25 159 TYR B CA 1
ATOM 3865 C C . TYR B 1 159 ? 15.938 -7.516 -1.29 1 96.25 159 TYR B C 1
ATOM 3867 O O . TYR B 1 159 ? 16.234 -8.641 -1.696 1 96.25 159 TYR B O 1
ATOM 3875 N N . SER B 1 160 ? 16.594 -6.414 -1.624 1 92.62 160 SER B N 1
ATOM 3876 C CA . SER B 1 160 ? 17.703 -6.469 -2.584 1 92.62 160 SER B CA 1
ATOM 3877 C C . SER B 1 160 ? 19.016 -6.793 -1.896 1 92.62 160 SER B C 1
ATOM 3879 O O . SER B 1 160 ? 19.188 -6.523 -0.704 1 92.62 160 SER B O 1
ATOM 3881 N N . THR B 1 161 ? 19.891 -7.34 -2.689 1 90.62 161 THR B N 1
ATOM 3882 C CA . THR B 1 161 ? 21.219 -7.664 -2.182 1 90.62 161 THR B CA 1
ATOM 3883 C C . THR B 1 161 ? 22.297 -7.246 -3.176 1 90.62 161 THR B C 1
ATOM 3885 O O . THR B 1 161 ? 22.172 -7.496 -4.375 1 90.62 161 THR B O 1
ATOM 3888 N N . ILE B 1 162 ? 23.172 -6.551 -2.689 1 87.5 162 ILE B N 1
ATOM 3889 C CA . ILE B 1 162 ? 24.375 -6.172 -3.422 1 87.5 162 ILE B CA 1
ATOM 3890 C C . ILE B 1 162 ? 25.609 -6.543 -2.609 1 87.5 162 ILE B C 1
ATOM 3892 O O . ILE B 1 162 ? 25.656 -6.328 -1.396 1 87.5 162 ILE B O 1
ATOM 3896 N N . GLN B 1 163 ? 26.594 -7.047 -3.334 1 86.75 163 GLN B N 1
ATOM 3897 C CA . GLN B 1 163 ? 27.812 -7.473 -2.648 1 86.75 163 GLN B CA 1
ATOM 3898 C C . GLN B 1 163 ? 28.469 -6.305 -1.915 1 86.75 163 GLN B C 1
ATOM 3900 O O . GLN B 1 163 ? 28.625 -5.223 -2.484 1 86.75 163 GLN B O 1
ATOM 3905 N N . GLY B 1 164 ? 28.719 -6.492 -0.684 1 87.44 164 GLY B N 1
ATOM 3906 C CA . GLY B 1 164 ? 29.422 -5.492 0.103 1 87.44 164 GLY B CA 1
ATOM 3907 C C . GLY B 1 164 ? 28.5 -4.488 0.761 1 87.44 164 GLY B C 1
ATOM 3908 O O . GLY B 1 164 ? 28.938 -3.645 1.543 1 87.44 164 GLY B O 1
ATOM 3909 N N . VAL B 1 165 ? 27.266 -4.602 0.481 1 91.88 165 VAL B N 1
ATOM 3910 C CA . VAL B 1 165 ? 26.297 -3.676 1.064 1 91.88 165 VAL B CA 1
ATOM 3911 C C . VAL B 1 165 ? 25.406 -4.422 2.047 1 91.88 165 VAL B C 1
ATOM 3913 O O . VAL B 1 165 ? 24.828 -5.461 1.708 1 91.88 165 VAL B O 1
ATOM 3916 N N . PRO B 1 166 ? 25.297 -3.922 3.316 1 96 166 PRO B N 1
ATOM 3917 C CA . PRO B 1 166 ? 24.391 -4.57 4.266 1 96 166 PRO B CA 1
ATOM 3918 C C . PRO B 1 166 ? 22.953 -4.645 3.75 1 96 166 PRO B C 1
ATOM 3920 O O . PRO B 1 166 ? 22.469 -3.701 3.119 1 96 166 PRO B O 1
ATOM 3923 N N . SER B 1 167 ? 22.344 -5.797 4.016 1 97.19 167 SER B N 1
ATOM 3924 C CA . SER B 1 167 ? 20.984 -6.008 3.496 1 97.19 167 SER B CA 1
ATOM 3925 C C . SER B 1 167 ? 20.172 -6.895 4.426 1 97.19 167 SER B C 1
ATOM 3927 O O . SER B 1 167 ? 20.734 -7.629 5.242 1 97.19 167 SER B O 1
ATOM 3929 N N . VAL B 1 168 ? 18.828 -6.691 4.422 1 98.38 168 VAL B N 1
ATOM 3930 C CA . VAL B 1 168 ? 17.875 -7.594 5.035 1 98.38 168 VAL B CA 1
ATOM 3931 C C . VAL B 1 168 ? 16.969 -8.188 3.957 1 98.38 168 VAL B C 1
ATOM 3933 O O . VAL B 1 168 ? 16.234 -7.457 3.277 1 98.38 168 VAL B O 1
ATOM 3936 N N . SER B 1 169 ? 17.016 -9.477 3.734 1 97.75 169 SER B N 1
ATOM 3937 C CA . SER B 1 169 ? 16.25 -10.125 2.676 1 97.75 169 SER B CA 1
ATOM 3938 C C . SER B 1 169 ? 16.141 -11.625 2.92 1 97.75 169 SER B C 1
ATOM 3940 O O . SER B 1 169 ? 16.797 -12.172 3.809 1 97.75 169 SER B O 1
ATOM 3942 N N . ILE B 1 170 ? 15.266 -12.234 2.191 1 98.19 170 ILE B N 1
ATOM 3943 C CA . ILE B 1 170 ? 15.352 -13.68 2.076 1 98.19 170 ILE B CA 1
ATOM 3944 C C . ILE B 1 170 ? 16.438 -14.055 1.063 1 98.19 170 ILE B C 1
ATOM 3946 O O . ILE B 1 170 ? 17.031 -13.18 0.427 1 98.19 170 ILE B O 1
ATOM 3950 N N . ASP B 1 171 ? 16.781 -15.344 1.001 1 98.06 171 ASP B N 1
ATOM 3951 C CA . ASP B 1 171 ? 17.594 -15.875 -0.09 1 98.06 171 ASP B CA 1
ATOM 3952 C C . ASP B 1 171 ? 16.734 -16.188 -1.315 1 98.06 171 ASP B C 1
ATOM 3954 O O . ASP B 1 171 ? 16.203 -17.281 -1.443 1 98.06 171 ASP B O 1
ATOM 3958 N N . ASP B 1 172 ? 16.688 -15.219 -2.199 1 97.81 172 ASP B N 1
ATOM 3959 C CA . ASP B 1 172 ? 15.781 -15.312 -3.336 1 97.81 172 ASP B CA 1
ATOM 3960 C C . ASP B 1 172 ? 16.141 -16.484 -4.234 1 97.81 172 ASP B C 1
ATOM 3962 O O . ASP B 1 172 ? 15.273 -17.109 -4.836 1 97.81 172 ASP B O 1
ATOM 3966 N N . GLN B 1 173 ? 17.406 -16.766 -4.363 1 98.12 173 GLN B N 1
ATOM 3967 C CA . GLN B 1 173 ? 17.812 -17.906 -5.176 1 98.12 173 GLN B CA 1
ATOM 3968 C C . GLN B 1 173 ? 17.375 -19.219 -4.543 1 98.12 173 GLN B C 1
ATOM 3970 O O . GLN B 1 173 ? 16.828 -20.094 -5.227 1 98.12 173 GLN B O 1
ATOM 3975 N N . LEU B 1 174 ? 17.609 -19.312 -3.252 1 98.56 174 LEU B N 1
ATOM 3976 C CA . LEU B 1 174 ? 17.141 -20.5 -2.537 1 98.56 174 LEU B CA 1
ATOM 3977 C C . LEU B 1 174 ? 15.625 -20.609 -2.611 1 98.56 174 LEU B C 1
ATOM 3979 O O . LEU B 1 174 ? 15.094 -21.719 -2.785 1 98.56 174 LEU B O 1
ATOM 3983 N N . ALA B 1 175 ? 14.977 -19.531 -2.443 1 98.75 175 ALA B N 1
ATOM 3984 C CA . ALA B 1 175 ? 13.523 -19.516 -2.531 1 98.75 175 ALA B CA 1
ATOM 3985 C C . ALA B 1 175 ? 13.055 -20 -3.9 1 98.75 175 ALA B C 1
ATOM 3987 O O . ALA B 1 175 ? 12.078 -20.766 -4 1 98.75 175 ALA B O 1
ATOM 3988 N N . GLY B 1 176 ? 13.742 -19.5 -4.961 1 98.69 176 GLY B N 1
ATOM 3989 C CA . GLY B 1 176 ? 13.445 -19.984 -6.305 1 98.69 176 GLY B CA 1
ATOM 3990 C C . GLY B 1 176 ? 13.617 -21.484 -6.457 1 98.69 176 GLY B C 1
ATOM 3991 O O . GLY B 1 176 ? 12.781 -22.156 -7.059 1 98.69 176 GLY B O 1
ATOM 3992 N N . ARG B 1 177 ? 14.672 -22 -5.906 1 98.62 177 ARG B N 1
ATOM 3993 C CA . ARG B 1 177 ? 14.938 -23.438 -5.949 1 98.62 177 ARG B CA 1
ATOM 3994 C C . ARG B 1 177 ? 13.828 -24.219 -5.234 1 98.62 177 ARG B C 1
ATOM 3996 O O . ARG B 1 177 ? 13.281 -25.172 -5.789 1 98.62 177 ARG B O 1
ATOM 4003 N N . ASP B 1 178 ? 13.523 -23.75 -4.035 1 98.69 178 ASP B N 1
ATOM 4004 C CA . ASP B 1 178 ? 12.539 -24.453 -3.211 1 98.69 178 ASP B CA 1
ATOM 4005 C C . ASP B 1 178 ? 11.18 -24.5 -3.9 1 98.69 178 ASP B C 1
ATOM 4007 O O . ASP B 1 178 ? 10.508 -25.531 -3.908 1 98.69 178 ASP B O 1
ATOM 4011 N N . LEU B 1 179 ? 10.805 -23.375 -4.5 1 98.69 179 LEU B N 1
ATOM 4012 C CA . LEU B 1 179 ? 9.5 -23.312 -5.148 1 98.69 179 LEU B CA 1
ATOM 4013 C C . LEU B 1 179 ? 9.477 -24.188 -6.398 1 98.69 179 LEU B C 1
ATOM 4015 O O . LEU B 1 179 ? 8.477 -24.875 -6.664 1 98.69 179 LEU B O 1
ATOM 4019 N N . ALA B 1 180 ? 10.539 -24.172 -7.137 1 98.31 180 ALA B N 1
ATOM 4020 C CA . ALA B 1 180 ? 10.641 -25.016 -8.328 1 98.31 180 ALA B CA 1
ATOM 4021 C C . ALA B 1 180 ? 10.555 -26.5 -7.957 1 98.31 180 ALA B C 1
ATOM 4023 O O . ALA B 1 180 ? 9.883 -27.281 -8.633 1 98.31 180 ALA B O 1
ATOM 4024 N N . GLU B 1 181 ? 11.227 -26.859 -6.934 1 97.81 181 GLU B N 1
ATOM 4025 C CA . GLU B 1 181 ? 11.172 -28.25 -6.457 1 97.81 181 GLU B CA 1
ATOM 4026 C C . GLU B 1 181 ? 9.758 -28.625 -6.023 1 97.81 181 GLU B C 1
ATOM 4028 O O . GLU B 1 181 ? 9.297 -29.734 -6.301 1 97.81 181 GLU B O 1
ATOM 4033 N N . TYR B 1 182 ? 9.164 -27.719 -5.316 1 98.19 182 TYR B N 1
ATOM 4034 C CA . TYR B 1 182 ? 7.781 -27.922 -4.898 1 98.19 182 TYR B CA 1
ATOM 4035 C C . TYR B 1 182 ? 6.879 -28.188 -6.102 1 98.19 182 TYR B C 1
ATOM 4037 O O . TYR B 1 182 ? 6.105 -29.141 -6.105 1 98.19 182 TYR B O 1
ATOM 4045 N N . VAL B 1 183 ? 6.992 -27.391 -7.141 1 97.94 183 VAL B N 1
ATOM 4046 C CA . VAL B 1 183 ? 6.176 -27.516 -8.344 1 97.94 183 VAL B CA 1
ATOM 4047 C C . VAL B 1 183 ? 6.484 -28.828 -9.047 1 97.94 183 VAL B C 1
ATOM 4049 O O . VAL B 1 183 ? 5.574 -29.547 -9.477 1 97.94 183 VAL B O 1
ATOM 4052 N N . ALA B 1 184 ? 7.699 -29.172 -9.133 1 95.31 184 ALA B N 1
ATOM 4053 C CA . ALA B 1 184 ? 8.133 -30.391 -9.812 1 95.31 184 ALA B CA 1
ATOM 4054 C C . ALA B 1 184 ? 7.609 -31.641 -9.094 1 95.31 184 ALA B C 1
ATOM 4056 O O . ALA B 1 184 ? 7.395 -32.688 -9.719 1 95.31 184 ALA B O 1
ATOM 4057 N N . SER B 1 185 ? 7.457 -31.5 -7.812 1 96.19 185 SER B N 1
ATOM 4058 C CA . SER B 1 185 ? 6.984 -32.656 -7.023 1 96.19 185 SER B CA 1
ATOM 4059 C C . SER B 1 185 ? 5.57 -33.062 -7.43 1 96.19 185 SER B C 1
ATOM 4061 O O . SER B 1 185 ? 5.125 -34.156 -7.117 1 96.19 185 SER B O 1
ATOM 4063 N N . PHE B 1 186 ? 4.914 -32.219 -8.133 1 96.56 186 PHE B N 1
ATOM 4064 C CA . PHE B 1 186 ? 3.592 -32.531 -8.664 1 96.56 186 PHE B CA 1
ATOM 4065 C C . PHE B 1 186 ? 3.693 -33.062 -10.086 1 96.56 186 PHE B C 1
ATOM 4067 O O . PHE B 1 186 ? 2.701 -33.062 -10.82 1 96.56 186 PHE B O 1
ATOM 4074 N N . GLN B 1 187 ? 4.926 -33.312 -10.578 1 93.56 187 GLN B N 1
ATOM 4075 C CA . GLN B 1 187 ? 5.219 -34.031 -11.82 1 93.56 187 GLN B CA 1
ATOM 4076 C C . GLN B 1 187 ? 5.074 -33.094 -13.023 1 93.56 187 GLN B C 1
ATOM 4078 O O . GLN B 1 187 ? 4.789 -33.562 -14.133 1 93.56 187 GLN B O 1
ATOM 4083 N N . HIS B 1 188 ? 5.109 -31.859 -12.789 1 94.5 188 HIS B N 1
ATOM 4084 C CA . HIS B 1 188 ? 5.18 -30.938 -13.906 1 94.5 188 HIS B CA 1
ATOM 4085 C C . HIS B 1 188 ? 6.531 -31.016 -14.602 1 94.5 188 HIS B C 1
ATOM 4087 O O . HIS B 1 188 ? 7.574 -30.875 -13.961 1 94.5 188 HIS B O 1
ATOM 4093 N N . LYS B 1 189 ? 6.453 -31.156 -15.906 1 91.25 189 LYS B N 1
ATOM 4094 C CA . LYS B 1 189 ? 7.688 -31.281 -16.672 1 91.25 189 LYS B CA 1
ATOM 4095 C C . LYS B 1 189 ? 7.852 -30.109 -17.641 1 91.25 189 LYS B C 1
ATOM 4097 O O . LYS B 1 189 ? 8.938 -29.875 -18.172 1 91.25 189 LYS B O 1
ATOM 4102 N N . ASN B 1 190 ? 6.805 -29.469 -17.969 1 94.62 190 ASN B N 1
ATOM 4103 C CA . ASN B 1 190 ? 6.793 -28.25 -18.75 1 94.62 190 ASN B CA 1
ATOM 4104 C C . ASN B 1 190 ? 6.477 -27.031 -17.875 1 94.62 190 ASN B C 1
ATOM 4106 O O . ASN B 1 190 ? 5.309 -26.734 -17.625 1 94.62 190 ASN B O 1
ATOM 4110 N N . ILE B 1 191 ? 7.559 -26.359 -17.484 1 96.44 191 ILE B N 1
ATOM 4111 C CA . ILE B 1 191 ? 7.422 -25.281 -16.516 1 96.44 191 ILE B CA 1
ATOM 4112 C C . ILE B 1 191 ? 7.918 -23.984 -17.125 1 96.44 191 ILE B C 1
ATOM 4114 O O . ILE B 1 191 ? 8.922 -23.953 -17.828 1 96.44 191 ILE B O 1
ATOM 4118 N N . ALA B 1 192 ? 7.188 -22.891 -16.891 1 97.38 192 ALA B N 1
ATOM 4119 C CA . ALA B 1 192 ? 7.629 -21.547 -17.297 1 97.38 192 ALA B CA 1
ATOM 4120 C C . ALA B 1 192 ? 7.836 -20.656 -16.078 1 97.38 192 ALA B C 1
ATOM 4122 O O . ALA B 1 192 ? 7.219 -20.859 -15.039 1 97.38 192 ALA B O 1
ATOM 4123 N N . PHE B 1 193 ? 8.812 -19.75 -16.234 1 98.5 193 PHE B N 1
ATOM 4124 C CA . PHE B 1 193 ? 8.992 -18.641 -15.297 1 98.5 193 PHE B CA 1
ATOM 4125 C C . PHE B 1 193 ? 8.516 -17.328 -15.914 1 98.5 193 PHE B C 1
ATOM 4127 O O . PHE B 1 193 ? 8.805 -17.047 -17.078 1 98.5 193 PHE B O 1
ATOM 4134 N N . LEU B 1 194 ? 7.73 -16.609 -15.133 1 98.44 194 LEU B N 1
ATOM 4135 C CA . LEU B 1 194 ? 7.16 -15.359 -15.617 1 98.44 194 LEU B CA 1
ATOM 4136 C C . LEU B 1 194 ? 7.629 -14.188 -14.766 1 98.44 194 LEU B C 1
ATOM 4138 O O . LEU B 1 194 ? 7.5 -14.203 -13.539 1 98.44 194 LEU B O 1
ATOM 4142 N N . SER B 1 195 ? 8.172 -13.117 -15.391 1 98.12 195 SER B N 1
ATOM 4143 C CA . SER B 1 195 ? 8.625 -11.93 -14.664 1 98.12 195 SER B CA 1
ATOM 4144 C C . SER B 1 195 ? 8.5 -10.672 -15.516 1 98.12 195 SER B C 1
ATOM 4146 O O . SER B 1 195 ? 8.258 -10.758 -16.719 1 98.12 195 SER B O 1
ATOM 4148 N N . GLY B 1 196 ? 8.586 -9.492 -14.805 1 96.44 196 GLY B N 1
ATOM 4149 C CA . GLY B 1 196 ? 8.93 -8.273 -15.523 1 96.44 196 GLY B CA 1
ATOM 4150 C C . GLY B 1 196 ? 10.391 -8.227 -15.945 1 96.44 196 GLY B C 1
ATOM 4151 O O . GLY B 1 196 ? 11.094 -9.234 -15.875 1 96.44 196 GLY B O 1
ATOM 4152 N N . PRO B 1 197 ? 10.812 -7.02 -16.391 1 95.31 197 PRO B N 1
ATOM 4153 C CA . PRO B 1 197 ? 12.203 -6.895 -16.844 1 95.31 197 PRO B CA 1
ATOM 4154 C C . PRO B 1 197 ? 13.211 -7.164 -15.727 1 95.31 197 PRO B C 1
ATOM 4156 O O . PRO B 1 197 ? 13.188 -6.496 -14.688 1 95.31 197 PRO B O 1
ATOM 4159 N N . LEU B 1 198 ? 14.156 -8 -15.961 1 94.19 198 LEU B N 1
ATOM 4160 C CA . LEU B 1 198 ? 15.062 -8.477 -14.922 1 94.19 198 LEU B CA 1
ATOM 4161 C C . LEU B 1 198 ? 16.031 -7.379 -14.508 1 94.19 198 LEU B C 1
ATOM 4163 O O . LEU B 1 198 ? 16.547 -7.383 -13.383 1 94.19 198 LEU B O 1
ATOM 4167 N N . HIS B 1 199 ? 16.297 -6.449 -15.352 1 90.06 199 HIS B N 1
ATOM 4168 C CA . HIS B 1 199 ? 17.266 -5.414 -15.047 1 90.06 199 HIS B CA 1
ATOM 4169 C C . HIS B 1 199 ? 16.719 -4.426 -14.016 1 90.06 199 HIS B C 1
ATOM 4171 O O . HIS B 1 199 ? 17.484 -3.629 -13.453 1 90.06 199 HIS B O 1
ATOM 4177 N N . THR B 1 200 ? 15.492 -4.492 -13.758 1 91.06 200 THR B N 1
ATOM 4178 C CA . THR B 1 200 ? 14.906 -3.572 -12.789 1 91.06 200 THR B CA 1
ATOM 4179 C C . THR B 1 200 ? 14.492 -4.312 -11.523 1 91.06 200 THR B C 1
ATOM 4181 O O . THR B 1 200 ? 13.812 -3.746 -10.656 1 91.06 200 THR B O 1
ATOM 4184 N N . SER B 1 201 ? 14.867 -5.57 -11.43 1 93.06 201 SER B N 1
ATOM 4185 C CA . SER B 1 201 ? 14.562 -6.348 -10.234 1 93.06 201 SER B CA 1
ATOM 4186 C C . SER B 1 201 ? 15.578 -7.461 -10.023 1 93.06 201 SER B C 1
ATOM 4188 O O . SER B 1 201 ? 15.445 -8.547 -10.594 1 93.06 201 SER B O 1
ATOM 4190 N N . ASP B 1 202 ? 16.438 -7.234 -9.109 1 92.5 202 ASP B N 1
ATOM 4191 C CA . ASP B 1 202 ? 17.438 -8.258 -8.789 1 92.5 202 ASP B CA 1
ATOM 4192 C C . ASP B 1 202 ? 16.781 -9.461 -8.125 1 92.5 202 ASP B C 1
ATOM 4194 O O . ASP B 1 202 ? 17.234 -10.594 -8.281 1 92.5 202 ASP B O 1
ATOM 4198 N N . ARG B 1 203 ? 15.727 -9.258 -7.371 1 95.12 203 ARG B N 1
ATOM 4199 C CA . ARG B 1 203 ? 14.977 -10.336 -6.738 1 95.12 203 ARG B CA 1
ATOM 4200 C C . ARG B 1 203 ? 14.445 -11.32 -7.777 1 95.12 203 ARG B C 1
ATOM 4202 O O . ARG B 1 203 ? 14.648 -12.531 -7.656 1 95.12 203 ARG B O 1
ATOM 4209 N N . ALA B 1 204 ? 13.828 -10.773 -8.797 1 96.62 204 ALA B N 1
ATOM 4210 C CA . ALA B 1 204 ? 13.289 -11.617 -9.867 1 96.62 204 ALA B CA 1
ATOM 4211 C C . ALA B 1 204 ? 14.406 -12.406 -10.547 1 96.62 204 ALA B C 1
ATOM 4213 O O . ALA B 1 204 ? 14.234 -13.594 -10.836 1 96.62 204 ALA B O 1
ATOM 4214 N N . ALA B 1 205 ? 15.523 -11.742 -10.75 1 96.25 205 ALA B N 1
ATOM 4215 C CA . ALA B 1 205 ? 16.656 -12.391 -11.398 1 96.25 205 ALA B CA 1
ATOM 4216 C C . ALA B 1 205 ? 17.172 -13.555 -10.562 1 96.25 205 ALA B C 1
ATOM 4218 O O . ALA B 1 205 ? 17.438 -14.641 -11.086 1 96.25 205 ALA B O 1
ATOM 4219 N N . ARG B 1 206 ? 17.281 -13.398 -9.336 1 96.62 206 ARG B N 1
ATOM 4220 C CA . ARG B 1 206 ? 17.812 -14.43 -8.445 1 96.62 206 ARG B CA 1
ATOM 4221 C C . ARG B 1 206 ? 16.828 -15.586 -8.32 1 96.62 206 ARG B C 1
ATOM 4223 O O . ARG B 1 206 ? 17.234 -16.75 -8.266 1 96.62 206 ARG B O 1
ATOM 4230 N N . ARG B 1 207 ? 15.578 -15.258 -8.219 1 98.25 207 ARG B N 1
ATOM 4231 C CA . ARG B 1 207 ? 14.555 -16.297 -8.195 1 98.25 207 ARG B CA 1
ATOM 4232 C C . ARG B 1 207 ? 14.609 -17.156 -9.445 1 98.25 207 ARG B C 1
ATOM 4234 O O . ARG B 1 207 ? 14.547 -18.391 -9.367 1 98.25 207 ARG B O 1
ATOM 4241 N N . LEU B 1 208 ? 14.742 -16.453 -10.578 1 98.56 208 LEU B N 1
ATOM 4242 C CA . LEU B 1 208 ? 14.867 -17.172 -11.836 1 98.56 208 LEU B CA 1
ATOM 4243 C C . LEU B 1 208 ? 16.078 -18.094 -11.812 1 98.56 208 LEU B C 1
ATOM 4245 O O . LEU B 1 208 ? 16 -19.234 -12.289 1 98.56 208 LEU B O 1
ATOM 4249 N N . LEU B 1 209 ? 17.188 -17.609 -11.32 1 97.94 209 LEU B N 1
ATOM 4250 C CA . LEU B 1 209 ? 18.406 -18.422 -11.234 1 97.94 209 LEU B CA 1
ATOM 4251 C C . LEU B 1 209 ? 18.141 -19.703 -10.453 1 97.94 209 LEU B C 1
ATOM 4253 O O . LEU B 1 209 ? 18.594 -20.781 -10.852 1 97.94 209 LEU B O 1
ATOM 4257 N N . GLY B 1 210 ? 17.438 -19.578 -9.367 1 98.56 210 GLY B N 1
ATOM 4258 C CA . GLY B 1 210 ? 17.094 -20.734 -8.57 1 98.56 210 GLY B CA 1
ATOM 4259 C C . GLY B 1 210 ? 16.188 -21.719 -9.305 1 98.56 210 GLY B C 1
ATOM 4260 O O . GLY B 1 210 ? 16.438 -22.938 -9.273 1 98.56 210 GLY B O 1
ATOM 4261 N N . VAL B 1 211 ? 15.211 -21.188 -9.984 1 98.62 211 VAL B N 1
ATOM 4262 C CA . VAL B 1 211 ? 14.273 -22.031 -10.727 1 98.62 211 VAL B CA 1
ATOM 4263 C C . VAL B 1 211 ? 15.008 -22.75 -11.852 1 9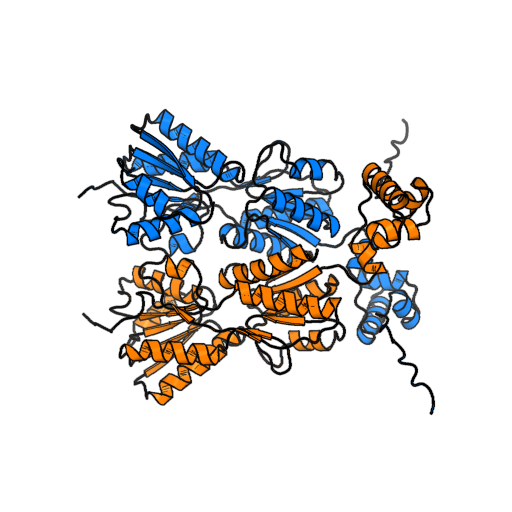8.62 211 VAL B C 1
ATOM 4265 O O . VAL B 1 211 ? 14.797 -23.953 -12.07 1 98.62 211 VAL B O 1
ATOM 4268 N N . ARG B 1 212 ? 15.836 -22.031 -12.516 1 98.19 212 ARG B N 1
ATOM 4269 C CA . ARG B 1 212 ? 16.609 -22.594 -13.625 1 98.19 212 ARG B CA 1
ATOM 4270 C C . ARG B 1 212 ? 17.516 -23.719 -13.141 1 98.19 212 ARG B C 1
ATOM 4272 O O . ARG B 1 212 ? 17.703 -24.719 -13.844 1 98.19 212 ARG B O 1
ATOM 4279 N N . GLN B 1 213 ? 18.141 -23.594 -12.031 1 97.94 213 GLN B N 1
ATOM 4280 C CA . GLN B 1 213 ? 19 -24.625 -11.453 1 97.94 213 GLN B CA 1
ATOM 4281 C C . GLN B 1 213 ? 18.234 -25.922 -11.258 1 97.94 213 GLN B C 1
ATOM 4283 O O . GLN B 1 213 ? 18.75 -27 -11.578 1 97.94 213 GLN B O 1
ATOM 4288 N N . VAL B 1 214 ? 17.047 -25.797 -10.742 1 97.81 214 VAL B N 1
ATOM 4289 C CA . VAL B 1 214 ? 16.234 -26.984 -10.492 1 97.81 214 VAL B CA 1
ATOM 4290 C C . VAL B 1 214 ? 15.781 -27.578 -11.82 1 97.81 214 VAL B C 1
ATOM 4292 O O . VAL B 1 214 ? 15.773 -28.812 -11.984 1 97.81 214 VAL B O 1
ATOM 4295 N N . ALA B 1 215 ? 15.43 -26.75 -12.766 1 97 215 ALA B N 1
ATOM 4296 C CA . ALA B 1 215 ? 15.023 -27.219 -14.078 1 97 215 ALA B CA 1
ATOM 4297 C C . ALA B 1 215 ? 16.125 -28.047 -14.734 1 97 215 ALA B C 1
ATOM 4299 O O . ALA B 1 215 ? 15.875 -29.094 -15.32 1 97 215 ALA B O 1
ATOM 4300 N N . ARG B 1 216 ? 17.328 -27.578 -14.625 1 96.56 216 ARG B N 1
ATOM 4301 C CA . ARG B 1 216 ? 18.484 -28.266 -15.188 1 96.56 216 ARG B CA 1
ATOM 4302 C C . ARG B 1 216 ? 18.75 -29.562 -14.453 1 96.56 216 ARG B C 1
ATOM 4304 O O . ARG B 1 216 ? 18.969 -30.609 -15.078 1 96.56 216 ARG B O 1
ATOM 4311 N N . ARG B 1 217 ? 18.734 -29.484 -13.172 1 96.44 217 ARG B N 1
ATOM 4312 C CA . ARG B 1 217 ? 19.031 -30.641 -12.328 1 96.44 217 ARG B CA 1
ATOM 4313 C C . ARG B 1 217 ? 18.047 -31.766 -12.57 1 96.44 217 ARG B C 1
ATOM 4315 O O . ARG B 1 217 ? 18.422 -32.938 -12.633 1 96.44 217 ARG B O 1
ATOM 4322 N N . LEU B 1 218 ? 16.766 -31.406 -12.742 1 94.81 218 LEU B N 1
ATOM 4323 C CA . LEU B 1 218 ? 15.719 -32.406 -12.891 1 94.81 218 LEU B CA 1
ATOM 4324 C C . LEU B 1 218 ? 15.516 -32.781 -14.359 1 94.81 218 LEU B C 1
ATOM 4326 O O . LEU B 1 218 ? 14.688 -33.625 -14.688 1 94.81 218 LEU B O 1
ATOM 4330 N N . LYS B 1 219 ? 16.25 -32.125 -15.203 1 92.5 219 LYS B N 1
ATOM 4331 C CA . LYS B 1 219 ? 16.156 -32.375 -16.641 1 92.5 219 LYS B CA 1
ATOM 4332 C C . LYS B 1 219 ? 14.727 -32.25 -17.141 1 92.5 219 LYS B C 1
ATOM 4334 O O . LYS B 1 219 ? 14.211 -33.156 -17.797 1 92.5 219 LYS B O 1
ATOM 4339 N N . LEU B 1 220 ? 14.148 -31.172 -16.828 1 91.25 220 LEU B N 1
ATOM 4340 C CA . LEU B 1 220 ? 12.781 -30.938 -17.266 1 91.25 220 LEU B CA 1
ATOM 4341 C C . LEU B 1 220 ? 12.688 -30.953 -18.797 1 91.25 220 LEU B C 1
ATOM 4343 O O . LEU B 1 220 ? 13.617 -30.516 -19.484 1 91.25 220 LEU B O 1
ATOM 4347 N N . SER B 1 221 ? 11.586 -31.422 -19.281 1 87.56 221 SER B N 1
ATOM 4348 C CA . SER B 1 221 ? 11.406 -31.531 -20.734 1 87.56 221 SER B CA 1
ATOM 4349 C C . SER B 1 221 ? 11.453 -30.156 -21.391 1 87.56 221 SER B C 1
ATOM 4351 O O . SER B 1 221 ? 11.984 -30 -22.484 1 87.56 221 SER B O 1
ATOM 4353 N N . ARG B 1 222 ? 10.867 -29.203 -20.656 1 91.56 222 ARG B N 1
ATOM 4354 C CA . ARG B 1 222 ? 10.867 -27.844 -21.203 1 91.56 222 ARG B CA 1
ATOM 4355 C C . ARG B 1 222 ? 10.844 -26.812 -20.078 1 91.56 222 ARG B C 1
ATOM 4357 O O . ARG B 1 222 ? 10.109 -26.984 -19.094 1 91.56 222 ARG B O 1
ATOM 4364 N N . PHE B 1 223 ? 11.672 -25.844 -20.266 1 95.25 223 PHE B N 1
ATOM 4365 C CA . PHE B 1 223 ? 11.688 -24.688 -19.391 1 95.25 223 PHE B CA 1
ATOM 4366 C C . PHE B 1 223 ? 11.82 -23.391 -20.188 1 95.25 223 PHE B C 1
ATOM 4368 O O . PHE B 1 223 ? 12.719 -23.266 -21.031 1 95.25 223 PHE B O 1
ATOM 4375 N N . CYS B 1 224 ? 10.875 -22.438 -19.953 1 94.94 224 CYS B N 1
ATOM 4376 C CA . CYS B 1 224 ? 10.891 -21.172 -20.672 1 94.94 224 CYS B CA 1
ATOM 4377 C C . CYS B 1 224 ? 10.766 -20 -19.688 1 94.94 224 CYS B C 1
ATOM 4379 O O . CYS B 1 224 ? 10.188 -20.141 -18.609 1 94.94 224 CYS B O 1
ATOM 4381 N N . HIS B 1 225 ? 11.375 -18.922 -20.094 1 97 225 HIS B N 1
ATOM 4382 C CA . HIS B 1 225 ? 11.227 -17.672 -19.359 1 97 225 HIS B CA 1
ATOM 4383 C C . HIS B 1 225 ? 10.445 -16.641 -20.172 1 97 225 HIS B C 1
ATOM 4385 O O . HIS B 1 225 ? 10.914 -16.203 -21.219 1 97 225 HIS B O 1
ATOM 4391 N N . TYR B 1 226 ? 9.25 -16.312 -19.672 1 96.12 226 TYR B N 1
ATOM 4392 C CA . TYR B 1 226 ? 8.438 -15.25 -20.266 1 96.12 226 TYR B CA 1
ATOM 4393 C C . TYR B 1 226 ? 8.703 -13.914 -19.594 1 96.12 226 TYR B C 1
ATOM 4395 O O . TYR B 1 226 ? 8.672 -13.82 -18.359 1 96.12 226 TYR B O 1
ATOM 4403 N N . VAL B 1 227 ? 8.961 -12.859 -20.375 1 97 227 VAL B N 1
ATOM 4404 C CA . VAL B 1 227 ? 9.219 -11.531 -19.828 1 97 227 VAL B CA 1
ATOM 4405 C C . VAL B 1 227 ? 8.086 -10.586 -20.219 1 97 227 VAL B C 1
ATOM 4407 O O . VAL B 1 227 ? 7.758 -10.453 -21.391 1 97 227 VAL B O 1
ATOM 4410 N N . LEU B 1 228 ? 7.508 -9.984 -19.219 1 97.38 228 LEU B N 1
ATOM 4411 C CA . LEU B 1 228 ? 6.465 -8.984 -19.406 1 97.38 228 LEU B CA 1
ATOM 4412 C C . LEU B 1 228 ? 7.047 -7.574 -19.328 1 97.38 228 LEU B C 1
ATOM 4414 O O . LEU B 1 228 ? 8.141 -7.375 -18.812 1 97.38 228 LEU B O 1
ATOM 4418 N N . PRO B 1 229 ? 6.293 -6.602 -19.891 1 95.62 229 PRO B N 1
ATOM 4419 C CA . PRO B 1 229 ? 6.762 -5.219 -19.812 1 95.62 229 PRO B CA 1
ATOM 4420 C C . PRO B 1 229 ? 6.703 -4.652 -18.391 1 95.62 229 PRO B C 1
ATOM 4422 O O . PRO B 1 229 ? 7.344 -3.641 -18.094 1 95.62 229 PRO B O 1
ATOM 4425 N N . SER B 1 230 ? 5.934 -5.309 -17.562 1 94.62 230 SER B N 1
ATOM 4426 C CA . SER B 1 230 ? 5.715 -4.789 -16.203 1 94.62 230 SER B CA 1
ATOM 4427 C C . SER B 1 230 ? 5.875 -5.883 -15.156 1 94.62 230 SER B C 1
ATOM 4429 O O . SER B 1 230 ? 5.68 -7.062 -15.453 1 94.62 230 SER B O 1
ATOM 4431 N N . HIS B 1 231 ? 6.227 -5.422 -13.922 1 94.94 231 HIS B N 1
ATOM 4432 C CA . HIS B 1 231 ? 6.332 -6.355 -12.805 1 94.94 231 HIS B CA 1
ATOM 4433 C C . HIS B 1 231 ? 5.008 -6.48 -12.062 1 94.94 231 HIS B C 1
ATOM 4435 O O . HIS B 1 231 ? 4.891 -7.266 -11.117 1 94.94 231 HIS B O 1
ATOM 4441 N N . THR B 1 232 ? 3.959 -5.805 -12.562 1 92.44 232 THR B N 1
ATOM 4442 C CA . THR B 1 232 ? 2.785 -5.703 -11.703 1 92.44 232 THR B CA 1
ATOM 4443 C C . THR B 1 232 ? 1.542 -6.219 -12.422 1 92.44 232 THR B C 1
ATOM 4445 O O . THR B 1 232 ? 0.513 -6.469 -11.789 1 92.44 232 THR B O 1
ATOM 4448 N N . GLN B 1 233 ? 1.595 -6.348 -13.641 1 93.5 233 GLN B N 1
ATOM 4449 C CA . GLN B 1 233 ? 0.417 -6.746 -14.398 1 93.5 233 GLN B CA 1
ATOM 4450 C C . GLN B 1 233 ? 0.809 -7.527 -15.648 1 93.5 233 GLN B C 1
ATOM 4452 O O . GLN B 1 233 ? 1.803 -7.203 -16.312 1 93.5 233 GLN B O 1
ATOM 4457 N N . CYS B 1 234 ? -0.073 -8.484 -15.922 1 96.44 234 CYS B N 1
ATOM 4458 C CA . CYS B 1 234 ? 0.127 -9.25 -17.141 1 96.44 234 CYS B CA 1
ATOM 4459 C C . CYS B 1 234 ? -0.565 -8.578 -18.328 1 96.44 234 CYS B C 1
ATOM 4461 O O . CYS B 1 234 ? -1.664 -8.039 -18.188 1 96.44 234 CYS B O 1
ATOM 4463 N N . GLU B 1 235 ? 0.128 -8.594 -19.391 1 95.19 235 GLU B N 1
ATOM 4464 C CA . GLU B 1 235 ? -0.485 -8.133 -20.625 1 95.19 235 GLU B CA 1
ATOM 4465 C C . GLU B 1 235 ? -1.292 -9.25 -21.281 1 95.19 235 GLU B C 1
ATOM 4467 O O . GLU B 1 235 ? -0.732 -10.266 -21.703 1 95.19 235 GLU B O 1
ATOM 4472 N N . PRO B 1 236 ? -2.553 -9.023 -21.562 1 94.06 236 PRO B N 1
ATOM 4473 C CA . PRO B 1 236 ? -3.432 -10.102 -22.016 1 94.06 236 PRO B CA 1
ATOM 4474 C C . PRO B 1 236 ? -2.996 -10.695 -23.359 1 94.06 236 PRO B C 1
ATOM 4476 O O . PRO B 1 236 ? -3.049 -11.914 -23.531 1 94.06 236 PRO B O 1
ATOM 4479 N N . GLN B 1 237 ? -2.57 -9.844 -24.266 1 93.88 237 GLN B N 1
ATOM 4480 C CA . GLN B 1 237 ? -2.193 -10.344 -25.578 1 93.88 237 GLN B CA 1
ATOM 4481 C C . GLN B 1 237 ? -0.97 -11.25 -25.5 1 93.88 237 GLN B C 1
ATOM 4483 O O . GLN B 1 237 ? -0.886 -12.258 -26.203 1 93.88 237 GLN B O 1
ATOM 4488 N N . LEU B 1 238 ? -0.07 -10.906 -24.672 1 93.69 238 LEU B N 1
ATOM 4489 C CA . LEU B 1 238 ? 1.12 -11.734 -24.5 1 93.69 238 LEU B CA 1
ATOM 4490 C C . LEU B 1 238 ? 0.766 -13.07 -23.875 1 93.69 238 LEU B C 1
ATOM 4492 O O . LEU B 1 238 ? 1.277 -14.117 -24.281 1 93.69 238 LEU B O 1
ATOM 4496 N N . VAL B 1 239 ? -0.094 -13.055 -22.906 1 94.12 239 VAL B N 1
ATOM 4497 C CA . VAL B 1 239 ? -0.539 -14.273 -22.234 1 94.12 239 VAL B CA 1
ATOM 4498 C C . VAL B 1 239 ? -1.221 -15.195 -23.234 1 94.12 239 VAL B C 1
ATOM 4500 O O . VAL B 1 239 ? -0.936 -16.391 -23.281 1 94.12 239 VAL B O 1
ATOM 4503 N N . LYS B 1 240 ? -2.027 -14.672 -24.047 1 93.25 240 LYS B N 1
ATOM 4504 C CA . LYS B 1 240 ? -2.713 -15.453 -25.078 1 93.25 240 LYS B CA 1
ATOM 4505 C C . LYS B 1 240 ? -1.718 -16.109 -26.031 1 93.25 240 LYS B C 1
ATOM 4507 O O . LYS B 1 240 ? -1.886 -17.266 -26.406 1 93.25 240 LYS B O 1
ATOM 4512 N N . ASN B 1 241 ? -0.769 -15.312 -26.375 1 91.38 241 ASN B N 1
ATOM 4513 C CA . ASN B 1 241 ? 0.25 -15.836 -27.281 1 91.38 241 ASN B CA 1
ATOM 4514 C C . ASN B 1 241 ? 0.979 -17.031 -26.672 1 91.38 241 ASN B C 1
ATOM 4516 O O . ASN B 1 241 ? 1.245 -18.016 -27.375 1 91.38 241 ASN B O 1
ATOM 4520 N N . TRP B 1 242 ? 1.327 -16.953 -25.422 1 89.5 242 TRP B N 1
ATOM 4521 C CA . TRP B 1 242 ? 2.055 -18.031 -24.734 1 89.5 242 TRP B CA 1
ATOM 4522 C C . TRP B 1 242 ? 1.197 -19.281 -24.625 1 89.5 242 TRP B C 1
ATOM 4524 O O . TRP B 1 242 ? 1.717 -20.406 -24.641 1 89.5 242 TRP B O 1
ATOM 4534 N N . LEU B 1 243 ? -0.101 -19.172 -24.531 1 89 243 LEU B N 1
ATOM 4535 C CA . LEU B 1 243 ? -1.024 -20.281 -24.328 1 89 243 LEU B CA 1
ATOM 4536 C C . LEU B 1 243 ? -1.345 -20.984 -25.641 1 89 243 LEU B C 1
ATOM 4538 O O . LEU B 1 243 ? -1.821 -22.109 -25.641 1 89 243 LEU B O 1
ATOM 4542 N N . SER B 1 244 ? -1.161 -20.266 -26.734 1 87.5 244 SER B N 1
ATOM 4543 C CA . SER B 1 244 ? -1.531 -20.812 -28.047 1 87.5 244 SER B CA 1
ATOM 4544 C C . SER B 1 244 ? -0.494 -21.812 -28.547 1 87.5 244 SER B C 1
ATOM 4546 O O . SER B 1 244 ? -0.803 -22.672 -29.359 1 87.5 244 SER B O 1
ATOM 4548 N N . SER B 1 245 ? 0.649 -21.688 -28.094 1 79.94 245 SER B N 1
ATOM 4549 C CA . SER B 1 245 ? 1.721 -22.547 -28.578 1 79.94 245 SER B CA 1
ATOM 4550 C C . SER B 1 245 ? 2.225 -23.469 -27.469 1 79.94 245 SER B C 1
ATOM 4552 O O . SER B 1 245 ? 3.139 -23.109 -26.719 1 79.94 245 SER B O 1
ATOM 4554 N N . ASN B 1 246 ? 1.706 -24.734 -27.312 1 82.25 246 ASN B N 1
ATOM 4555 C CA . ASN B 1 246 ? 2.145 -25.719 -26.312 1 82.25 246 ASN B CA 1
ATOM 4556 C C . ASN B 1 246 ? 2.258 -25.094 -24.922 1 82.25 246 ASN B C 1
ATOM 4558 O O . ASN B 1 246 ? 3.361 -24.922 -24.406 1 82.25 246 ASN B O 1
ATOM 4562 N N . PRO B 1 247 ? 1.231 -24.812 -24.312 1 90.12 247 PRO B N 1
ATOM 4563 C CA . PRO B 1 247 ? 1.239 -24.125 -23.016 1 90.12 247 PRO B CA 1
ATOM 4564 C C . PRO B 1 247 ? 1.925 -24.938 -21.922 1 90.12 247 PRO B C 1
ATOM 4566 O O . PRO B 1 247 ? 1.81 -26.172 -21.891 1 90.12 247 PRO B O 1
ATOM 4569 N N . PRO B 1 248 ? 2.684 -24.25 -21.094 1 94.75 248 PRO B N 1
ATOM 4570 C CA . PRO B 1 248 ? 3.205 -24.953 -19.906 1 94.75 248 PRO B CA 1
ATOM 4571 C C . PRO B 1 248 ? 2.1 -25.484 -19 1 94.75 248 PRO B C 1
ATOM 4573 O O . PRO B 1 248 ? 0.959 -25.016 -19.078 1 94.75 248 PRO B O 1
ATOM 4576 N N . THR B 1 249 ? 2.461 -26.5 -18.25 1 95.5 249 THR B N 1
ATOM 4577 C CA . THR B 1 249 ? 1.493 -27.031 -17.297 1 95.5 249 THR B CA 1
ATOM 4578 C C . THR B 1 249 ? 1.619 -26.328 -15.953 1 95.5 249 THR B C 1
ATOM 4580 O O . THR B 1 249 ? 0.747 -26.453 -15.094 1 95.5 249 THR B O 1
ATOM 4583 N N . ALA B 1 250 ? 2.73 -25.578 -15.773 1 97.56 250 ALA B N 1
ATOM 4584 C CA . ALA B 1 250 ? 2.932 -24.781 -14.562 1 97.56 250 ALA B CA 1
ATOM 4585 C C . ALA B 1 250 ? 3.691 -23.5 -14.883 1 97.56 250 ALA B C 1
ATOM 4587 O O . ALA B 1 250 ? 4.621 -23.5 -15.695 1 97.56 250 ALA B O 1
ATOM 4588 N N . ILE B 1 251 ? 3.287 -22.422 -14.273 1 98.25 251 ILE B N 1
ATOM 4589 C CA . ILE B 1 251 ? 3.975 -21.141 -14.406 1 98.25 251 ILE B CA 1
ATOM 4590 C C . ILE B 1 251 ? 4.363 -20.609 -13.023 1 98.25 251 ILE B C 1
ATOM 4592 O O . ILE B 1 251 ? 3.506 -20.453 -12.156 1 98.25 251 ILE B O 1
ATOM 4596 N N . ILE B 1 252 ? 5.625 -20.422 -12.844 1 98.81 252 ILE B N 1
ATOM 4597 C CA . ILE B 1 252 ? 6.16 -19.781 -11.648 1 98.81 252 ILE B CA 1
ATOM 4598 C C . ILE B 1 252 ? 6.32 -18.281 -11.898 1 98.81 252 ILE B C 1
ATOM 4600 O O . ILE B 1 252 ? 7.184 -17.859 -12.672 1 98.81 252 ILE B O 1
ATOM 4604 N N . CYS B 1 253 ? 5.492 -17.5 -11.242 1 98.81 253 CYS B N 1
ATOM 4605 C CA . CYS B 1 253 ? 5.555 -16.047 -11.398 1 98.81 253 CYS B CA 1
ATOM 4606 C C . CYS B 1 253 ? 6.539 -15.438 -10.406 1 98.81 253 CYS B C 1
ATOM 4608 O O . CYS B 1 253 ? 6.629 -15.883 -9.258 1 98.81 253 CYS B O 1
ATOM 4610 N N . SER B 1 254 ? 7.176 -14.383 -10.797 1 98.5 254 SER B N 1
ATOM 4611 C CA . SER B 1 254 ? 8.234 -13.781 -9.992 1 98.5 254 SER B CA 1
ATOM 4612 C C . SER B 1 254 ? 7.66 -13.102 -8.75 1 98.5 254 SER B C 1
ATOM 4614 O O . SER B 1 254 ? 8.398 -12.758 -7.828 1 98.5 254 SER B O 1
ATOM 4616 N N . ASN B 1 255 ? 6.426 -12.805 -8.727 1 98.12 255 ASN B N 1
ATOM 4617 C CA . ASN B 1 255 ? 5.766 -12.211 -7.57 1 98.12 255 ASN B CA 1
ATOM 4618 C C . ASN B 1 255 ? 4.258 -12.461 -7.598 1 98.12 255 ASN B C 1
ATOM 4620 O O . ASN B 1 255 ? 3.713 -12.883 -8.617 1 98.12 255 ASN B O 1
ATOM 4624 N N . ASP B 1 256 ? 3.643 -12.188 -6.516 1 98.06 256 ASP B N 1
ATOM 4625 C CA . ASP B 1 256 ? 2.23 -12.508 -6.34 1 98.06 256 ASP B CA 1
ATOM 4626 C C . ASP B 1 256 ? 1.35 -11.602 -7.195 1 98.06 256 ASP B C 1
ATOM 4628 O O . ASP B 1 256 ? 0.265 -12.008 -7.625 1 98.06 256 ASP B O 1
ATOM 4632 N N . LEU B 1 257 ? 1.746 -10.398 -7.477 1 96.81 257 LEU B N 1
ATOM 4633 C CA . LEU B 1 257 ? 0.94 -9.516 -8.312 1 96.81 257 LEU B CA 1
ATOM 4634 C C . LEU B 1 257 ? 0.796 -10.078 -9.719 1 96.81 257 LEU B C 1
ATOM 4636 O O . LEU B 1 257 ? -0.311 -10.133 -10.258 1 96.81 257 LEU B O 1
ATOM 4640 N N . LEU B 1 258 ? 1.902 -10.469 -10.242 1 97.5 258 LEU B N 1
ATOM 4641 C CA . LEU B 1 258 ? 1.86 -11.086 -11.57 1 97.5 258 LEU B CA 1
ATOM 4642 C C . LEU B 1 258 ? 1.062 -12.383 -11.539 1 97.5 258 LEU B C 1
ATOM 4644 O O . LEU B 1 258 ? 0.302 -12.672 -12.461 1 97.5 258 LEU B O 1
ATOM 4648 N N . ALA B 1 259 ? 1.232 -13.141 -10.453 1 98.31 259 ALA B N 1
ATOM 4649 C CA . ALA B 1 259 ? 0.507 -14.406 -10.32 1 98.31 259 ALA B CA 1
ATOM 4650 C C . ALA B 1 259 ? -1.001 -14.172 -10.312 1 98.31 259 ALA B C 1
ATOM 4652 O O . ALA B 1 259 ? -1.741 -14.82 -11.055 1 98.31 259 ALA B O 1
ATOM 4653 N N . LEU B 1 260 ? -1.431 -13.227 -9.484 1 97.06 260 LEU B N 1
ATOM 4654 C CA . LEU B 1 260 ? -2.857 -12.945 -9.375 1 97.06 260 LEU B CA 1
ATOM 4655 C C . LEU B 1 260 ? -3.4 -12.367 -10.68 1 97.06 260 LEU B C 1
ATOM 4657 O O . LEU B 1 260 ? -4.516 -12.695 -11.094 1 97.06 260 LEU B O 1
ATOM 4661 N N . SER B 1 261 ? -2.617 -11.523 -11.305 1 96.56 261 SER B N 1
ATOM 4662 C CA . SER B 1 261 ? -2.99 -10.992 -12.617 1 96.56 261 SER B CA 1
ATOM 4663 C C . SER B 1 261 ? -3.172 -12.109 -13.633 1 96.56 261 SER B C 1
ATOM 4665 O O . SER B 1 261 ? -4.156 -12.125 -14.375 1 96.56 261 SER B O 1
ATOM 4667 N N . LEU B 1 262 ? -2.266 -12.992 -13.633 1 97.5 262 LEU B N 1
ATOM 4668 C CA . LEU B 1 262 ? -2.318 -14.125 -14.555 1 97.5 262 LEU B CA 1
ATOM 4669 C C . LEU B 1 262 ? -3.512 -15.023 -14.242 1 97.5 262 LEU B C 1
ATOM 4671 O O . LEU B 1 262 ? -4.234 -15.438 -15.148 1 97.5 262 LEU B O 1
ATOM 4675 N N . MET B 1 263 ? -3.719 -15.344 -13 1 97.12 263 MET B N 1
ATOM 4676 C CA . MET B 1 263 ? -4.84 -16.188 -12.594 1 97.12 263 MET B CA 1
ATOM 4677 C C . MET B 1 263 ? -6.164 -15.594 -13.055 1 97.12 263 MET B C 1
ATOM 4679 O O . MET B 1 263 ? -7.031 -16.312 -13.562 1 97.12 263 MET B O 1
ATOM 4683 N N . SER B 1 264 ? -6.285 -14.32 -12.844 1 95.12 264 SER B N 1
ATOM 4684 C CA . SER B 1 264 ? -7.5 -13.633 -13.266 1 95.12 264 SER B CA 1
ATOM 4685 C C . SER B 1 264 ? -7.727 -13.766 -14.766 1 95.12 264 SER B C 1
ATOM 4687 O O . SER B 1 264 ? -8.844 -14.055 -15.203 1 95.12 264 SER B O 1
ATOM 4689 N N . GLN B 1 265 ? -6.727 -13.562 -15.547 1 95.31 265 GLN B N 1
ATOM 4690 C CA . GLN B 1 265 ? -6.824 -13.641 -17 1 95.31 265 GLN B CA 1
ATOM 4691 C C . GLN B 1 265 ? -7.133 -15.07 -17.453 1 95.31 265 GLN B C 1
ATOM 4693 O O . GLN B 1 265 ? -7.961 -15.281 -18.344 1 95.31 265 GLN B O 1
ATOM 4698 N N . LEU B 1 266 ? -6.496 -16.031 -16.844 1 96 266 LEU B N 1
ATOM 4699 C CA . LEU B 1 266 ? -6.746 -17.422 -17.203 1 96 266 LEU B CA 1
ATOM 4700 C C . LEU B 1 266 ? -8.195 -17.812 -16.922 1 96 266 LEU B C 1
ATOM 4702 O O . LEU B 1 266 ? -8.82 -18.5 -17.703 1 96 266 LEU B O 1
ATOM 4706 N N . HIS B 1 267 ? -8.664 -17.344 -15.773 1 93.88 267 HIS B N 1
ATOM 4707 C CA . HIS B 1 267 ? -10.07 -17.578 -15.461 1 93.88 267 HIS B CA 1
ATOM 4708 C C . HIS B 1 267 ? -10.977 -17 -16.547 1 93.88 267 HIS B C 1
ATOM 4710 O O . HIS B 1 267 ? -11.922 -17.656 -16.984 1 93.88 267 HIS B O 1
ATOM 4716 N N . ALA B 1 268 ? -10.656 -15.852 -16.969 1 92 268 ALA B N 1
ATOM 4717 C CA . ALA B 1 268 ? -11.445 -15.195 -18 1 92 268 ALA B CA 1
ATOM 4718 C C . ALA B 1 268 ? -11.383 -15.977 -19.312 1 92 268 ALA B C 1
ATOM 4720 O O . ALA B 1 268 ? -12.32 -15.953 -20.109 1 92 268 ALA B O 1
ATOM 4721 N N . PHE B 1 269 ? -10.281 -16.688 -19.516 1 93.5 269 PHE B N 1
ATOM 4722 C CA . PHE B 1 269 ? -10.07 -17.469 -20.734 1 93.5 269 PHE B CA 1
ATOM 4723 C C . PHE B 1 269 ? -10.672 -18.859 -20.578 1 93.5 269 PHE B C 1
ATOM 4725 O O . PHE B 1 269 ? -10.625 -19.672 -21.516 1 93.5 269 PHE B O 1
ATOM 4732 N N . GLY B 1 270 ? -11.203 -19.203 -19.422 1 93.19 270 GLY B N 1
ATOM 4733 C CA . GLY B 1 270 ? -11.797 -20.516 -19.172 1 93.19 270 GLY B CA 1
ATOM 4734 C C . GLY B 1 270 ? -10.766 -21.594 -18.875 1 93.19 270 GLY B C 1
ATOM 4735 O O . GLY B 1 270 ? -11.039 -22.781 -19.031 1 93.19 270 GLY B O 1
ATOM 4736 N N . ILE B 1 271 ? -9.578 -21.203 -18.516 1 94.44 271 ILE B N 1
ATOM 4737 C CA . ILE B 1 271 ? -8.508 -22.141 -18.172 1 94.44 271 ILE B CA 1
ATOM 4738 C C . ILE B 1 271 ? -8.547 -22.438 -16.688 1 94.44 271 ILE B C 1
ATOM 4740 O O . ILE B 1 271 ? -8.555 -21.531 -15.852 1 94.44 271 ILE B O 1
ATOM 4744 N N . ARG B 1 272 ? -8.539 -23.781 -16.438 1 95.5 272 ARG B N 1
ATOM 4745 C CA . ARG B 1 272 ? -8.688 -24.203 -15.039 1 95.5 272 ARG B CA 1
ATOM 4746 C C . ARG B 1 272 ? -7.34 -24.203 -14.32 1 95.5 272 ARG B C 1
ATOM 4748 O O . ARG B 1 272 ? -6.34 -24.688 -14.867 1 95.5 272 ARG B O 1
ATOM 4755 N N . ILE B 1 273 ? -7.316 -23.609 -13.078 1 96.56 273 ILE B N 1
ATOM 4756 C CA . ILE B 1 273 ? -6.168 -23.641 -12.18 1 96.56 273 ILE B CA 1
ATOM 4757 C C . ILE B 1 273 ? -6.48 -24.516 -10.969 1 96.56 273 ILE B C 1
ATOM 4759 O O . ILE B 1 273 ? -7.477 -24.297 -10.273 1 96.56 273 ILE B O 1
ATOM 4763 N N . PRO B 1 274 ? -5.742 -25.516 -10.688 1 96.69 274 PRO B N 1
ATOM 4764 C CA . PRO B 1 274 ? -4.449 -25.875 -11.273 1 96.69 274 PRO B CA 1
ATOM 4765 C C . PRO B 1 274 ? -4.578 -26.906 -12.383 1 96.69 274 PRO B C 1
ATOM 4767 O O . PRO B 1 274 ? -3.572 -27.312 -12.969 1 96.69 274 PRO B O 1
ATOM 4770 N N . ASP B 1 275 ? -5.734 -27.375 -12.68 1 95.81 275 ASP B N 1
ATOM 4771 C CA . ASP B 1 275 ? -5.934 -28.578 -13.477 1 95.81 275 ASP B CA 1
ATOM 4772 C C . ASP B 1 275 ? -5.297 -28.438 -14.859 1 95.81 275 ASP B C 1
ATOM 4774 O O . ASP B 1 275 ? -4.719 -29.391 -15.383 1 95.81 275 ASP B O 1
ATOM 4778 N N . ASP B 1 276 ? -5.488 -27.297 -15.477 1 94.88 276 ASP B N 1
ATOM 4779 C CA . ASP B 1 276 ? -4.898 -27.062 -16.781 1 94.88 276 ASP B CA 1
ATOM 4780 C C . ASP B 1 276 ? -3.51 -26.438 -16.656 1 94.88 276 ASP B C 1
ATOM 4782 O O . ASP B 1 276 ? -2.576 -26.828 -17.359 1 94.88 276 ASP B O 1
ATOM 4786 N N . ILE B 1 277 ? -3.377 -25.453 -15.812 1 96.75 277 ILE B N 1
ATOM 4787 C CA . ILE B 1 277 ? -2.107 -24.781 -15.578 1 96.75 277 ILE B CA 1
ATOM 4788 C C . ILE B 1 277 ? -1.973 -24.438 -14.094 1 96.75 277 ILE B C 1
ATOM 4790 O O . ILE B 1 277 ? -2.824 -23.734 -13.531 1 96.75 277 ILE B O 1
ATOM 4794 N N . ALA B 1 278 ? -0.959 -24.906 -13.469 1 98.19 278 ALA B N 1
ATOM 4795 C CA . ALA B 1 278 ? -0.641 -24.531 -12.094 1 98.19 278 ALA B CA 1
ATOM 4796 C C . ALA B 1 278 ? 0.073 -23.188 -12.055 1 98.19 278 ALA B C 1
ATOM 4798 O O . ALA B 1 278 ? 0.874 -22.859 -12.938 1 98.19 278 ALA B O 1
ATOM 4799 N N . ILE B 1 279 ? -0.26 -22.375 -11.031 1 98.44 279 ILE B N 1
ATOM 4800 C CA . ILE B 1 279 ? 0.323 -21.047 -10.883 1 98.44 279 ILE B CA 1
ATOM 4801 C C . ILE B 1 279 ? 0.861 -20.875 -9.461 1 98.44 279 ILE B C 1
ATOM 4803 O O . ILE B 1 279 ? 0.217 -21.281 -8.492 1 98.44 279 ILE B O 1
ATOM 4807 N N . CYS B 1 280 ? 2.008 -20.328 -9.336 1 98.75 280 CYS B N 1
ATOM 4808 C CA . CYS B 1 280 ? 2.537 -19.938 -8.031 1 98.75 280 CYS B CA 1
ATOM 4809 C C . CYS B 1 280 ? 3.328 -18.641 -8.117 1 98.75 280 CYS B C 1
ATOM 4811 O O . CYS B 1 280 ? 3.566 -18.141 -9.219 1 98.75 280 CYS B O 1
ATOM 4813 N N . GLY B 1 281 ? 3.652 -18.062 -6.965 1 98.62 281 GLY B N 1
ATOM 4814 C CA . GLY B 1 281 ? 4.328 -16.781 -6.957 1 98.62 281 GLY B CA 1
ATOM 4815 C C . GLY B 1 281 ? 5.262 -16.609 -5.77 1 98.62 281 GLY B C 1
ATOM 4816 O O . GLY B 1 281 ? 5.781 -17.594 -5.234 1 98.62 281 GLY B O 1
ATOM 4817 N N . PHE B 1 282 ? 5.609 -15.367 -5.531 1 98.69 282 PHE B N 1
ATOM 4818 C CA . PHE B 1 282 ? 6.473 -14.945 -4.434 1 98.69 282 PHE B CA 1
ATOM 4819 C C . PHE B 1 282 ? 5.883 -13.742 -3.715 1 98.69 282 PHE B C 1
ATOM 4821 O O . PHE B 1 282 ? 5.211 -12.906 -4.332 1 98.69 282 PHE B O 1
ATOM 4828 N N . ASP B 1 283 ? 6.234 -13.586 -2.408 1 97.81 283 ASP B N 1
ATOM 4829 C CA . ASP B 1 283 ? 5.93 -12.469 -1.522 1 97.81 283 ASP B CA 1
ATOM 4830 C C . ASP B 1 283 ? 5.055 -12.914 -0.353 1 97.81 283 ASP B C 1
ATOM 4832 O O . ASP B 1 283 ? 5.301 -12.531 0.793 1 97.81 283 ASP B O 1
ATOM 4836 N N . GLY B 1 284 ? 3.988 -13.68 -0.693 1 97.75 284 GLY B N 1
ATOM 4837 C CA . GLY B 1 284 ? 3.064 -14.094 0.352 1 97.75 284 GLY B CA 1
ATOM 4838 C C . GLY B 1 284 ? 2.086 -13.008 0.747 1 97.75 284 GLY B C 1
ATOM 4839 O O . GLY B 1 284 ? 1.777 -12.836 1.929 1 97.75 284 GLY B O 1
ATOM 4840 N N . ILE B 1 285 ? 1.573 -12.289 -0.224 1 95.94 285 ILE B N 1
ATOM 4841 C CA . ILE B 1 285 ? 0.667 -11.195 0.1 1 95.94 285 ILE B CA 1
ATOM 4842 C C . ILE B 1 285 ? -0.687 -11.758 0.53 1 95.94 285 ILE B C 1
ATOM 4844 O O . ILE B 1 285 ? -1.076 -12.844 0.109 1 95.94 285 ILE B O 1
ATOM 4848 N N . VAL B 1 286 ? -1.444 -10.984 1.261 1 93.12 286 VAL B N 1
ATOM 4849 C CA . VAL B 1 286 ? -2.676 -11.43 1.906 1 93.12 286 VAL B CA 1
ATOM 4850 C C . VAL B 1 286 ? -3.719 -11.781 0.846 1 93.12 286 VAL B C 1
ATOM 4852 O O . VAL B 1 286 ? -4.512 -12.711 1.028 1 93.12 286 VAL B O 1
ATOM 4855 N N . PHE B 1 287 ? -3.713 -11.156 -0.25 1 94.44 287 PHE B N 1
ATOM 4856 C CA . PHE B 1 287 ? -4.715 -11.344 -1.292 1 94.44 287 PHE B CA 1
ATOM 4857 C C . PHE B 1 287 ?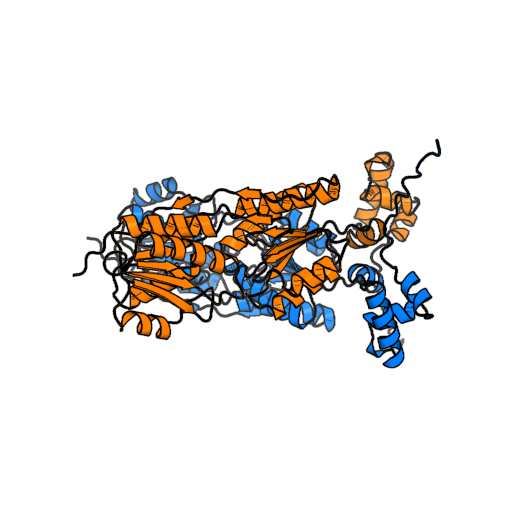 -4.555 -12.695 -1.965 1 94.44 287 PHE B C 1
ATOM 4859 O O . PHE B 1 287 ? -5.531 -13.273 -2.451 1 94.44 287 PHE B O 1
ATOM 4866 N N . GLY B 1 288 ? -3.299 -13.141 -1.996 1 95.75 288 GLY B N 1
ATOM 4867 C CA . GLY B 1 288 ? -3.092 -14.477 -2.527 1 95.75 288 GLY B CA 1
ATOM 4868 C C . GLY B 1 288 ? -3.824 -15.547 -1.741 1 95.75 288 GLY B C 1
ATOM 4869 O O . GLY B 1 288 ? -4.336 -16.516 -2.32 1 95.75 288 GLY B O 1
ATOM 4870 N N . ALA B 1 289 ? -3.908 -15.352 -0.466 1 92.62 289 ALA B N 1
ATOM 4871 C CA . ALA B 1 289 ? -4.574 -16.297 0.421 1 92.62 289 ALA B CA 1
ATOM 4872 C C . ALA B 1 289 ? -6.094 -16.188 0.3 1 92.62 289 ALA B C 1
ATOM 4874 O O . ALA B 1 289 ? -6.816 -17.156 0.589 1 92.62 289 ALA B O 1
ATOM 4875 N N . MET B 1 290 ? -6.547 -15.078 -0.211 1 91.38 290 MET B N 1
ATOM 4876 C CA . MET B 1 290 ? -7.98 -14.828 -0.297 1 91.38 290 MET B CA 1
ATOM 4877 C C . MET B 1 290 ? -8.531 -15.266 -1.649 1 91.38 290 MET B C 1
ATOM 4879 O O . MET B 1 290 ? -9.742 -15.422 -1.811 1 91.38 290 MET B O 1
ATOM 4883 N N . TYR B 1 291 ? -7.66 -15.453 -2.598 1 92.56 291 TYR B N 1
ATOM 4884 C CA . TYR B 1 291 ? -8.07 -15.758 -3.963 1 92.56 291 TYR B CA 1
ATOM 4885 C C . TYR B 1 291 ? -8.57 -17.203 -4.07 1 92.56 291 TYR B C 1
ATOM 4887 O O . TYR B 1 291 ? -8.273 -18.031 -3.211 1 92.56 291 TYR B O 1
ATOM 4895 N N . THR B 1 292 ? -9.469 -17.453 -5.098 1 89.31 292 THR B N 1
ATOM 4896 C CA . THR B 1 292 ? -9.898 -18.812 -5.426 1 89.31 292 THR B CA 1
ATOM 4897 C C . THR B 1 292 ? -9.438 -19.188 -6.828 1 89.31 292 THR B C 1
ATOM 4899 O O . THR B 1 292 ? -9.867 -18.594 -7.816 1 89.31 292 THR B O 1
ATOM 4902 N N . PRO B 1 293 ? -8.648 -20.266 -6.934 1 93.19 293 PRO B N 1
ATOM 4903 C CA . PRO B 1 293 ? -8.039 -21 -5.824 1 93.19 293 PRO B CA 1
ATOM 4904 C C . PRO B 1 293 ? -6.984 -20.172 -5.074 1 93.19 293 PRO B C 1
ATOM 4906 O O . PRO B 1 293 ? -6.414 -19.234 -5.637 1 93.19 293 PRO B O 1
ATOM 4909 N N . GLN B 1 294 ? -6.73 -20.562 -3.824 1 95.5 294 GLN B N 1
ATOM 4910 C CA . GLN B 1 294 ? -5.699 -19.891 -3.045 1 95.5 294 GLN B CA 1
ATOM 4911 C C . GLN B 1 294 ? -4.336 -20.016 -3.719 1 95.5 294 GLN B C 1
ATOM 4913 O O . GLN B 1 294 ? -3.957 -21.094 -4.176 1 95.5 294 GLN B O 1
ATOM 4918 N N . LEU B 1 295 ? -3.619 -18.953 -3.684 1 97.94 295 LEU B N 1
ATOM 4919 C CA . LEU B 1 295 ? -2.348 -18.891 -4.398 1 97.94 295 LEU B CA 1
ATOM 4920 C C . LEU B 1 295 ? -1.246 -19.594 -3.602 1 97.94 295 LEU B C 1
ATOM 4922 O O . LEU B 1 295 ? -1.043 -19.281 -2.424 1 97.94 295 LEU B O 1
ATOM 4926 N N . THR B 1 296 ? -0.611 -20.562 -4.223 1 98.69 296 THR B N 1
ATOM 4927 C CA . THR B 1 296 ? 0.654 -21.078 -3.711 1 98.69 296 THR B CA 1
ATOM 4928 C C . THR B 1 296 ? 1.771 -20.062 -3.906 1 98.69 296 THR B C 1
ATOM 4930 O O . THR B 1 296 ? 1.937 -19.516 -5 1 98.69 296 THR B O 1
ATOM 4933 N N . THR B 1 297 ? 2.533 -19.766 -2.842 1 98.75 297 THR B N 1
ATOM 4934 C CA . THR B 1 297 ? 3.52 -18.688 -2.943 1 98.75 297 THR B CA 1
ATOM 4935 C C . THR B 1 297 ? 4.625 -18.875 -1.908 1 98.75 297 THR B C 1
ATOM 4937 O O . THR B 1 297 ? 4.43 -19.547 -0.897 1 98.75 297 THR B O 1
ATOM 4940 N N . VAL B 1 298 ? 5.812 -18.375 -2.242 1 98.81 298 VAL B N 1
ATOM 4941 C CA . VAL B 1 298 ? 6.832 -18.188 -1.22 1 98.81 298 VAL B CA 1
ATOM 4942 C C . VAL B 1 298 ? 6.465 -16.984 -0.344 1 98.81 298 VAL B C 1
ATOM 4944 O O . VAL B 1 298 ? 6.285 -15.875 -0.844 1 98.81 298 VAL B O 1
ATOM 4947 N N . SER B 1 299 ? 6.32 -17.234 0.889 1 98.06 299 SER B N 1
ATOM 4948 C CA . SER B 1 299 ? 6.023 -16.172 1.84 1 98.06 299 SER B CA 1
ATOM 4949 C C . SER B 1 299 ? 7.301 -15.617 2.467 1 98.06 299 SER B C 1
ATOM 4951 O O . SER B 1 299 ? 8.086 -16.375 3.047 1 98.06 299 SER B O 1
ATOM 4953 N N . GLN B 1 300 ? 7.516 -14.422 2.223 1 97.44 300 GLN B N 1
ATOM 4954 C CA . GLN B 1 300 ? 8.594 -13.727 2.916 1 97.44 300 GLN B CA 1
ATOM 4955 C C . GLN B 1 300 ? 8.047 -12.789 3.986 1 97.44 300 GLN B C 1
ATOM 4957 O O . GLN B 1 300 ? 6.988 -12.18 3.803 1 97.44 300 GLN B O 1
ATOM 4962 N N . PRO B 1 301 ? 8.641 -12.727 5.156 1 97.12 301 PRO B N 1
ATOM 4963 C CA . PRO B 1 301 ? 8.156 -11.859 6.23 1 97.12 301 PRO B CA 1
ATOM 4964 C C . PRO B 1 301 ? 8.477 -10.383 5.988 1 97.12 301 PRO B C 1
ATOM 4966 O O . PRO B 1 301 ? 9.367 -9.828 6.633 1 97.12 301 PRO B O 1
ATOM 4969 N N . SER B 1 302 ? 7.668 -9.75 5.18 1 97.44 302 SER B N 1
ATOM 4970 C CA . SER B 1 302 ? 7.938 -8.398 4.699 1 97.44 302 SER B CA 1
ATOM 4971 C C . SER B 1 302 ? 7.957 -7.398 5.852 1 97.44 302 SER B C 1
ATOM 4973 O O . SER B 1 302 ? 8.82 -6.516 5.898 1 97.44 302 SER B O 1
ATOM 4975 N N . SER B 1 303 ? 7.004 -7.512 6.766 1 95.94 303 SER B N 1
ATOM 4976 C CA . SER B 1 303 ? 6.996 -6.633 7.934 1 95.94 303 SER B CA 1
ATOM 4977 C C . SER B 1 303 ? 8.297 -6.75 8.727 1 95.94 303 SER B C 1
ATOM 4979 O O . SER B 1 303 ? 8.867 -5.742 9.141 1 95.94 303 SER B O 1
ATOM 4981 N N . ASP B 1 304 ? 8.734 -7.934 8.844 1 97.31 304 ASP B N 1
ATOM 4982 C CA . ASP B 1 304 ? 9.977 -8.172 9.57 1 97.31 304 ASP B CA 1
ATOM 4983 C C . ASP B 1 304 ? 11.18 -7.594 8.82 1 97.31 304 ASP B C 1
ATOM 4985 O O . ASP B 1 304 ? 12.109 -7.07 9.438 1 97.31 304 ASP B O 1
ATOM 4989 N N . ILE B 1 305 ? 11.156 -7.77 7.555 1 98 305 ILE B N 1
ATOM 4990 C CA . ILE B 1 305 ? 12.25 -7.223 6.75 1 98 305 ILE B CA 1
ATOM 4991 C C . ILE B 1 305 ? 12.359 -5.719 6.996 1 98 305 ILE B C 1
ATOM 4993 O O . ILE B 1 305 ? 13.453 -5.211 7.27 1 98 305 ILE B O 1
ATOM 4997 N N . GLY B 1 306 ? 11.281 -5.023 6.93 1 97.38 306 GLY B N 1
ATOM 4998 C CA . GLY B 1 306 ? 11.266 -3.594 7.207 1 97.38 306 GLY B CA 1
ATOM 4999 C C . GLY B 1 306 ? 11.688 -3.258 8.625 1 97.38 306 GLY B C 1
ATOM 5000 O O . GLY B 1 306 ? 12.492 -2.35 8.844 1 97.38 306 GLY B O 1
ATOM 5001 N N . ARG B 1 307 ? 11.109 -3.982 9.547 1 96.62 307 ARG B N 1
ATOM 5002 C CA . ARG B 1 307 ? 11.383 -3.758 10.961 1 96.62 307 ARG B CA 1
ATOM 5003 C C . ARG B 1 307 ? 12.859 -3.961 11.273 1 96.62 307 ARG B C 1
ATOM 5005 O O . ARG B 1 307 ? 13.484 -3.115 11.922 1 96.62 307 ARG B O 1
ATOM 5012 N N . ILE B 1 308 ? 13.453 -5.043 10.828 1 97.88 308 ILE B N 1
ATOM 5013 C CA . ILE B 1 308 ? 14.844 -5.383 11.102 1 97.88 308 ILE B CA 1
ATOM 5014 C C . ILE B 1 308 ? 15.766 -4.352 10.453 1 97.88 308 ILE B C 1
ATOM 5016 O O . ILE B 1 308 ? 16.734 -3.893 11.07 1 97.88 308 ILE B O 1
ATOM 5020 N N . ALA B 1 309 ? 15.445 -3.994 9.18 1 98.06 309 ALA B N 1
ATOM 5021 C CA . ALA B 1 309 ? 16.25 -2.98 8.5 1 98.06 309 ALA B CA 1
ATOM 5022 C C . ALA B 1 309 ? 16.266 -1.672 9.289 1 98.06 309 ALA B C 1
ATOM 5024 O O . ALA B 1 309 ? 17.312 -1.06 9.477 1 98.06 309 ALA B O 1
ATOM 5025 N N . CYS B 1 310 ? 15.094 -1.286 9.75 1 96.75 310 CYS B N 1
ATOM 5026 C CA . CYS B 1 310 ? 14.961 -0.056 10.523 1 96.75 310 CYS B CA 1
ATOM 5027 C C . CYS B 1 310 ? 15.734 -0.144 11.828 1 96.75 310 CYS B C 1
ATOM 5029 O O . CYS B 1 310 ? 16.469 0.776 12.18 1 96.75 310 CYS B O 1
ATOM 5031 N N . GLN B 1 311 ? 15.586 -1.239 12.5 1 96.38 311 GLN B N 1
ATOM 5032 C CA . GLN B 1 311 ? 16.266 -1.451 13.781 1 96.38 311 GLN B CA 1
ATOM 5033 C C . GLN B 1 311 ? 17.781 -1.386 13.609 1 96.38 311 GLN B C 1
ATOM 5035 O O . GLN B 1 311 ? 18.469 -0.748 14.406 1 96.38 311 GLN B O 1
ATOM 5040 N N . LYS B 1 312 ? 18.266 -2.02 12.633 1 97.31 312 LYS B N 1
ATOM 5041 C CA . LYS B 1 312 ? 19.703 -2.025 12.383 1 97.31 312 LYS B CA 1
ATOM 5042 C C . LYS B 1 312 ? 20.203 -0.624 12.062 1 97.31 312 LYS B C 1
ATOM 5044 O O . LYS B 1 312 ? 21.266 -0.212 12.547 1 97.31 312 LYS B O 1
ATOM 5049 N N . LEU B 1 313 ? 19.469 0.029 11.227 1 96.44 313 LEU B N 1
ATOM 5050 C CA . LEU B 1 313 ? 19.859 1.384 10.859 1 96.44 313 LEU B CA 1
ATOM 5051 C C . LEU B 1 313 ? 19.875 2.301 12.078 1 96.44 313 LEU B C 1
ATOM 5053 O O . LEU B 1 313 ? 20.812 3.074 12.266 1 96.44 313 LEU B O 1
ATOM 5057 N N . LEU B 1 314 ? 18.891 2.201 12.93 1 94.38 314 LEU B N 1
ATOM 5058 C CA . LEU B 1 314 ? 18.797 3.041 14.117 1 94.38 314 LEU B CA 1
ATOM 5059 C C . LEU B 1 314 ? 19.891 2.682 15.125 1 94.38 314 LEU B C 1
ATOM 5061 O O . LEU B 1 314 ? 20.438 3.561 15.789 1 94.38 314 LEU B O 1
ATOM 5065 N N . ALA B 1 315 ? 20.172 1.431 15.266 1 95.06 315 ALA B N 1
ATOM 5066 C CA . ALA B 1 315 ? 21.266 1.004 16.125 1 95.06 315 ALA B CA 1
ATOM 5067 C C . ALA B 1 315 ? 22.594 1.592 15.664 1 95.06 315 ALA B C 1
ATOM 5069 O O . ALA B 1 315 ? 23.422 1.983 16.484 1 95.06 315 ALA B O 1
ATOM 5070 N N . TYR B 1 316 ? 22.766 1.6 14.367 1 95.38 316 TYR B N 1
ATOM 5071 C CA . TYR B 1 316 ? 23.953 2.223 13.812 1 95.38 316 TYR B CA 1
ATOM 5072 C C . TYR B 1 316 ? 23.984 3.713 14.133 1 95.38 316 TYR B C 1
ATOM 5074 O O . TYR B 1 316 ? 25.016 4.238 14.57 1 95.38 316 TYR B O 1
ATOM 5082 N N . LEU B 1 317 ? 22.906 4.395 13.953 1 90.19 317 LEU B N 1
ATOM 5083 C CA . LEU B 1 317 ? 22.812 5.844 14.094 1 90.19 317 LEU B CA 1
ATOM 5084 C C . LEU B 1 317 ? 22.984 6.254 15.555 1 90.19 317 LEU B C 1
ATOM 5086 O O . LEU B 1 317 ? 23.609 7.27 15.852 1 90.19 317 LEU B O 1
ATOM 5090 N N . LYS B 1 318 ? 22.516 5.477 16.438 1 88.31 318 LYS B N 1
ATOM 5091 C CA . LYS B 1 318 ? 22.469 5.871 17.844 1 88.31 318 LYS B CA 1
ATOM 5092 C C . LYS B 1 318 ? 23.656 5.305 18.609 1 88.31 318 LYS B C 1
ATOM 5094 O O . LYS B 1 318 ? 24.172 5.961 19.516 1 88.31 318 LYS B O 1
ATOM 5099 N N . GLN B 1 319 ? 24.016 4.117 18.281 1 92 319 GLN B N 1
ATOM 5100 C CA . GLN B 1 319 ? 25 3.422 19.094 1 92 319 GLN B CA 1
ATOM 5101 C C . GLN B 1 319 ? 26.234 3.061 18.281 1 92 319 GLN B C 1
ATOM 5103 O O . GLN B 1 319 ? 27.141 2.395 18.781 1 92 319 GLN B O 1
ATOM 5108 N N . HIS B 1 320 ? 26.203 3.33 17.094 1 91.88 320 HIS B N 1
ATOM 5109 C CA . HIS B 1 320 ? 27.312 3.074 16.188 1 91.88 320 HIS B CA 1
ATOM 5110 C C . HIS B 1 320 ? 27.578 1.579 16.047 1 91.88 320 HIS B C 1
ATOM 5112 O O . HIS B 1 320 ? 28.734 1.157 15.914 1 91.88 320 HIS B O 1
ATOM 5118 N N . ILE B 1 321 ? 26.547 0.844 16.203 1 94.56 321 ILE B N 1
ATOM 5119 C CA . ILE B 1 321 ? 26.641 -0.582 15.906 1 94.56 321 ILE B CA 1
ATOM 5120 C C . ILE B 1 321 ? 26.766 -0.79 14.398 1 94.56 321 ILE B C 1
ATOM 5122 O O . ILE B 1 321 ? 25.969 -0.274 13.617 1 94.56 321 ILE B O 1
ATOM 5126 N N . PRO B 1 322 ? 27.766 -1.493 13.984 1 95.38 322 PRO B N 1
ATOM 5127 C CA . PRO B 1 322 ? 27.969 -1.665 12.547 1 95.38 322 PRO B CA 1
ATOM 5128 C C . PRO B 1 322 ? 26.797 -2.338 11.852 1 95.38 322 PRO B C 1
ATOM 5130 O O . PRO B 1 322 ? 26.172 -3.248 12.414 1 95.38 322 PRO B O 1
ATOM 5133 N N . LEU B 1 323 ? 26.547 -1.918 10.641 1 96.88 323 LEU B N 1
ATOM 5134 C CA . LEU B 1 323 ? 25.484 -2.506 9.82 1 96.88 323 LEU B CA 1
ATOM 5135 C C . LEU B 1 323 ? 25.922 -3.861 9.273 1 96.88 323 LEU B C 1
ATOM 5137 O O . LEU B 1 323 ? 27.016 -3.998 8.734 1 96.88 323 LEU B O 1
ATOM 5141 N N . THR B 1 324 ? 25.078 -4.84 9.469 1 97 324 THR B N 1
ATOM 5142 C CA . THR B 1 324 ? 25.328 -6.184 8.961 1 97 324 THR B CA 1
ATOM 5143 C C . THR B 1 324 ? 24.125 -6.703 8.188 1 97 324 THR B C 1
ATOM 5145 O O . THR B 1 324 ? 23.016 -6.191 8.336 1 97 324 THR B O 1
ATOM 5148 N N . SER B 1 325 ? 24.438 -7.699 7.398 1 97.81 325 SER B N 1
ATOM 5149 C CA . SER B 1 325 ? 23.359 -8.312 6.633 1 97.81 325 SER B CA 1
ATOM 5150 C C . SER B 1 325 ? 22.625 -9.367 7.457 1 97.81 325 SER B C 1
ATOM 5152 O O . SER B 1 325 ? 23.219 -9.977 8.352 1 97.81 325 SER B O 1
ATOM 5154 N N . THR B 1 326 ? 21.328 -9.5 7.215 1 98.19 326 THR B N 1
ATOM 5155 C CA . THR B 1 326 ? 20.5 -10.539 7.805 1 98.19 326 THR B CA 1
ATOM 5156 C C . THR B 1 326 ? 19.656 -11.227 6.738 1 98.19 326 THR B C 1
ATOM 5158 O O . THR B 1 326 ? 18.984 -10.562 5.945 1 98.19 326 THR B O 1
ATOM 5161 N N . VAL B 1 327 ? 19.781 -12.508 6.684 1 98.12 327 VAL B N 1
ATOM 5162 C CA . VAL B 1 327 ? 18.906 -13.305 5.84 1 98.12 327 VAL B CA 1
ATOM 5163 C C . VAL B 1 327 ? 17.766 -13.875 6.676 1 98.12 327 VAL B C 1
ATOM 5165 O O . VAL B 1 327 ? 17.984 -14.625 7.625 1 98.12 327 VAL B O 1
ATOM 5168 N N . VAL B 1 328 ? 16.531 -13.484 6.375 1 98.19 328 VAL B N 1
ATOM 5169 C CA . VAL B 1 328 ? 15.375 -14 7.098 1 98.19 328 VAL B CA 1
ATOM 5170 C C . VAL B 1 328 ? 14.82 -15.227 6.371 1 98.19 328 VAL B C 1
ATOM 5172 O O . VAL B 1 328 ? 14.914 -15.32 5.145 1 98.19 328 VAL B O 1
ATOM 5175 N N . PRO B 1 329 ? 14.234 -16.109 7.113 1 98.06 329 PRO B N 1
ATOM 5176 C CA . PRO B 1 329 ? 13.719 -17.328 6.477 1 98.06 329 PRO B CA 1
ATOM 5177 C C . PRO B 1 329 ? 12.453 -17.078 5.66 1 98.06 329 PRO B C 1
ATOM 5179 O O . PRO B 1 329 ? 11.648 -16.203 6.012 1 98.06 329 PRO B O 1
ATOM 5182 N N . HIS B 1 330 ? 12.367 -17.781 4.57 1 98.25 330 HIS B N 1
ATOM 5183 C CA . HIS B 1 330 ? 11.133 -17.828 3.799 1 98.25 330 HIS B CA 1
ATOM 5184 C C . HIS B 1 330 ? 10.414 -19.156 4 1 98.25 330 HIS B C 1
ATOM 5186 O O . HIS B 1 330 ? 10.984 -20.109 4.531 1 98.25 330 HIS B O 1
ATOM 5192 N N . ARG B 1 331 ? 9.117 -19.172 3.668 1 98.12 331 ARG B N 1
ATOM 5193 C CA . ARG B 1 331 ? 8.312 -20.391 3.686 1 98.12 331 ARG B CA 1
ATOM 5194 C C . ARG B 1 331 ? 7.434 -20.484 2.447 1 98.12 331 ARG B C 1
ATOM 5196 O O . ARG B 1 331 ? 7.098 -19.469 1.836 1 98.12 331 ARG B O 1
ATOM 5203 N N . ILE B 1 332 ? 7.18 -21.75 2.1 1 98.44 332 ILE B N 1
ATOM 5204 C CA . ILE B 1 332 ? 6.203 -21.938 1.033 1 98.44 332 ILE B CA 1
ATOM 5205 C C . ILE B 1 332 ? 4.809 -22.109 1.634 1 98.44 332 ILE B C 1
ATOM 5207 O O . ILE B 1 332 ? 4.594 -22.953 2.496 1 98.44 332 ILE B O 1
ATOM 5211 N N . PHE B 1 333 ? 3.914 -21.203 1.306 1 97.94 333 PHE B N 1
ATOM 5212 C CA . PHE B 1 333 ? 2.496 -21.391 1.598 1 97.94 333 PHE B CA 1
ATOM 5213 C C . PHE B 1 333 ? 1.833 -22.266 0.542 1 97.94 333 PHE B C 1
ATOM 5215 O O . PHE B 1 333 ? 1.695 -21.859 -0.613 1 97.94 333 PHE B O 1
ATOM 5222 N N . PRO B 1 334 ? 1.419 -23.406 0.885 1 97.56 334 PRO B N 1
ATOM 5223 C CA . PRO B 1 334 ? 0.831 -24.344 -0.081 1 97.56 334 PRO B CA 1
ATOM 5224 C C . PRO B 1 334 ? -0.643 -24.062 -0.357 1 97.56 334 PRO B C 1
ATOM 5226 O O . PRO B 1 334 ? -1.521 -24.688 0.243 1 97.56 334 PRO B O 1
ATOM 5229 N N . GLY B 1 335 ? -0.895 -23.156 -1.285 1 96.44 335 GLY B N 1
ATOM 5230 C CA . GLY B 1 335 ? -2.264 -22.891 -1.703 1 96.44 335 GLY B CA 1
ATOM 5231 C C . GLY B 1 335 ? -2.822 -23.969 -2.619 1 96.44 335 GLY B C 1
ATOM 5232 O O . GLY B 1 335 ? -2.256 -25.062 -2.729 1 96.44 335 GLY B O 1
ATOM 5233 N N . ALA B 1 336 ? -3.941 -23.672 -3.277 1 96.19 336 ALA B N 1
ATOM 5234 C CA . ALA B 1 336 ? -4.633 -24.656 -4.113 1 96.19 336 ALA B CA 1
ATOM 5235 C C . ALA B 1 336 ? -4.375 -24.391 -5.594 1 96.19 336 ALA B C 1
ATOM 5237 O O . ALA B 1 336 ? -4.988 -25.016 -6.461 1 96.19 336 ALA B O 1
ATOM 5238 N N . SER B 1 337 ? -3.432 -23.438 -5.844 1 97.94 337 SER B N 1
ATOM 5239 C CA . SER B 1 337 ? -3.186 -23.062 -7.23 1 97.94 337 SER B CA 1
ATOM 5240 C C . SER B 1 337 ? -2.121 -23.953 -7.867 1 97.94 337 SER B C 1
ATOM 5242 O O . SER B 1 337 ? -1.802 -23.797 -9.047 1 97.94 337 SER B O 1
ATOM 5244 N N . VAL B 1 338 ? -1.507 -24.859 -7.113 1 97.94 338 VAL B N 1
ATOM 5245 C CA . VAL B 1 338 ? -0.573 -25.859 -7.633 1 97.94 338 VAL B CA 1
ATOM 5246 C C . VAL B 1 338 ? -1.102 -27.266 -7.352 1 97.94 338 VAL B C 1
ATOM 5248 O O . VAL B 1 338 ? -1.567 -27.547 -6.242 1 97.94 338 VAL B O 1
ATOM 5251 N N . GLY B 1 339 ? -1.118 -28.047 -8.289 1 94.12 339 GLY B N 1
ATOM 5252 C CA . GLY B 1 339 ? -1.575 -29.422 -8.203 1 94.12 339 GLY B CA 1
ATOM 5253 C C . GLY B 1 339 ? -1.16 -30.266 -9.398 1 94.12 339 GLY B C 1
ATOM 5254 O O . GLY B 1 339 ? -0.441 -29.781 -10.281 1 94.12 339 GLY B O 1
ATOM 5255 N N . VAL B 1 340 ? -1.552 -31.562 -9.414 1 87.44 340 VAL B N 1
ATOM 5256 C CA . VAL B 1 340 ? -1.216 -32.469 -10.5 1 87.44 340 VAL B CA 1
ATOM 5257 C C . VAL B 1 340 ? -1.977 -32.094 -11.766 1 87.44 340 VAL B C 1
ATOM 5259 O O . VAL B 1 340 ? -3.152 -31.719 -11.695 1 87.44 340 VAL B O 1
ATOM 5262 N N . HIS B 1 341 ? -1.077 -32.094 -12.812 1 82.44 341 HIS B N 1
ATOM 5263 C CA . HIS B 1 341 ? -1.692 -31.766 -14.094 1 82.44 341 HIS B CA 1
ATOM 5264 C C . HIS B 1 341 ? -2.689 -32.844 -14.508 1 82.44 341 HIS B C 1
ATOM 5266 O O . HIS B 1 341 ? -2.363 -34.031 -14.508 1 82.44 341 HIS B O 1
ATOM 5272 N N . SER B 1 342 ? -3.93 -32.5 -14.633 1 72.88 342 SER B N 1
ATOM 5273 C CA . SER B 1 342 ? -4.965 -33.406 -15.109 1 72.88 342 SER B CA 1
ATOM 5274 C C . SER B 1 342 ? -5.648 -32.844 -16.359 1 72.88 342 SER B C 1
ATOM 5276 O O . SER B 1 342 ? -6.695 -32.219 -16.266 1 72.88 342 SER B O 1
ATOM 5278 N N . PRO B 1 343 ? -4.895 -33.062 -17.578 1 59.91 343 PRO B N 1
ATOM 5279 C CA . PRO B 1 343 ? -5.551 -32.5 -18.766 1 59.91 343 PRO B CA 1
ATOM 5280 C C . PRO B 1 343 ? -6.926 -33.125 -19.031 1 59.91 343 PRO B C 1
ATOM 5282 O O . PRO B 1 343 ? -7.195 -34.25 -18.578 1 59.91 343 PRO B O 1
ATOM 5285 N N . HIS B 1 344 ? -7.961 -32.438 -19.391 1 53.66 344 HIS B N 1
ATOM 5286 C CA . HIS B 1 344 ? -9.188 -33.094 -19.859 1 53.66 344 HIS B CA 1
ATOM 5287 C C . HIS B 1 344 ? -8.898 -34.094 -20.984 1 53.66 344 HIS B C 1
ATOM 5289 O O . HIS B 1 344 ? -7.938 -33.906 -21.734 1 53.66 344 HIS B O 1
#

Secondary structure (DSSP, 8-state):
---------------HHHHHHHHTS-HHHHHHHHH-GGGS-HHHHHHHHHHHHHTT----HHHHHHHHS---EEEEEES-SSSHHHHHHHHHHHHHHHHTT-EEEEEE-TT-HHHHHHHHHHHHHTT-SEEEE---S-TT-HHHHHHHHSTT--EEEES---TTS-EEE--HHHHHHHHHHHHHTTT--EEEEEES-GGG-HHHHHHHHHHHHHHHHTT-SEEEEEE-S-SS---HHHHHHHHHSS--SEEEESSHHHHHHHHHHHHHTT--TTTT-EEEEEE--HHHHHSSSPPEEEE--HHHHHHHHHHHHHHHHHH-PPP--EEPP-EEE--SS-------/---------------HHHHHHHHTS-HHHHHHHHH-GGGS-HHHHHHHHHHHHHTT----HHHHHHHHS---EEEEEES-SSSHHHHHHHHHHHHHHHHTT-EEEEEE-TT-HHHHHHHHHHHHHTT-SEEEE---S-TT-HHHHHHHHSTT--EEEES---TTS-EEE--HHHHHHHHHHHHHTTT--EEEEEES-GGG-HHHHHHHHHHHHHHHHTT-SEEEEEE-S-SS---HHHHHHHHHSS--SEEEESSHHHHHHHHHHHHHTT--TTTT-EEEEEE--HHHHHSSSPPEEEE--HHHHHHHHHHHHHHHHHH-PPP--EEPP-EEE--SS-------

Sequence (688 aa):
MLPSVVTSKASLRTSIVEIARKAGVSTATVSRAFNRPELLRPETRQHVEKIALEHGFRPNLVGRSLRQGATRTLGVLLPTLNNPAFAECFDGACRDAQKLNYSIMVATTDYCTKTELESLHMLLDHQVDGLILTLGGAQESEAIKVLREEKAMPYILAYSTIQGVPSVSIDDQLAGRDLAEYVASFQHKNIAFLSGPLHTSDRAARRLLGVRQVARRLKLSRFCHYVLPSHTQCEPQLVKNWLSSNPPTAIICSNDLLALSLMSQLHAFGIRIPDDIAICGFDGIVFGAMYTPQLTTVSQPSSDIGRIACQKLLAYLKQHIPLTSTVVPHRIFPGASVGVHSPHMLPSVVTSKASLRTSIVEIARKAGVSTATVSRAFNRPELLRPETRQHVEKIALEHGFRPNLVGRSLRQGATRTLGVLLPTLNNPAFAECFDGACRDAQKLNYSIMVATTDYCTKTELESLHMLLDHQVDGLILTLGGAQESEAIKVLREEKAMPYILAYSTIQGVPSVSIDDQLAGRDLAEYVASFQHKNIAFLSGPLHTSDRAARRLLGVRQVARRLKLSRFCHYVLPSHTQCEPQLVKNWLSSNPPTAIICSNDLLALSLMSQLHAFGIRIPDDIAICGFDGIVFGAMYTPQLTTVSQPSSDIGRIACQKLLAYLKQHIPLTSTVVPHRIFPGASVGVHSPH

InterPro domains:
  IPR000843 LacI-type HTH domain [PF00356] (16-60)
  IPR000843 LacI-type HTH domain [PS50932] (14-68)
  IPR000843 LacI-type HTH domain [SM00354] (13-83)
  IPR000843 LacI-type HTH domain [cd01392] (18-68)
  IPR010982 Lambda repressor-like, DNA-binding domain superfamily [G3DSA:1.10.260.40] (7-69)
  IPR010982 Lambda repressor-like, DNA-binding domain superfamily [SSF47413] (13-71)
  IPR028082 Periplasmic binding protein-like I [SSF53822] (71-332)
  IPR046335 Transcriptional regulator LacI/GalR-like, sensor domain [PF13377] (181-338)

Nearest PDB structures (foldseek):
  1efa-assembly1_B  TM=8.674E-01  e=6.231E-23  Escherichia coli
  7e5w-assembly2_C  TM=7.679E-01  e=1.488E-24  Staphylococcus aureus subsp. aureus N315
  2pe5-assembly2_C-2  TM=8.476E-01  e=3.116E-21  Escherichia coli
  2o20-assembly3_E  TM=8.555E-01  e=4.022E-19  Lactococcus lactis
  1jye-assembly1_A-2  TM=8.860E-01  e=2.844E-18  Escherichia coli

Radius of gyration: 27.78 Å; Cα contacts (8 Å, |Δi|>4): 1411; chains: 2; bounding box: 94×93×65 Å

Solvent-accessible surface area (backbone atoms only — not comparable to full-atom values): 34854 Å² total; per-residue (Å²): 136,78,83,80,76,79,74,77,70,73,78,70,73,53,41,63,61,50,45,8,61,71,58,71,43,51,51,64,53,47,48,29,43,76,72,39,42,85,80,42,57,69,66,56,30,50,52,43,51,49,49,22,57,75,56,66,36,63,77,46,38,44,57,44,10,65,75,70,69,46,49,49,25,34,28,35,38,36,42,46,47,72,43,52,47,47,22,35,15,50,49,24,24,46,60,55,32,49,77,70,67,28,42,52,31,55,41,56,20,72,61,32,72,69,41,37,46,52,39,50,50,50,44,57,36,57,47,41,56,30,36,40,35,39,61,29,53,57,89,78,34,71,58,55,54,54,48,64,69,37,73,84,57,50,63,36,24,37,60,27,82,44,89,94,48,35,19,20,24,54,55,41,32,58,51,19,27,52,52,39,49,57,52,38,72,41,69,54,42,34,39,29,38,36,37,27,57,49,71,40,24,44,50,46,43,32,22,48,52,15,29,49,51,42,42,59,74,68,58,43,82,38,77,48,79,48,75,38,97,37,69,60,46,62,57,67,71,60,53,52,55,52,57,71,60,83,49,51,41,28,38,43,23,57,27,42,50,32,30,48,40,44,51,33,51,35,50,75,72,70,48,46,61,13,36,52,32,14,42,28,24,26,45,52,42,73,62,38,66,45,30,69,52,22,40,17,22,36,28,45,57,33,35,53,35,22,29,52,45,41,50,45,51,49,39,28,74,74,67,63,42,82,76,64,64,45,76,47,76,67,45,75,45,86,33,50,13,53,51,57,70,52,75,131,136,75,84,79,74,78,74,79,71,72,78,68,72,54,40,62,60,50,46,8,60,74,58,72,45,51,51,63,53,46,48,30,41,76,72,41,43,85,80,43,57,70,68,58,31,50,51,42,49,49,49,22,57,75,55,67,36,65,78,47,38,46,59,44,11,67,76,70,69,46,51,48,25,35,27,36,37,36,41,46,47,72,43,51,48,47,22,36,15,49,49,24,23,46,60,54,30,50,77,69,68,29,43,52,32,54,43,55,22,71,62,31,71,69,40,38,44,53,39,50,50,50,43,57,38,57,48,41,57,30,38,40,36,39,60,30,52,54,88,78,33,69,57,54,53,52,49,64,69,36,73,82,57,49,64,36,24,39,62,27,80,43,92,94,48,35,18,21,23,55,57,41,32,59,51,18,28,54,52,39,50,58,51,40,73,40,69,52,41,34,40,29,37,36,34,28,57,49,73,40,24,45,50,47,43,31,21,49,52,16,29,50,50,42,42,60,75,68,58,44,82,37,78,47,79,48,73,37,96,38,70,59,46,63,55,67,70,60,54,52,55,52,54,70,57,82,50,51,43,27,38,43,22,56,26,42,50,31,30,48,40,43,52,32,51,34,50,75,70,72,48,46,61,12,36,53,34,14,42,28,24,27,46,50,42,73,63,38,68,44,31,69,54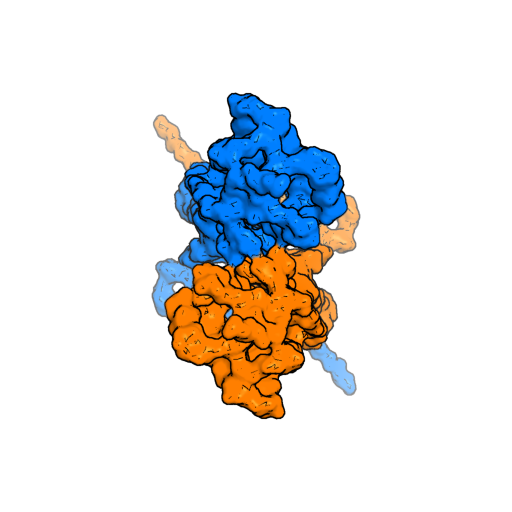,22,40,17,21,35,27,45,59,33,33,53,35,22,29,51,46,41,50,44,51,49,39,27,75,74,67,63,40,80,75,64,64,45,75,47,78,66,45,76,44,84,33,52,12,52,50,56,70,52,74,130

Foldseek 3Di:
DDPPPPPPCPVPQCDLCNLCVVLVHDSVLLVCLQPVVVVDDPVSSVSSVVSCVVSVNDPPLVVVCVVVVASLEEEEEEADVVPVLQVLLVVLQQVQSVVVPHHYDYDHQVLPLVSSQVRLVVCVVSSHQEYEYEFFADLDRPSVVVVVVVVNHHYEYFQDDHPPGAYEHAQLLVQLQVVLVVQCVLVFQFEEEEAEDNRSHVSLVSSVNNNVVNNVVVVRPYYYYHYANHRQAHDLVSLVVCCVPPHGLEYEYAAVRHQVRSVVSCVVVVHDFNQRYFYAYEAPRPVQCVDVQRHWYKHDNSSVSSNVRSVQSVCCSPVVDDRHYDHDDIDIDDTRRRHHHNDD/DDPPPPPPPPVPQCDCCNLCVVLVHDSVLLVCLQPVVVVDDPVSSVSSVVSCVVSVNDPPLVVVCVVVVASLEEEEEEADVVPVLQVLLVVLQQVQSVVVPHHYDYDHQVLPLVSSQVRLVVCVVSSHQEYEYAFFADLDRPSVVVVVVVVNHHYEYFQDDHPPGAYEHAQLLVQLQVVLVVQCVLVFQFEEEEAEDNHSHVSLVSSVNNNVVNNVVVVRPYYYYHYANHRQAHDLVSLVVCCVPPHGLEYEYAAVRHQVRSVVSCVVVVHDFNQRYFYAYEAPRPVQCVDVQRHWYKHDNSSVSSNVRSVQSVCCSPVVDDRHYDHDDIDIDDTRRRHHHNDD

pLDDT: mean 86.22, std 16.18, range [26.66, 98.81]